Protein 5DNL (pdb70)

Nearest PDB structures (foldseek):
  5dnl-assembly1_A  TM=1.006E+00  e=7.066E-37  Pyrococcus furiosus
  2ae8-assembly1_E  TM=8.791E-01  e=9.991E-16  Staphylococcus aureus subsp. aureus N315
  2ae8-assembly1_A  TM=8.872E-01  e=2.454E-15  Staphylococcus aureus subsp. aureus N315
  2ae8-assembly1_F  TM=8.755E-01  e=7.213E-15  Staphylococcus aureus subsp. aureus N315
  1rhy-assembly1_A  TM=8.518E-01  e=1.394E-14  Cryptococcus neoformans

Organism: Pyrococcus furiosus (strain ATCC 43587 / DSM 3638 / JCM 8422 / Vc1) (NCBI:txid186497)

Solvent-accessible surface area: 22046 Å² total; per-residue (Å²): 66,152,45,75,15,167,38,3,38,0,44,0,63,27,51,123,178,49,92,26,111,0,106,10,147,42,0,15,78,0,0,73,8,0,8,148,53,4,57,78,70,7,84,0,29,5,85,64,78,111,78,71,44,0,2,18,8,0,0,22,0,0,0,57,6,3,48,128,75,25,41,153,77,15,42,3,17,4,53,11,85,27,81,29,121,64,1,58,0,1,0,0,0,0,0,2,53,34,10,29,8,51,16,74,25,109,42,148,72,93,62,168,23,16,41,51,62,14,0,84,37,0,0,33,0,0,0,37,8,0,96,0,0,0,2,1,40,28,80,54,20,76,38,1,48,42,0,2,17,0,0,0,37,0,0,0,42,0,0,99,62,0,13,135,129,18,173,73,61,22,8,23,22,24,71,57,70,159,43,75,16,163,27,4,37,0,36,1,45,29,54,96,176,46,119,24,109,0,105,10,146,41,0,15,75,0,1,70,8,0,7,146,54,7,43,97,80,5,65,0,43,5,84,61,48,13,51,4,12,0,2,16,8,0,0,21,0,0,0,59,5,8,42,122,85,22,41,159,80,16,42,19,103,3,93,8,100,16,78,31,122,64,1,58,0,48,0,35,2,21,0,2,59,76,8,67,7,63,17,74,25,108,42,148,72,93,62,166,15,16,27,37,0,5,0,36,8,0,0,35,0,0,0,26,8,0,96,0,28,0,70,1,102,28,84,53,20,79,38,0,49,43,0,2,18,0,0,0,35,0,0,0,69,0,0,98,65,0,20,123,139,18,171,158,65,36,22,131,23,31,63,43,65,151,64,86,56,218,76,4,41,0,36,0,50,32,59,104,173,50,95,26,115,0,105,8,103,27,0,15,17,0,0,52,0,0,7,42,4,5,47,89,70,6,64,0,26,6,85,64,78,111,77,70,43,0,2,41,10,0,0,26,0,0,0,58,3,5,47,124,77,25,39,156,76,15,43,20,104,4,92,7,23,0,0,10,5,22,0,0,0,47,0,37,2,20,0,1,54,132,65,94,7,62,16,72,25,112,43,146,9,72,13,119,20,16,41,51,62,14,0,86,39,0,0,69,1,0,0,119,7,0,98,0,27,0,70,1,101,28,38,18,22,67,5,0,3,4,0,2,11,0,0,0,8,0,0,0,51,0,0,78,71,0,15,126,137,20,171,159,60,36,24,156,117,53,92,55

CATH classification: 3.30.230.40 (+1 more: 3.30.230.40)

Foldseek 3Di:
DWDDDPFKTKDKAKQDAEAAEAVQVLVSLLVVLLCVLLPIHMYMYMDGDDLLCSLLQLLQNVLLNLQVVFDPAWQQWFWDWFFDPFWTKIKIKGLPLAQEEDEDDDAAADDPSFDPSSLRSSNSSNSNNNSIYMYIHIPGDHHRSRHSSRRSNGNSNRVSRGRHHDPARPDPVRHD/DWDDDPFKTKDKAKQDAEAAEAVQVLVSLLVVLLCVLLPIHMHMYMDGDDLLCSLLQLLLNVLLNLLVLFPPAWQQWFWDWFFDPFWTKIKIKGLPLAQEEDEADDAAADDPSQDPSSLRSSNSSNSVNNSIYMYIHIPGDHHRSRHSSRRSNGNSNRSSRGRHHDPARPDPVRHD/DWDDDPFKTKDKAKQDAEAAEAPQVLVSLLVVLLCVLLPIHMYMYMDGDDLLCSLLQCLLNVLLNLQVPFDPAWQQWFWDWFFDVFWTKIKIKGLPLAQEEDEADDAAADDPSFDPSSLRSSNSSNSNNNSIYMYIHIPGDHHRSRHSSRRSNGNSNRSSRGRHHDPARPDPVRHD

Secondary structure (DSSP, 8-state):
-EEE-SSEEEEEEET----EE-S-HHHHHHHHHHHHHHT--EEEEEEESSHHHHHHHHHHHHHHHHHHH--SSB--EEEEEEEETTEEEEEEEE--SS-EEEEE---SB--TT--HHHHHHHHHHHHHHHT-EEEEEEEE--BHHHHHHHHHHHHHHHHHHHTSB-SS---TTS--/-EEE-SSEEEEEEET----EE-S-HHHHHHHHHHHHHHT--EEEEEEESSHHHHHHHHHHHHHHHHHHH--SSB--EEEEEEEETTEEEEEEEE--SS-EEEEE---SB--TT--HHHHHHHHHHHHHHHT-EEEEEEEE--BHHHHHHHHHHHHHHHHHHHTSB-SS-S-TTS--/-EEE-SSEEEEEEET----EE-S-HHHHHHHHHHHHHHT--EEEEEEESSHHHHHHHHHHHHHHHHHHH--SSB--EEEEEEEETTEEEEEEEE--S--EEEEE---SB--TT--HHHHHHHHHHHHHHHT-EEEEEEEE--BHHHHHHHHHHHHHHHHHHHTSB-SS-S-TTS--

Radius of gyration: 24.31 Å; Cα contacts (8 Å, |Δi|>4): 1432; chains: 3; bounding box: 54×67×63 Å

B-factor: mean 19.82, std 15.81, range [2.0, 200.0]

Sequence (528 aa):
MRRTTKETDIIVEIGKKGEIKTNDLILDHMLTAFAFYLGKDMRITATYDLRHHLWEDIGITLGEALRENLPEKFTRFGNAIMMPMDDALVLVSVDISNRPYANVDVNIKDAEEGFAVSLLKEFVWGLARGLRATIHIIKQLSGENAHHIVEAAFKGLGMMALRVATKESERVESTKGVLMRRTTKETDIIVEIGKKGEIKTNDLILDHMLTAFAFYLGKDMRITATYDLRHHLWEDIGITLGEALRENLPEKFTRFGNAIMPMDDALVLVSVDISNRPYANVDVNIKDAEEGFAVSSLLKEFVWGLARGLRATIHIKQLSSGENAHHIVEAAFKGLGMMALRVATKESERVESTKGVLMRRTTKETDIIVEIGKKGEIKTNDLILDHMLTAFAFYLGKDMRITATYDLRHHLWEDIGITLGEALRENLPEKFTRFGNAIMPMDDALVLVSSVDISNRPYANVDVNIKDAEEGFAVSLLKEFVWGLARGLRATIHIKQLSSGENAHHIVEAAFKGLGMALRVATKESERVESTKGVL

InterPro domains:
  IPR000807 Imidazoleglycerol-phosphate dehydratase [MF_00076] (2-176)
  IPR000807 Imidazoleglycerol-phosphate dehydratase [PF00475] (26-159)
  IPR000807 Imidazoleglycerol-phosphate dehydratase [PTHR23133] (2-176)
  IPR020565 Imidazoleglycerol-phosphate dehydratase, conserved site [PS00955] (141-153)
  IPR020568 Ribosomal protein uS5 domain 2-type superfamily [SSF54211] (2-73)
  IPR020568 Ribosomal protein uS5 domain 2-type superfamily [SSF54211] (75-163)
  IPR038494 Imidazole glycerol phosphate dehydratase domain superfamily [G3DSA:3.30.230.40] (1-75)
  IPR038494 Imidazole glycerol phosphate dehydratase domain superfamily [G3DSA:3.30.230.40] (76-176)

Structure (mmCIF, N/CA/C/O backbone):
data_5DNL
#
_entry.id   5DNL
#
_cell.length_a   141.270
_cell.length_b   141.270
_cell.length_c   137.410
_cell.angle_alpha   90.00
_cell.angle_beta   90.00
_cell.angle_gamma   90.00
#
_symmetry.space_group_name_H-M   'I 4 2 2'
#
loop_
_entity.id
_entity.type
_entity.pdbx_description
1 polymer 'Imidazoleglycerol-phosphate dehydratase'
2 non-polymer 'MANGANESE (II) ION'
3 non-polymer '[(2S)-2-hydroxy-3-(1H-1,2,4-triazol-1-yl)propyl]phosphonic acid'
4 water water
#
loop_
_atom_site.group_PDB
_atom_site.id
_atom_site.type_symbol
_atom_site.label_atom_id
_atom_site.label_alt_id
_atom_site.label_comp_id
_atom_site.label_asym_id
_atom_site.label_entity_id
_atom_site.label_seq_id
_atom_site.pdbx_PDB_ins_code
_atom_site.Cartn_x
_atom_site.Cartn_y
_atom_site.Cartn_z
_atom_site.occupancy
_atom_site.B_iso_or_equiv
_atom_site.auth_seq_id
_atom_site.auth_comp_id
_atom_site.auth_asym_id
_atom_site.auth_atom_id
_atom_site.pdbx_PDB_model_num
ATOM 1 N N . MET A 1 1 ? -27.117 16.470 18.430 1.00 30.22 1 MET A N 1
ATOM 2 C CA . MET A 1 1 ? -26.306 17.414 19.248 1.00 25.91 1 MET A CA 1
ATOM 3 C C . MET A 1 1 ? -24.845 17.272 18.833 1.00 22.92 1 MET A C 1
ATOM 4 O O . MET A 1 1 ? -24.303 16.168 18.869 1.00 25.18 1 MET A O 1
ATOM 9 N N . ARG A 1 2 ? -24.224 18.375 18.428 1.00 20.73 2 ARG A N 1
ATOM 10 C CA . ARG A 1 2 ? -22.812 18.376 18.052 1.00 23.55 2 ARG A CA 1
ATOM 11 C C . ARG A 1 2 ? -22.058 19.334 18.949 1.00 26.01 2 ARG A C 1
ATOM 12 O O . ARG A 1 2 ? -22.556 20.409 19.302 1.00 26.38 2 ARG A O 1
ATOM 20 N N . ARG A 1 3 ? -20.852 18.922 19.328 1.00 18.25 3 ARG A N 1
ATOM 21 C CA . ARG A 1 3 ? -19.968 19.757 20.118 1.00 18.96 3 ARG A CA 1
ATOM 22 C C . ARG A 1 3 ? -18.583 19.629 19.536 1.00 16.87 3 ARG A C 1
ATOM 23 O O . ARG A 1 3 ? -18.068 18.514 19.415 1.00 17.38 3 ARG A O 1
ATOM 31 N N . THR A 1 4 ? -17.984 20.760 19.168 1.00 17.06 4 THR A N 1
ATOM 32 C CA . THR A 1 4 ? -16.702 20.762 18.494 1.00 18.40 4 THR A CA 1
ATOM 33 C C . THR A 1 4 ? -15.737 21.710 19.184 1.00 16.84 4 THR A C 1
ATOM 34 O O . THR A 1 4 ? -16.065 22.867 19.437 1.00 19.69 4 THR A O 1
ATOM 38 N N . THR A 1 5 ? -14.558 21.200 19.516 1.00 15.77 5 THR A N 1
ATOM 39 C CA . THR A 1 5 ? -13.459 22.021 20.005 1.00 17.90 5 THR A CA 1
ATOM 40 C C . THR A 1 5 ? -12.240 21.709 19.169 1.00 15.99 5 THR A C 1
ATOM 41 O O . THR A 1 5 ? -12.289 20.868 18.261 1.00 18.74 5 THR A O 1
ATOM 45 N N . LYS A 1 6 ? -11.117 22.339 19.494 1.00 16.91 6 LYS A N 1
ATOM 46 C CA . LYS A 1 6 ? -9.857 21.966 18.864 1.00 15.90 6 LYS A CA 1
ATOM 47 C C . LYS A 1 6 ? -9.353 20.573 19.269 1.00 16.40 6 LYS A C 1
ATOM 48 O O . LYS A 1 6 ? -8.446 20.054 18.622 1.00 19.02 6 LYS A O 1
ATOM 54 N N . GLU A 1 7 ? -9.918 19.983 20.331 1.00 15.69 7 GLU A N 1
ATOM 55 C CA . GLU A 1 7 ? -9.533 18.651 20.819 1.00 17.96 7 GLU A CA 1
ATOM 56 C C . GLU A 1 7 ? -10.411 17.520 20.300 1.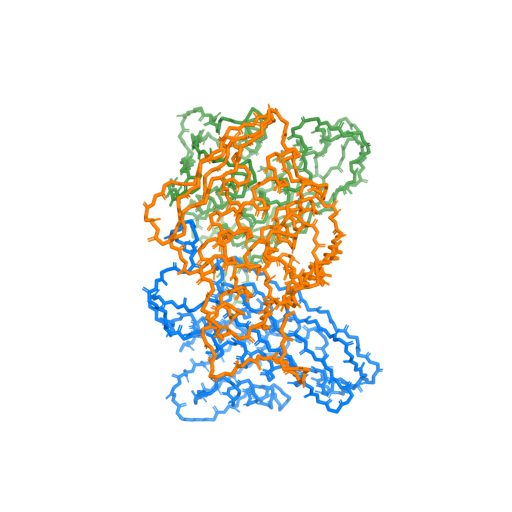00 15.71 7 GLU A C 1
ATOM 57 O O . GLU A 1 7 ? -9.914 16.430 20.000 1.00 17.04 7 GLU A O 1
ATOM 63 N N . THR A 1 8 ? -11.715 17.758 20.251 1.00 14.84 8 THR A N 1
ATOM 64 C CA . THR A 1 8 ? -12.699 16.711 19.932 1.00 14.10 8 THR A CA 1
ATOM 65 C C . THR A 1 8 ? -13.827 17.240 19.045 1.00 15.84 8 THR A C 1
ATOM 66 O O . THR A 1 8 ? -14.116 18.434 19.050 1.00 17.09 8 THR A O 1
ATOM 70 N N . ASP A 1 9 ? -14.468 16.320 18.321 1.00 17.18 9 ASP A N 1
ATOM 71 C CA . ASP A 1 9 ? -15.632 16.651 17.494 1.00 17.24 9 ASP A CA 1
ATOM 72 C C . ASP A 1 9 ? -16.581 15.491 17.688 1.00 16.74 9 ASP A C 1
ATOM 73 O O . ASP A 1 9 ? -16.245 14.361 17.341 1.00 17.31 9 ASP A O 1
ATOM 78 N N . ILE A 1 10 ? -17.709 15.763 18.334 1.00 16.32 10 ILE A N 1
ATOM 79 C CA . ILE A 1 10 ? -18.624 14.724 18.758 1.00 16.48 10 ILE A CA 1
ATOM 80 C C . ILE A 1 10 ? -20.038 15.018 18.280 1.00 17.02 10 ILE A C 1
ATOM 81 O O . ILE A 1 10 ? -20.520 16.144 18.411 1.00 17.58 10 ILE A O 1
ATOM 86 N N . ILE A 1 11 ? -20.693 13.980 17.754 1.00 17.35 11 ILE A N 1
ATOM 87 C CA . ILE A 1 11 ? -22.108 14.035 17.420 1.00 20.52 11 ILE A CA 1
ATOM 88 C C . ILE A 1 11 ? -22.836 12.959 18.213 1.00 17.82 11 ILE A C 1
ATOM 89 O O . ILE A 1 11 ? -22.436 11.791 18.185 1.00 19.03 11 ILE A O 1
ATOM 94 N N . VAL A 1 12 ? -23.880 13.356 18.932 1.00 18.43 12 VAL A N 1
ATOM 95 C CA . VAL A 1 12 ? -24.784 12.426 19.606 1.00 17.58 12 VAL A CA 1
ATOM 96 C C . VAL A 1 12 ? -26.205 12.727 19.155 1.00 20.72 12 VAL A C 1
ATOM 97 O O . VAL A 1 12 ? -26.711 13.822 19.407 1.00 23.12 12 VAL A O 1
ATOM 101 N N . GLU A 1 13 ? -26.840 11.739 18.518 1.00 20.72 13 GLU A N 1
ATOM 102 C CA . GLU A 1 13 ? -28.227 11.866 18.024 1.00 20.72 13 GLU A CA 1
ATOM 103 C C . GLU A 1 13 ? -29.096 10.783 18.640 1.00 23.93 13 GLU A C 1
ATOM 104 O O . GLU A 1 13 ? -28.976 9.620 18.282 1.00 27.48 13 GLU A O 1
ATOM 110 N N . ILE A 1 14 ? -29.939 11.171 19.592 1.00 19.83 14 ILE A N 1
ATOM 111 C CA . ILE A 1 14 ? -30.809 10.230 20.286 1.00 22.98 14 ILE A CA 1
ATOM 112 C C . ILE A 1 14 ? -32.054 9.963 19.438 1.00 25.48 14 ILE A C 1
ATOM 113 O O . ILE A 1 14 ? -32.623 10.878 18.848 1.00 29.71 14 ILE A O 1
ATOM 118 N N . GLY A 1 15 ? -32.465 8.701 19.401 1.00 30.49 15 GLY A N 1
ATOM 119 C CA . GLY A 1 15 ? -33.643 8.279 18.642 1.00 38.41 15 GLY A CA 1
ATOM 120 C C . GLY A 1 15 ? -33.386 7.916 17.190 1.00 39.83 15 GLY A C 1
ATOM 121 O O . GLY A 1 15 ? -34.314 7.520 16.492 1.00 49.99 15 GLY A O 1
ATOM 122 N N . LYS A 1 16 ? -32.143 8.048 16.729 1.00 30.93 16 LYS A N 1
ATOM 123 C CA . LYS A 1 16 ? -31.757 7.661 15.380 1.00 42.85 16 LYS A CA 1
ATOM 124 C C . LYS A 1 16 ? -31.014 6.342 15.453 1.00 33.86 16 LYS A C 1
ATOM 125 O O . LYS A 1 16 ? -30.094 6.167 16.255 1.00 30.61 16 LYS A O 1
ATOM 131 N N . LYS A 1 17 ? -31.442 5.389 14.635 1.00 32.93 17 LYS A N 1
ATOM 132 C CA . LYS A 1 17 ? -30.730 4.135 14.495 1.00 35.60 17 LYS A CA 1
ATOM 133 C C . LYS A 1 17 ? -29.427 4.464 13.804 1.00 42.39 17 LYS A C 1
ATOM 134 O O . LYS A 1 17 ? -29.390 5.247 12.855 1.00 38.17 17 LYS A O 1
ATOM 140 N N . GLY A 1 18 ? -28.344 3.914 14.322 1.00 41.41 18 GLY A N 1
ATOM 141 C CA . GLY A 1 18 ? -27.037 4.244 13.805 1.00 37.61 18 GLY A CA 1
ATOM 142 C C . GLY A 1 18 ? -25.961 3.584 14.617 1.00 35.97 18 GLY A C 1
ATOM 143 O O . GLY A 1 18 ? -26.242 2.834 15.552 1.00 35.19 18 GLY A O 1
ATOM 144 N N . GLU A 1 19 ? -24.729 3.856 14.225 1.00 29.43 19 GLU A N 1
ATOM 145 C CA . GLU A 1 19 ? -23.568 3.252 14.851 1.00 35.00 19 GLU A CA 1
ATOM 146 C C . GLU A 1 19 ? -23.130 4.078 16.066 1.00 20.64 19 GLU A C 1
ATOM 147 O O . GLU A 1 19 ? -23.389 5.275 16.151 1.00 22.92 19 GLU A O 1
ATOM 153 N N . ILE A 1 20 ? -22.467 3.399 16.991 1.00 23.59 20 ILE A N 1
ATOM 154 C CA . ILE A 1 20 ? -21.692 4.051 18.047 1.00 19.72 20 ILE A CA 1
ATOM 155 C C . ILE A 1 20 ? -20.235 3.764 17.728 1.00 20.63 20 ILE A C 1
ATOM 156 O O . ILE A 1 20 ? -19.759 2.647 17.925 1.00 20.64 20 ILE A O 1
ATOM 161 N N . LYS A 1 21 ? -19.534 4.788 17.239 1.00 16.83 21 LYS A N 1
ATOM 162 C CA . LYS A 1 21 ? -18.163 4.668 16.778 1.00 18.01 21 LYS A CA 1
ATOM 163 C C . LYS A 1 21 ? -17.367 5.871 17.210 1.00 20.28 21 LYS A C 1
ATOM 164 O O . LYS A 1 21 ? -17.386 6.914 16.570 1.00 19.97 21 LYS A O 1
ATOM 170 N N . THR A 1 22 ? -16.664 5.727 18.328 1.00 17.37 22 THR A N 1
ATOM 171 C CA . THR A 1 22 ? -15.865 6.811 18.887 1.00 18.84 22 THR A CA 1
ATOM 172 C C . THR A 1 22 ? -14.381 6.688 18.626 1.00 20.41 22 THR A C 1
ATOM 173 O O . THR A 1 22 ? -13.618 7.568 19.036 1.00 23.32 22 THR A O 1
ATOM 177 N N . ASN A 1 23 ? -13.963 5.611 17.975 1.00 18.39 23 ASN A N 1
ATOM 178 C CA . ASN A 1 23 ? -12.542 5.247 17.832 1.00 20.67 23 ASN A CA 1
ATOM 179 C C . ASN A 1 23 ? -11.867 4.844 19.153 1.00 22.76 23 ASN A C 1
ATOM 180 O O . ASN A 1 23 ? -10.653 4.881 19.269 1.00 23.00 23 ASN A O 1
ATOM 185 N N . ASP A 1 24 ? -12.677 4.423 20.133 1.00 17.45 24 ASP A N 1
ATOM 186 C CA . ASP A 1 24 ? -12.190 3.834 21.376 1.00 17.22 24 ASP A CA 1
ATOM 187 C C . ASP A 1 24 ? -13.119 2.629 21.612 1.00 15.45 24 ASP A C 1
ATOM 188 O O . ASP A 1 24 ? -14.310 2.822 21.886 1.00 14.20 24 ASP A O 1
ATOM 193 N N . LEU A 1 25 ? -12.598 1.405 21.477 1.00 15.05 25 LEU A N 1
ATOM 194 C CA . LEU A 1 25 ? -13.460 0.230 21.536 1.00 15.58 25 LEU A CA 1
ATOM 195 C C . LEU A 1 25 ? -14.068 0.001 22.916 1.00 14.34 25 LEU A C 1
ATOM 196 O O . LEU A 1 25 ? -15.169 -0.552 23.026 1.00 15.78 25 LEU A O 1
ATOM 201 N N . ILE A 1 26 ? -13.367 0.441 23.960 1.00 13.50 26 ILE A N 1
ATOM 202 C CA . ILE A 1 26 ? -13.909 0.336 25.311 1.00 13.91 26 ILE A CA 1
ATOM 203 C C . ILE A 1 26 ? -15.115 1.263 25.464 1.00 12.02 26 ILE A C 1
ATOM 204 O O . ILE A 1 26 ? -16.175 0.849 25.967 1.00 12.91 26 ILE A O 1
ATOM 209 N N . LEU A 1 27 ? -14.956 2.523 25.072 1.00 12.58 27 LEU A N 1
ATOM 210 C CA . LEU A 1 27 ? -16.053 3.469 25.174 1.00 12.08 27 LEU A CA 1
ATOM 211 C C . LEU A 1 27 ? -17.215 3.066 24.289 1.00 13.72 27 LEU A C 1
ATOM 212 O O . LEU A 1 27 ? -18.373 3.229 24.674 1.00 13.19 27 LEU A O 1
ATOM 217 N N . ASP A 1 28 ? -16.914 2.542 23.100 1.00 13.54 28 ASP A N 1
ATOM 218 C CA . ASP A 1 28 ? -18.002 2.072 22.223 1.00 13.44 28 ASP A CA 1
ATOM 219 C C . ASP A 1 28 ? -18.850 1.022 22.934 1.00 13.98 28 ASP A C 1
ATOM 220 O O . ASP A 1 28 ? -20.071 1.078 22.862 1.00 14.53 28 ASP A O 1
ATOM 225 N N . HIS A 1 29 ? -18.199 0.096 23.626 1.00 12.52 29 HIS A N 1
ATOM 226 C CA . HIS A 1 29 ? -18.887 -0.957 24.387 1.00 12.76 29 HIS A CA 1
ATOM 227 C C . HIS A 1 29 ? -19.695 -0.352 25.538 1.00 12.89 29 HIS A C 1
ATOM 228 O O . HIS A 1 29 ? -20.839 -0.702 25.738 1.00 12.86 29 HIS A O 1
ATOM 235 N N . MET A 1 30 ? -19.096 0.567 26.286 1.00 11.83 30 MET A N 1
ATOM 236 C CA . MET A 1 30 ? -19.780 1.189 27.414 1.00 15.08 30 MET A CA 1
ATOM 237 C C . MET A 1 30 ? -20.997 1.987 26.962 1.00 12.75 30 MET A C 1
ATOM 238 O O . MET A 1 30 ? -22.037 1.928 27.602 1.00 13.10 30 MET A O 1
ATOM 243 N N . LEU A 1 31 ? -20.856 2.721 25.860 1.00 11.47 31 LEU A N 1
ATOM 244 C CA . LEU A 1 31 ? -21.975 3.499 25.326 1.00 12.44 31 LEU A CA 1
ATOM 245 C C . LEU A 1 31 ? -23.051 2.610 24.737 1.00 13.70 31 LEU A C 1
ATOM 246 O O . LEU A 1 31 ? -24.228 2.953 24.804 1.00 13.20 31 LEU A O 1
ATOM 251 N N . THR A 1 32 ? -22.658 1.490 24.147 1.00 11.90 32 THR A N 1
ATOM 252 C CA . THR A 1 32 ? -23.635 0.504 23.660 1.00 13.08 32 THR A CA 1
ATOM 253 C C . THR A 1 32 ? -24.472 -0.011 24.823 1.00 13.07 32 THR A C 1
ATOM 254 O O . THR A 1 32 ? -25.704 -0.070 24.744 1.00 14.25 32 THR A O 1
ATOM 258 N N . ALA A 1 33 ? -23.814 -0.310 25.945 1.00 13.16 33 ALA A N 1
ATOM 259 C CA . ALA A 1 33 ? -24.515 -0.710 27.170 1.00 14.51 33 ALA A CA 1
ATOM 260 C C . ALA A 1 33 ? -25.439 0.411 27.647 1.00 13.68 33 ALA A C 1
ATOM 261 O O . ALA A 1 33 ? -26.609 0.194 27.906 1.00 14.58 33 ALA A O 1
ATOM 263 N N . PHE A 1 34 ? -24.914 1.627 27.739 1.00 12.60 34 PHE A N 1
ATOM 264 C CA . PHE A 1 34 ? -25.700 2.748 28.197 1.00 12.93 34 PHE A CA 1
ATOM 265 C C . PHE A 1 34 ? -26.983 2.898 27.361 1.00 13.33 34 PHE A C 1
ATOM 266 O O . PHE A 1 34 ? -28.078 2.999 27.907 1.00 14.65 34 PHE A O 1
ATOM 274 N N . ALA A 1 35 ? -26.841 2.904 26.041 1.00 14.34 35 ALA A N 1
ATOM 275 C CA . ALA A 1 35 ? -28.002 3.129 25.174 1.00 14.91 35 ALA A CA 1
ATOM 276 C C . ALA A 1 35 ? -28.998 1.987 25.280 1.00 13.81 35 ALA 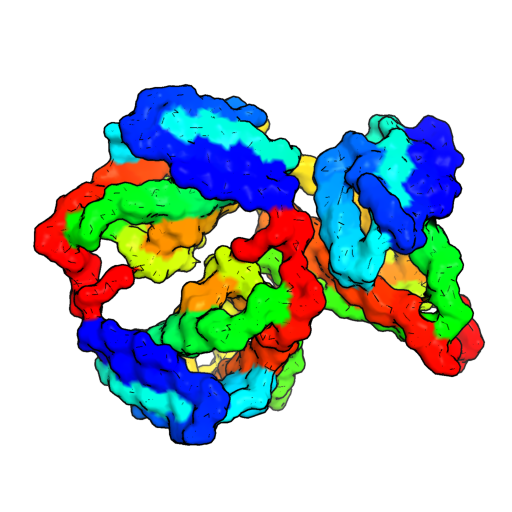A C 1
ATOM 277 O O . ALA A 1 35 ? -30.202 2.220 25.274 1.00 14.34 35 ALA A O 1
ATOM 279 N N . PHE A 1 36 ? -28.488 0.756 25.385 1.00 13.18 36 PHE A N 1
ATOM 280 C CA . PHE A 1 36 ? -29.363 -0.425 25.452 1.00 13.41 36 PHE A CA 1
ATOM 281 C C . PHE A 1 36 ? -30.251 -0.367 26.698 1.00 14.65 36 PHE A C 1
ATOM 282 O O . PHE A 1 36 ? -31.457 -0.600 26.635 1.00 15.13 36 PHE A O 1
ATOM 290 N N . TYR A 1 37 ? -29.653 -0.041 27.848 1.00 13.24 37 TYR A N 1
ATOM 291 C CA . TYR A 1 37 ? -30.383 0.012 29.086 1.00 12.97 37 TYR A CA 1
ATOM 292 C C . TYR A 1 37 ? -31.225 1.288 29.250 1.00 14.54 37 TYR A C 1
ATOM 293 O O . TYR A 1 37 ? -32.240 1.267 29.961 1.00 16.39 37 TYR A O 1
ATOM 302 N N . LEU A 1 38 ? -30.839 2.371 28.580 1.00 12.33 38 LEU A N 1
ATOM 303 C CA . LEU A 1 38 ? -31.708 3.566 28.448 1.00 13.17 38 LEU A CA 1
ATOM 304 C C . LEU A 1 38 ? -32.989 3.242 27.661 1.00 15.39 38 LEU A C 1
ATOM 305 O O . LEU A 1 38 ? -34.057 3.806 27.927 1.00 16.96 38 LEU A O 1
ATOM 310 N N . GLY A 1 39 ? -32.849 2.345 26.698 1.00 17.32 39 GLY A N 1
ATOM 311 C CA . GLY A 1 39 ? -33.974 1.926 25.866 1.00 18.04 39 GLY A CA 1
ATOM 312 C C . GLY A 1 39 ? -34.175 2.802 24.655 1.00 25.04 39 GLY A C 1
ATOM 313 O O . GLY A 1 39 ? -35.293 2.910 24.161 1.00 23.21 39 GLY A O 1
ATOM 314 N N . LYS A 1 40 ? -33.105 3.418 24.169 1.00 21.10 40 LYS A N 1
ATOM 315 C CA . LYS A 1 40 ? -33.172 4.319 23.026 1.00 21.78 40 LYS A CA 1
ATOM 316 C C . LYS A 1 40 ? -32.067 4.007 22.042 1.00 22.46 40 LYS A C 1
ATOM 317 O O . LYS A 1 40 ? -30.950 3.672 22.429 1.00 24.95 40 LYS A O 1
ATOM 323 N N . ASP A 1 41 ? -32.404 4.081 20.754 1.00 24.02 41 ASP A N 1
ATOM 324 C CA . ASP A 1 41 ? -31.422 4.069 19.691 1.00 22.73 41 ASP A CA 1
ATOM 325 C C . ASP A 1 41 ? -30.661 5.382 19.747 1.00 20.89 41 ASP A C 1
ATOM 326 O O . ASP A 1 41 ? -31.236 6.435 20.059 1.00 25.33 41 ASP A O 1
ATOM 331 N N . MET A 1 42 ? -29.369 5.327 19.459 1.00 26.64 42 MET A N 1
ATOM 332 C CA . MET A 1 42 ? -28.628 6.553 19.220 1.00 24.81 42 MET A CA 1
ATOM 333 C C . MET A 1 42 ? -27.460 6.352 18.269 1.00 23.44 42 MET A C 1
ATOM 334 O O . MET A 1 42 ? -26.914 5.257 18.131 1.00 28.44 42 MET A O 1
ATOM 339 N N . ARG A 1 43 ? -27.111 7.444 17.599 1.00 20.90 43 ARG A N 1
ATOM 340 C CA . ARG A 1 43 ? -25.977 7.487 16.715 1.00 21.70 43 ARG A CA 1
ATOM 341 C C . ARG A 1 43 ? -24.944 8.355 17.396 1.00 20.59 43 ARG A C 1
ATOM 342 O O . ARG A 1 43 ? -25.252 9.454 17.795 1.00 21.31 43 ARG A O 1
ATOM 350 N N . ILE A 1 44 ? -23.733 7.832 17.553 1.00 19.06 44 ILE A N 1
ATOM 351 C CA . ILE A 1 44 ? -22.649 8.577 18.179 1.00 20.91 44 ILE A CA 1
ATOM 352 C C . ILE A 1 44 ? -21.412 8.411 17.320 1.00 19.17 44 ILE A C 1
ATOM 353 O O . ILE A 1 44 ? -21.010 7.294 17.011 1.00 21.05 44 ILE A O 1
ATOM 358 N N . THR A 1 45 ? -20.808 9.531 16.934 1.00 17.61 45 THR A N 1
ATOM 359 C CA . THR A 1 45 ? -19.550 9.526 16.205 1.00 18.72 45 THR A CA 1
ATOM 360 C C . THR A 1 45 ? -18.617 10.530 16.870 1.00 18.97 45 THR A C 1
ATOM 361 O O . THR A 1 45 ? -19.072 11.560 17.355 1.00 20.01 45 THR A O 1
ATOM 365 N N . ALA A 1 46 ? -17.332 10.218 16.909 1.00 18.16 46 ALA A N 1
ATOM 366 C CA . ALA A 1 46 ? -16.350 11.125 17.481 1.00 18.00 46 ALA A CA 1
ATOM 367 C C . ALA A 1 46 ? -14.993 11.031 16.815 1.00 19.79 46 ALA A C 1
ATOM 368 O O . ALA A 1 46 ? -14.578 9.962 16.360 1.00 22.19 46 ALA A O 1
ATOM 370 N N . THR A 1 47 ? -14.291 12.159 16.816 1.00 17.38 47 THR A N 1
ATOM 371 C CA . THR A 1 47 ? -12.859 12.190 16.642 1.00 19.03 47 THR A CA 1
ATOM 372 C C . THR A 1 47 ? -12.276 12.876 17.875 1.00 17.34 47 THR A C 1
ATOM 373 O O . THR A 1 47 ? -12.933 13.710 18.502 1.00 18.63 47 THR A O 1
ATOM 377 N N . TYR A 1 48 ? -11.048 12.514 18.214 1.00 17.24 48 TYR A N 1
ATOM 378 C CA . TYR A 1 48 ? -10.422 13.021 19.419 1.00 15.50 48 TYR A CA 1
ATOM 379 C C . TYR A 1 48 ? -8.908 12.940 19.334 1.00 18.83 48 TYR A C 1
ATOM 380 O O . TYR A 1 48 ? -8.356 12.158 18.557 1.00 18.06 48 TYR A O 1
ATOM 389 N N . ASP A 1 49 ? -8.253 13.691 20.218 1.00 16.84 49 ASP A N 1
ATOM 390 C CA . ASP A 1 49 ? -6.801 13.645 20.357 1.00 15.94 49 ASP A CA 1
ATOM 391 C C . ASP A 1 49 ? -6.383 12.693 21.478 1.00 17.60 49 ASP A C 1
ATOM 392 O O . ASP A 1 49 ? -5.630 11.754 21.253 1.00 18.98 49 ASP A O 1
ATOM 397 N N . LEU A 1 50 ? -6.895 12.921 22.679 1.00 15.39 50 LEU A N 1
ATOM 398 C CA . LEU A 1 50 ? -6.576 12.135 23.856 1.00 15.47 50 LEU A CA 1
ATOM 399 C C . LEU A 1 50 ? -7.854 11.507 24.423 1.00 11.72 50 LEU A C 1
ATOM 400 O O . LEU A 1 50 ? -8.906 12.137 24.430 1.00 13.14 50 LEU A O 1
ATOM 405 N N . ARG A 1 51 ? -7.731 10.295 24.949 1.00 13.71 51 ARG A N 1
ATOM 406 C CA . ARG A 1 51 ? -8.891 9.554 25.434 1.00 11.62 51 ARG A CA 1
ATOM 407 C C . ARG A 1 51 ? -9.645 10.315 26.538 1.00 10.67 51 ARG A C 1
ATOM 408 O O . ARG A 1 51 ? -10.859 10.265 26.592 1.00 12.98 51 ARG A O 1
ATOM 416 N N . HIS A 1 52 ? -8.941 11.001 27.449 1.00 11.90 52 HIS A N 1
ATOM 417 C CA . HIS A 1 52 ? -9.636 11.770 28.491 1.00 12.25 52 HIS A CA 1
ATOM 418 C C . HIS A 1 52 ? -10.568 12.793 27.860 1.00 11.79 52 HIS A C 1
ATOM 419 O O . HIS A 1 52 ? -11.713 12.931 28.282 1.00 11.79 52 HIS A O 1
ATOM 426 N N . HIS A 1 53 ? -10.058 13.527 26.874 1.00 11.20 53 HIS A N 1
ATOM 427 C CA . HIS A 1 53 ? -10.891 14.528 26.208 1.00 11.66 53 HIS A CA 1
ATOM 428 C C . HIS A 1 53 ? -12.119 13.859 25.563 1.00 12.43 53 HIS A C 1
ATOM 429 O O . HIS A 1 53 ? -13.216 14.392 25.612 1.00 12.69 53 HIS A O 1
ATOM 436 N N . LEU A 1 54 ? -11.930 12.692 24.959 1.00 11.31 54 LEU A N 1
ATOM 437 C CA . LEU A 1 54 ? -13.044 11.939 24.400 1.00 10.68 54 LEU A CA 1
ATOM 438 C C . LEU A 1 54 ? -14.088 11.559 25.429 1.00 11.65 54 LEU A C 1
ATOM 439 O O . LEU A 1 54 ? -15.271 11.807 25.259 1.00 12.87 54 LEU A O 1
ATOM 444 N N . TRP A 1 55 ? -13.656 10.924 26.517 1.00 11.61 55 TRP A N 1
ATOM 445 C CA . TRP A 1 55 ? -14.616 10.449 27.528 1.00 11.85 55 TRP A CA 1
ATOM 446 C C . TRP A 1 55 ? -15.411 11.598 28.159 1.00 11.13 55 TRP A C 1
ATOM 447 O O . TRP A 1 55 ? -16.626 11.518 28.341 1.00 12.63 55 TRP A O 1
ATOM 458 N N . GLU A 1 56 ? -14.703 12.656 28.534 1.00 10.67 56 GLU A N 1
ATOM 459 C CA . GLU A 1 56 ? -15.340 13.824 29.131 1.00 12.85 56 GLU A CA 1
ATOM 460 C C . GLU A 1 56 ? -16.285 14.475 28.121 1.00 11.37 56 GLU A C 1
ATOM 461 O O . GLU A 1 56 ? -17.423 14.795 28.469 1.00 13.68 56 GLU A O 1
ATOM 467 N N . ASP A 1 57 ? -15.816 14.692 26.887 1.00 12.28 57 ASP A N 1
ATOM 468 C CA . ASP A 1 57 ? -16.618 15.437 25.927 1.00 13.22 57 ASP A CA 1
ATOM 469 C C . ASP A 1 57 ? -17.821 14.637 25.407 1.00 12.95 57 ASP A C 1
ATOM 470 O O . ASP A 1 57 ? -18.870 15.208 25.124 1.00 13.10 57 ASP A O 1
ATOM 475 N N . ILE A 1 58 ? -17.672 13.319 25.344 1.00 11.70 58 ILE A N 1
ATOM 476 C CA . ILE A 1 58 ? -18.805 12.414 25.128 1.00 12.51 58 ILE A CA 1
ATOM 477 C C . ILE A 1 58 ? -19.820 12.585 26.240 1.00 14.51 58 ILE A C 1
ATOM 478 O O . ILE A 1 58 ? -21.034 12.700 25.997 1.00 13.62 58 ILE A O 1
ATOM 483 N N . GLY A 1 59 ? -19.355 12.605 27.487 1.00 12.41 59 GLY A N 1
ATOM 484 C CA . GLY A 1 59 ? -20.271 12.807 28.586 1.00 12.11 59 GLY A CA 1
ATOM 485 C C . GLY A 1 59 ? -21.020 14.128 28.462 1.00 12.46 59 GLY A C 1
ATOM 486 O O . GLY A 1 59 ? -22.233 14.169 28.624 1.00 12.41 59 GLY A O 1
ATOM 487 N N . ILE A 1 60 ? -20.286 15.205 28.183 1.00 11.95 60 ILE A N 1
ATOM 488 C CA . ILE A 1 60 ? -20.910 16.523 28.030 1.00 11.10 60 ILE A CA 1
ATOM 489 C C . ILE A 1 60 ? -21.945 16.502 26.912 1.00 13.77 60 ILE A C 1
ATOM 490 O O . ILE A 1 60 ? -23.064 16.980 27.120 1.00 13.85 60 ILE A O 1
ATOM 495 N N . THR A 1 61 ? -21.553 15.987 25.752 1.00 13.32 61 THR A N 1
ATOM 496 C CA . THR A 1 61 ? -22.421 16.061 24.567 1.00 13.16 61 THR A CA 1
ATOM 497 C C . THR A 1 61 ? -23.643 15.151 24.747 1.00 16.32 61 THR A C 1
ATOM 498 O O . THR A 1 61 ? -24.766 15.542 24.422 1.00 14.95 61 THR A O 1
ATOM 502 N N . LEU A 1 62 ? -23.439 13.956 25.288 1.00 12.94 62 LEU A N 1
ATOM 503 C CA . LEU A 1 62 ? -24.540 13.055 25.621 1.00 12.26 62 LEU A CA 1
ATOM 504 C C . LEU A 1 62 ? -25.484 13.718 26.629 1.00 13.63 62 LEU A C 1
ATOM 505 O O . LEU A 1 62 ? -26.706 13.650 26.502 1.00 14.33 62 LEU A O 1
ATOM 510 N N . GLY A 1 63 ? -24.929 14.351 27.664 1.00 12.67 63 GLY A N 1
ATOM 511 C CA . GLY A 1 63 ? -25.756 15.071 28.620 1.00 13.14 63 GLY A CA 1
ATOM 512 C C . GLY A 1 63 ? -26.598 16.169 27.992 1.00 12.44 63 GLY A C 1
ATOM 513 O O . GLY A 1 63 ? -27.774 16.314 28.313 1.00 13.36 63 GLY A O 1
ATOM 514 N N . GLU A 1 64 ? -25.968 16.957 27.142 1.00 13.44 64 GLU A N 1
ATOM 515 C CA . GLU A 1 64 ? -26.671 18.033 26.440 1.00 13.42 64 GLU A CA 1
ATOM 516 C C . GLU A 1 64 ? -27.763 17.452 25.556 1.00 16.02 64 GLU A C 1
ATOM 517 O O . GLU A 1 64 ? -28.868 18.004 25.487 1.00 15.28 64 GLU A O 1
ATOM 523 N N . ALA A 1 65 ? -27.475 16.323 24.920 1.00 14.23 65 ALA A N 1
ATOM 524 C CA . ALA A 1 65 ? -28.459 15.659 24.039 1.00 13.74 65 ALA A CA 1
ATOM 525 C C . ALA A 1 65 ? -29.629 15.151 24.848 1.00 15.59 65 ALA A C 1
ATOM 526 O O . ALA A 1 65 ? -30.798 15.328 24.460 1.00 17.23 65 ALA A O 1
ATOM 528 N N . LEU A 1 66 ? -29.357 14.545 26.003 1.00 14.06 66 LEU A N 1
ATOM 529 C CA . LEU A 1 66 ? -30.430 14.097 26.877 1.00 14.45 66 LEU A CA 1
ATOM 530 C C . LEU A 1 66 ? -31.269 15.267 27.387 1.00 15.85 66 LEU A C 1
ATOM 531 O O . LEU A 1 66 ? -32.478 15.161 27.473 1.00 15.93 66 LEU A O 1
ATOM 536 N N . ARG A 1 67 ? -30.619 16.361 27.740 1.00 14.49 67 ARG A N 1
ATOM 537 C CA . ARG A 1 67 ? -31.308 17.544 28.220 1.00 13.23 67 ARG A CA 1
ATOM 538 C C . ARG A 1 67 ? -32.240 18.119 27.136 1.00 15.21 67 ARG A C 1
ATOM 539 O O . ARG A 1 67 ? -33.401 18.404 27.424 1.00 16.94 67 ARG A O 1
ATOM 547 N N . GLU A 1 68 ? -31.732 18.226 25.914 1.00 15.88 68 GLU A N 1
ATOM 548 C CA . GLU A 1 68 ? -32.538 18.706 24.781 1.00 16.84 68 GLU A CA 1
ATOM 549 C C . GLU A 1 68 ? -33.754 17.816 24.554 1.00 19.18 68 GLU A C 1
ATOM 550 O O . GLU A 1 68 ? -34.813 18.338 24.223 1.00 21.07 68 GLU A O 1
ATOM 556 N N . ASN A 1 69 ? -33.617 16.512 24.776 1.00 17.32 69 ASN A N 1
ATOM 557 C CA . ASN A 1 69 ? -34.676 15.529 24.533 1.00 17.96 69 ASN A CA 1
ATOM 558 C C . ASN A 1 69 ? -35.722 15.454 25.661 1.00 20.51 69 ASN A C 1
ATOM 559 O O . ASN A 1 69 ? -36.754 14.796 25.481 1.00 22.65 69 ASN A O 1
ATOM 564 N N . LEU A 1 70 ? -35.485 16.100 26.815 1.00 17.29 70 LEU A N 1
ATOM 565 C CA . LEU A 1 70 ? -36.369 15.934 27.951 1.00 17.35 70 LEU A CA 1
ATOM 566 C C . LEU A 1 70 ? -37.720 16.551 27.631 1.00 18.35 70 LEU A C 1
ATOM 567 O O . LEU A 1 70 ? -37.757 17.624 27.039 1.00 20.14 70 LEU A O 1
ATOM 572 N N . PRO A 1 71 ? -38.799 15.896 28.068 1.00 20.74 71 PRO A N 1
ATOM 573 C CA . PRO A 1 71 ? -40.071 16.623 28.048 1.00 24.95 71 PRO A CA 1
ATOM 574 C C . PRO A 1 71 ? -40.085 17.802 29.021 1.00 27.94 71 PRO A C 1
ATOM 575 O O . PRO A 1 71 ? -39.223 17.919 29.889 1.00 23.81 71 PRO A O 1
ATOM 579 N N . GLU A 1 72 ? -41.068 18.678 28.882 1.00 22.46 72 GLU A N 1
ATOM 580 C CA . GLU A 1 72 ? -41.179 19.843 29.744 1.00 24.61 72 GLU A CA 1
ATOM 581 C C . GLU A 1 72 ? -41.249 19.426 31.209 1.00 20.49 72 GLU A C 1
ATOM 582 O O . GLU A 1 72 ? -40.562 19.993 32.051 1.00 28.98 72 GLU A O 1
ATOM 588 N N . LYS A 1 73 ? -42.079 18.438 31.486 1.00 20.94 73 LYS A N 1
ATOM 589 C CA . LYS A 1 73 ? -42.251 17.892 32.826 1.00 19.79 73 LYS A CA 1
ATOM 590 C C . LYS A 1 73 ? -41.717 16.476 32.786 1.00 19.50 73 LYS A C 1
ATOM 591 O O . LYS A 1 73 ? -42.209 15.637 32.027 1.00 18.10 73 LYS A O 1
ATOM 597 N N . PHE A 1 74 ? -40.731 16.187 33.639 1.00 17.00 74 PHE A N 1
ATOM 598 C CA . PHE A 1 74 ? -40.056 14.891 33.623 1.00 15.67 74 PHE A CA 1
ATOM 599 C C . PHE A 1 74 ? -39.938 14.342 35.040 1.00 14.00 74 PHE A C 1
ATOM 600 O O . PHE A 1 74 ? -39.995 15.097 36.017 1.00 15.51 74 PHE A O 1
ATOM 608 N N . THR A 1 75 ? -39.759 13.022 35.118 1.00 15.34 75 THR A N 1
ATOM 609 C CA . THR A 1 75 ? -39.824 12.254 36.358 1.00 13.57 75 THR A CA 1
ATOM 610 C C . THR A 1 75 ? -38.687 12.644 37.335 1.00 12.89 75 THR A C 1
ATOM 611 O O . THR A 1 75 ? -38.879 12.574 38.552 1.00 13.86 75 THR A O 1
ATOM 615 N N . ARG A 1 76 ? -37.547 13.068 36.787 1.00 12.51 76 ARG A N 1
ATOM 616 C CA . ARG A 1 76 ? -36.418 13.720 37.513 1.00 11.88 76 ARG A CA 1
ATOM 617 C C . ARG A 1 76 ? -35.495 12.705 38.214 1.00 12.63 76 ARG A C 1
ATOM 618 O O . ARG A 1 76 ? -34.279 12.802 38.090 1.00 12.89 76 ARG A O 1
ATOM 626 N N . PHE A 1 77 ? -36.083 11.791 38.968 1.00 13.74 77 PHE A N 1
ATOM 627 C CA . PHE A 1 77 ? -35.351 10.803 39.743 1.00 11.65 77 PHE A CA 1
ATOM 628 C C . PHE A 1 77 ? -35.344 9.441 39.083 1.00 13.81 77 PHE A C 1
ATOM 629 O O . PHE A 1 77 ? -36.378 8.992 38.583 1.00 14.73 77 PHE A O 1
ATOM 637 N N . GLY A 1 78 ? -34.209 8.753 39.114 1.00 11.44 78 GLY A N 1
ATOM 638 C CA . GLY A 1 78 ? -34.122 7.384 38.706 1.00 11.57 78 GLY A CA 1
ATOM 639 C C . GLY A 1 78 ? -32.931 6.707 39.344 1.00 11.88 78 GLY A C 1
ATOM 640 O O . GLY A 1 78 ? -31.888 7.329 39.519 1.00 13.68 78 GLY A O 1
ATOM 641 N N . ASN A 1 79 ? -33.119 5.451 39.738 1.00 12.58 79 ASN A N 1
ATOM 642 C CA . ASN A 1 79 ? -32.064 4.634 40.335 1.00 13.23 79 ASN A CA 1
ATOM 643 C C . ASN A 1 79 ? -31.921 3.313 39.625 1.00 12.39 79 ASN A C 1
ATOM 644 O O . ASN A 1 79 ? -32.862 2.833 38.985 1.00 14.58 79 ASN A O 1
ATOM 649 N N . ALA A 1 80 ? -30.758 2.690 39.784 1.00 12.16 80 ALA A N 1
ATOM 650 C CA . ALA A 1 80 ? -30.551 1.324 39.330 1.00 12.41 80 ALA A CA 1
ATOM 651 C C . ALA A 1 80 ? -29.546 0.658 40.249 1.00 14.00 80 ALA A C 1
ATOM 652 O O . ALA A 1 80 ? -28.620 1.307 40.718 1.00 14.76 80 ALA A O 1
ATOM 654 N N . ILE A 1 81 ? -29.728 -0.618 40.528 1.00 12.32 81 ILE A N 1
ATOM 655 C CA . ILE A 1 81 ? -28.698 -1.427 41.174 1.00 12.97 81 ILE A CA 1
ATOM 656 C C . ILE A 1 81 ? -28.394 -2.507 40.162 1.00 12.81 81 ILE A C 1
ATOM 657 O O . ILE A 1 81 ? -29.289 -3.287 39.824 1.00 14.41 81 ILE A O 1
ATOM 662 N N . MET A 1 82 ? -27.160 -2.532 39.674 1.00 12.63 82 MET A N 1
ATOM 663 C CA A MET A 1 82 ? -26.776 -3.418 38.587 0.50 14.53 82 MET A CA 1
ATOM 664 C CA B MET A 1 82 ? -26.793 -3.436 38.594 0.50 11.84 82 MET A CA 1
ATOM 665 C C . MET A 1 82 ? -25.690 -4.389 39.019 1.00 12.57 82 MET A C 1
ATOM 666 O O . MET A 1 82 ? -24.603 -3.940 39.388 1.00 11.84 82 MET A O 1
ATOM 675 N N . PRO A 1 83 ? -25.977 -5.700 38.973 1.00 12.59 83 PRO A N 1
ATOM 676 C CA . PRO A 1 83 ? -24.964 -6.716 39.146 1.00 12.87 83 PRO A CA 1
ATOM 677 C C . PRO A 1 83 ? -24.250 -7.003 37.841 1.00 16.40 83 PRO A C 1
ATOM 678 O O . PRO A 1 83 ? -24.839 -6.868 36.759 1.00 16.14 83 PRO A O 1
ATOM 682 N N . MET A 1 84 ? -22.978 -7.362 37.938 1.00 11.52 84 MET A N 1
ATOM 683 C CA . MET A 1 84 ? -22.292 -8.052 36.860 1.00 11.88 84 MET A CA 1
ATOM 684 C C . MET A 1 84 ? -21.282 -8.981 37.496 1.00 11.74 84 MET A C 1
ATOM 685 O O . MET A 1 84 ? -20.191 -8.538 37.916 1.00 12.18 84 MET A O 1
ATOM 690 N N . ASP A 1 85 ? -21.620 -10.269 37.552 1.00 11.91 85 ASP A N 1
ATOM 691 C CA . ASP A 1 85 ? -20.835 -11.265 38.267 1.00 11.90 85 ASP A CA 1
ATOM 692 C C . ASP A 1 85 ? -20.491 -10.722 39.678 1.00 11.49 85 ASP A C 1
ATOM 693 O O . ASP A 1 85 ? -21.409 -10.390 40.425 1.00 12.37 85 ASP A O 1
ATOM 698 N N . ASP A 1 86 ? -19.196 -10.595 40.002 1.00 12.34 86 ASP A N 1
ATOM 699 C CA . ASP A 1 86 ? -18.773 -10.057 41.300 1.00 10.51 86 ASP A CA 1
ATOM 700 C C . ASP A 1 86 ? -19.214 -8.636 41.580 1.00 11.66 86 ASP A C 1
ATOM 701 O O . ASP A 1 86 ? -19.345 -8.273 42.748 1.00 13.35 86 ASP A O 1
ATOM 706 N N . ALA A 1 87 ? -19.417 -7.818 40.553 1.00 11.40 87 ALA A N 1
ATOM 707 C CA . ALA A 1 87 ? -19.732 -6.393 40.722 1.00 12.05 87 ALA A CA 1
ATOM 708 C C . ALA A 1 87 ? -21.184 -6.187 41.118 1.00 12.31 87 ALA A C 1
ATOM 709 O O . ALA A 1 87 ? -22.082 -6.904 40.642 1.00 12.36 87 ALA A O 1
ATOM 711 N N . LEU A 1 88 ? -21.414 -5.193 41.967 1.00 10.63 88 LEU A N 1
ATOM 712 C CA . LEU A 1 88 ? -22.768 -4.755 42.305 1.00 10.07 88 LEU A CA 1
ATOM 713 C C . LEU A 1 88 ? -22.701 -3.255 42.486 1.00 13.25 88 LEU A C 1
ATOM 714 O O . LEU A 1 88 ? -21.992 -2.794 43.377 1.00 12.57 88 LEU A O 1
ATOM 719 N N . VAL A 1 89 ? -23.355 -2.492 41.622 1.00 10.07 89 VAL A N 1
ATOM 720 C CA . VAL A 1 89 ? -23.147 -1.051 41.564 1.00 11.20 89 VAL A CA 1
ATOM 721 C C . VAL A 1 89 ? -24.490 -0.338 41.638 1.00 13.69 89 VAL A C 1
ATOM 722 O O . VAL A 1 89 ? -25.395 -0.639 40.863 1.00 13.70 89 VAL A O 1
ATOM 726 N N . LEU A 1 90 ? -24.584 0.600 42.576 1.00 10.35 90 LEU A N 1
ATOM 727 C CA . LEU A 1 90 ? -25.744 1.470 42.704 1.00 11.00 90 LEU A CA 1
ATOM 728 C C . LEU A 1 90 ? -25.509 2.754 41.904 1.00 12.05 90 LEU A C 1
ATOM 729 O O . LEU A 1 90 ? -24.444 3.382 42.012 1.00 11.61 90 LEU A O 1
ATOM 734 N N . VAL A 1 91 ? -26.489 3.121 41.071 1.00 12.25 91 VAL A N 1
ATOM 735 C CA . VAL A 1 91 ? -26.461 4.350 40.304 1.00 11.41 91 VAL A CA 1
ATOM 736 C C . VAL A 1 91 ? -27.711 5.128 40.664 1.00 11.39 91 VAL A C 1
ATOM 737 O O . VAL A 1 91 ? -28.824 4.597 40.602 1.00 13.18 91 VAL A O 1
ATOM 741 N N . SER A 1 92 ? -27.528 6.375 41.085 1.00 11.28 92 SER A N 1
ATOM 742 C CA . SER A 1 92 ? -28.659 7.214 41.474 1.00 11.88 92 SER A CA 1
ATOM 743 C C . SER A 1 92 ? -28.551 8.552 40.787 1.00 14.98 92 SER A C 1
ATOM 744 O O . SER A 1 92 ? -27.497 9.212 40.869 1.00 14.09 92 SER A O 1
ATOM 747 N N . VAL A 1 93 ? -29.632 8.966 40.109 1.00 11.40 93 VAL A N 1
ATOM 748 C CA . VAL A 1 93 ? -29.655 10.187 39.319 1.00 12.33 93 VAL A CA 1
ATOM 749 C C . VAL A 1 93 ? -30.787 11.087 39.785 1.00 13.41 93 VAL A C 1
ATOM 750 O O . VAL A 1 93 ? -31.895 10.623 40.050 1.00 12.48 93 VAL A O 1
ATOM 754 N N . ASP A 1 94 ? -30.495 12.380 39.887 1.00 11.88 94 ASP A N 1
ATOM 755 C CA . ASP A 1 94 ? -31.503 13.419 40.092 1.00 11.69 94 ASP A CA 1
ATOM 756 C C . ASP A 1 94 ? -31.226 14.494 39.044 1.00 12.99 94 ASP A C 1
ATOM 757 O O . ASP A 1 94 ? -30.185 15.168 39.110 1.00 12.90 94 ASP A O 1
ATOM 762 N N . ILE A 1 95 ? -32.142 14.677 38.078 1.00 11.26 95 ILE A N 1
ATOM 763 C CA . ILE A 1 95 ? -32.013 15.716 37.072 1.00 11.95 95 ILE A CA 1
ATOM 764 C C . ILE A 1 95 ? -32.447 17.031 37.729 1.00 14.25 95 ILE A C 1
ATOM 765 O O . ILE A 1 95 ? -33.550 17.551 37.549 1.00 13.86 95 ILE A O 1
ATOM 770 N N . SER A 1 96 ? -31.521 17.538 38.538 1.00 12.32 96 SER A N 1
ATOM 771 C CA . SER A 1 96 ? -31.763 18.572 39.536 1.00 12.68 96 SER A CA 1
ATOM 772 C C . SER A 1 96 ? -31.436 19.993 39.083 1.00 13.48 96 SER A C 1
ATOM 773 O O . SER A 1 96 ? -31.749 20.936 39.803 1.00 13.81 96 SER A O 1
ATOM 776 N N . ASN A 1 97 ? -30.761 20.140 37.935 1.00 12.36 97 ASN A N 1
ATOM 777 C CA . ASN A 1 97 ? -30.134 21.385 37.540 1.00 13.00 97 ASN A CA 1
ATOM 778 C C . ASN A 1 97 ? -29.029 21.850 38.517 1.00 16.80 97 ASN A C 1
ATOM 779 O O . ASN A 1 97 ? -28.690 23.029 38.592 1.00 16.22 97 ASN A O 1
ATOM 784 N N . ARG A 1 98 ? -28.442 20.897 39.239 1.00 13.22 98 ARG A N 1
ATOM 785 C CA . ARG A 1 98 ? -27.353 21.163 40.172 1.00 12.50 98 ARG A CA 1
ATOM 786 C C . ARG A 1 98 ? -26.204 20.211 39.838 1.00 10.70 98 ARG A C 1
ATOM 787 O O . ARG A 1 98 ? -26.114 19.126 40.419 1.00 13.84 98 ARG A O 1
ATOM 795 N N . PRO A 1 99 ? -25.338 20.562 38.869 1.00 12.29 99 PRO A N 1
ATOM 796 C CA . PRO A 1 99 ? -24.317 19.579 38.470 1.00 10.80 99 PRO A CA 1
ATOM 797 C C . PRO A 1 99 ? -23.464 19.088 39.637 1.00 12.03 99 PRO A C 1
ATOM 798 O O . PRO A 1 99 ? -22.939 19.892 40.422 1.00 12.40 99 PRO A O 1
ATOM 802 N N . TYR A 1 100 ? -23.360 17.769 39.731 1.00 12.27 100 TYR A N 1
ATOM 803 C CA . TYR A 1 100 ? -22.602 17.105 40.786 1.00 12.45 100 TYR A CA 1
ATOM 804 C C . TYR A 1 100 ? -22.398 15.654 40.394 1.00 11.79 100 TYR A C 1
ATOM 805 O O . TYR A 1 100 ? -23.341 15.012 39.952 1.00 11.76 100 TYR A O 1
ATOM 814 N N . ALA A 1 101 ? -21.207 15.126 40.651 1.00 10.83 101 ALA A N 1
ATOM 815 C CA . ALA A 1 101 ? -20.951 13.703 40.496 1.00 11.89 101 ALA A CA 1
ATOM 816 C C . ALA A 1 101 ? -20.154 13.227 41.689 1.00 14.50 101 ALA A C 1
ATOM 817 O O . ALA A 1 101 ? -19.260 13.918 42.168 1.00 15.15 101 ALA A O 1
ATOM 819 N N . ASN A 1 102 ? -20.468 12.015 42.135 1.00 12.47 102 ASN A N 1
ATOM 820 C CA . ASN A 1 102 ? -19.660 11.307 43.137 1.00 12.45 102 ASN A CA 1
ATOM 821 C C . ASN A 1 102 ? -19.561 9.880 42.637 1.00 13.34 102 ASN A C 1
ATOM 822 O O . ASN A 1 102 ? -20.562 9.156 42.637 1.00 13.13 102 ASN A O 1
ATOM 827 N N . VAL A 1 103 ? -18.361 9.489 42.227 1.00 13.16 103 VAL A N 1
ATOM 828 C CA . VAL A 1 103 ? -18.071 8.145 41.739 1.00 13.67 103 VAL A CA 1
ATOM 829 C C . VAL A 1 103 ? -17.153 7.477 42.741 1.00 13.13 103 VAL A C 1
ATOM 830 O O . VAL A 1 103 ? -16.021 7.922 42.933 1.00 16.55 103 VAL A O 1
ATOM 834 N N . ASP A 1 104 ? -17.660 6.439 43.399 1.00 12.48 104 ASP A N 1
ATOM 835 C CA . ASP A 1 104 ? -16.968 5.720 44.462 1.00 14.11 104 ASP A CA 1
ATOM 836 C C . ASP A 1 104 ? -16.908 4.248 44.049 1.00 13.82 104 ASP A C 1
ATOM 837 O O . ASP A 1 104 ? -17.859 3.481 44.294 1.00 15.24 104 ASP A O 1
ATOM 842 N N . VAL A 1 105 ? -15.793 3.885 43.425 1.00 14.32 105 VAL A N 1
ATOM 843 C CA . VAL A 1 105 ? -15.505 2.512 43.026 1.00 15.36 105 VAL A CA 1
ATOM 844 C C . VAL A 1 105 ? -14.195 2.048 43.640 1.00 16.38 105 VAL A C 1
ATOM 845 O O . VAL A 1 105 ? -13.393 2.863 44.148 1.00 16.91 105 VAL A O 1
ATOM 849 N N . ASN A 1 106 ? -13.990 0.740 43.600 1.00 15.00 106 ASN A N 1
ATOM 850 C CA . ASN A 1 106 ? -12.824 0.111 44.214 1.00 16.02 106 ASN A CA 1
ATOM 851 C C . ASN A 1 106 ? -12.448 -1.073 43.353 1.00 14.74 106 ASN A C 1
ATOM 852 O O . ASN A 1 106 ? -12.970 -2.179 43.519 1.00 16.64 106 ASN A O 1
ATOM 857 N N . ILE A 1 107 ? -11.605 -0.797 42.370 1.00 16.07 107 ILE A N 1
ATOM 858 C CA . ILE A 1 107 ? -11.180 -1.809 41.420 1.00 14.60 107 ILE A CA 1
ATOM 859 C C . ILE A 1 107 ? -9.977 -2.551 41.969 1.00 17.09 107 ILE A C 1
ATOM 860 O O . ILE A 1 107 ? -8.927 -1.931 42.204 1.00 19.95 107 ILE A O 1
ATOM 865 N N . LYS A 1 108 ? -10.123 -3.854 42.175 1.00 14.68 108 LYS A N 1
ATOM 866 C CA . LYS A 1 108 ? -9.040 -4.711 42.679 1.00 15.66 108 LYS A CA 1
ATOM 867 C C . LYS A 1 108 ? -8.265 -5.303 41.511 1.00 18.10 108 LYS A C 1
ATOM 868 O O . LYS A 1 108 ? -7.055 -5.299 41.524 1.00 18.02 108 LYS A O 1
ATOM 874 N N . ASP A 1 109 ? -8.974 -5.832 40.517 1.00 15.92 109 ASP A N 1
ATOM 875 C CA . ASP A 1 109 ? -8.342 -6.456 39.355 1.00 14.70 109 ASP A CA 1
ATOM 876 C C . ASP A 1 109 ? -8.485 -5.515 38.150 1.00 14.47 109 ASP A C 1
ATOM 877 O O . ASP A 1 109 ? -9.544 -5.433 37.501 1.00 13.80 109 ASP A O 1
ATOM 882 N N . ALA A 1 110 ? -7.432 -4.759 37.879 1.00 13.52 110 ALA A N 1
ATOM 883 C CA . ALA A 1 110 ? -7.449 -3.764 36.824 1.00 13.69 110 ALA A CA 1
ATOM 884 C C . ALA A 1 110 ? -7.494 -4.416 35.453 1.00 13.31 110 ALA A C 1
ATOM 885 O O . ALA A 1 110 ? -7.086 -5.571 35.276 1.00 15.57 110 ALA A O 1
ATOM 887 N N . GLU A 1 111 ? -7.955 -3.656 34.472 1.00 12.10 111 GLU A N 1
ATOM 888 C CA . GLU A 1 111 ? -8.008 -4.132 33.100 1.00 11.98 111 GLU A CA 1
ATOM 889 C C . GLU A 1 111 ? -7.634 -3.001 32.152 1.00 12.02 111 GLU A C 1
ATOM 890 O O . GLU A 1 111 ? -8.158 -1.881 32.279 1.00 13.88 111 GLU A O 1
ATOM 896 N N . GLU A 1 112 ? -6.788 -3.308 31.171 1.00 13.48 112 GLU A N 1
ATOM 897 C CA . GLU A 1 112 ? -6.346 -2.315 30.186 1.00 16.12 112 GLU A CA 1
ATOM 898 C C . GLU A 1 112 ? -7.542 -1.676 29.472 1.00 16.54 112 GLU A C 1
ATOM 899 O O . GLU A 1 112 ? -8.448 -2.379 29.028 1.00 16.71 112 GLU A O 1
ATOM 905 N N . GLY A 1 113 ? -7.544 -0.351 29.382 1.00 15.78 113 GLY A N 1
ATOM 906 C CA . GLY A 1 113 ? -8.621 0.378 28.731 1.00 16.70 113 GLY A CA 1
ATOM 907 C C . GLY A 1 113 ? -9.668 0.907 29.687 1.00 17.07 113 GLY A C 1
ATOM 908 O O . GLY A 1 113 ? -10.448 1.790 29.312 1.00 15.50 113 GLY A O 1
ATOM 909 N N . PHE A 1 114 ? -9.710 0.348 30.908 1.00 13.33 114 PHE A N 1
ATOM 910 C CA . PHE A 1 114 ? -10.666 0.728 31.930 1.00 12.80 114 PHE A CA 1
ATOM 911 C C . PHE A 1 114 ? -9.886 1.502 32.975 1.00 15.87 114 PHE A C 1
ATOM 912 O O . PHE A 1 114 ? -8.897 1.020 33.525 1.00 17.45 114 PHE A O 1
ATOM 920 N N . ALA A 1 115 ? -10.298 2.727 33.199 1.00 14.26 115 ALA A N 1
ATOM 921 C CA . ALA A 1 115 ? -9.634 3.577 34.169 1.00 12.73 115 ALA A CA 1
ATOM 922 C C . ALA A 1 115 ? -10.636 4.406 34.927 1.00 15.11 115 ALA A C 1
ATOM 923 O O . ALA A 1 115 ? -11.583 4.957 34.337 1.00 15.14 115 ALA A O 1
ATOM 925 N N . VAL A 1 116 ? -10.414 4.539 36.228 1.00 13.47 116 VAL A N 1
ATOM 926 C CA . VAL A 1 116 ? -11.260 5.373 37.064 1.00 13.17 116 VAL A CA 1
ATOM 927 C C . VAL A 1 116 ? -11.236 6.820 36.554 1.00 13.21 116 VAL A C 1
ATOM 928 O O . VAL A 1 116 ? -12.290 7.492 36.553 1.00 13.68 116 VAL A O 1
ATOM 932 N N . SER A 1 117 ? -10.075 7.328 36.145 1.00 13.03 117 SER A N 1
ATOM 933 C CA . SER A 1 117 ? -9.985 8.692 35.573 1.00 14.12 117 SER A CA 1
ATOM 934 C C . SER A 1 117 ? -11.016 8.911 34.475 1.00 13.19 117 SER A C 1
ATOM 935 O O . SER A 1 117 ? -11.748 9.900 34.469 1.00 14.35 117 SER A O 1
ATOM 938 N N . LEU A 1 118 ? -11.088 7.967 33.556 1.00 12.08 118 LEU A N 1
ATOM 939 C CA . LEU A 1 118 ? -11.956 8.102 32.389 1.00 11.93 118 LEU A CA 1
ATOM 940 C C . LEU A 1 118 ? -13.420 7.945 32.781 1.00 12.95 118 LEU A C 1
ATOM 941 O O . LEU A 1 118 ? -14.280 8.707 32.304 1.00 13.19 118 LEU A O 1
ATOM 946 N N . LEU A 1 119 ? -13.718 6.994 33.665 1.00 12.15 119 LEU A N 1
ATOM 947 C CA . LEU A 1 119 ? -15.087 6.854 34.173 1.00 12.04 119 LEU A CA 1
ATOM 948 C C . LEU A 1 119 ? -15.564 8.121 34.839 1.00 10.98 119 LEU A C 1
ATOM 949 O O . LEU A 1 119 ? -16.643 8.642 34.537 1.00 11.40 119 LEU A O 1
ATOM 954 N N . LYS A 1 120 ? -14.737 8.642 35.742 1.00 10.89 120 LYS A N 1
ATOM 955 C CA . LYS A 1 120 ? -15.101 9.853 36.491 1.00 11.16 120 LYS A CA 1
ATOM 956 C C . LYS A 1 120 ? -15.301 11.040 35.557 1.00 11.26 120 LYS A C 1
ATOM 957 O O . LYS A 1 120 ? -16.226 11.840 35.753 1.00 13.11 120 LYS A O 1
ATOM 963 N N . GLU A 1 121 ? -14.446 11.173 34.547 1.00 11.36 121 GLU A N 1
ATOM 964 C CA . GLU A 1 121 ? -14.564 12.320 33.647 1.00 11.49 121 GLU A CA 1
ATOM 965 C C . GLU A 1 121 ? -15.786 12.209 32.729 1.00 12.29 121 GLU A C 1
ATOM 966 O O . GLU A 1 121 ? -16.453 13.221 32.448 1.00 13.02 121 GLU A O 1
ATOM 972 N N . PHE A 1 122 ? -16.122 11.002 32.301 1.00 12.26 122 PHE A N 1
ATOM 973 C CA . PHE A 1 122 ? -17.378 10.817 31.578 1.00 11.52 122 PHE A CA 1
ATOM 974 C C . PHE A 1 122 ? -18.579 11.220 32.454 1.00 12.64 122 PHE A C 1
ATOM 975 O O . PHE A 1 122 ? -19.483 11.941 32.005 1.00 12.11 122 PHE A O 1
ATOM 983 N N . VAL A 1 123 ? -18.605 10.748 33.700 1.00 11.49 123 VAL A N 1
ATOM 984 C CA . VAL A 1 123 ? -19.735 10.994 34.600 1.00 12.24 123 VAL A CA 1
ATOM 985 C C . VAL A 1 123 ? -19.852 12.474 34.946 1.00 10.68 123 VAL A C 1
ATOM 986 O O . VAL A 1 123 ? -20.962 13.043 34.938 1.00 11.41 123 VAL A O 1
ATOM 990 N N . TRP A 1 124 ? -18.728 13.130 35.254 1.00 11.28 124 TRP A N 1
ATOM 991 C CA . TRP A 1 124 ? -18.753 14.569 35.461 1.00 11.93 124 TRP A CA 1
ATOM 992 C C . TRP A 1 124 ? -19.203 15.327 34.227 1.00 11.21 124 TRP A C 1
ATOM 993 O O . TRP A 1 124 ? -19.945 16.305 34.343 1.00 12.75 124 TRP A O 1
ATOM 1004 N N . GLY A 1 125 ? -18.765 14.877 33.055 1.00 11.26 125 GLY A N 1
ATOM 1005 C CA . GLY A 1 125 ? -19.186 15.500 31.801 1.00 12.29 125 GLY A CA 1
ATOM 1006 C C . GLY A 1 125 ? -20.697 15.379 31.633 1.00 11.15 125 GLY A C 1
ATOM 1007 O O . GLY A 1 125 ? -21.387 16.370 31.314 1.00 12.44 125 GLY A O 1
ATOM 1008 N N . LEU A 1 126 ? -21.205 14.171 31.862 1.00 11.62 126 LEU A N 1
ATOM 1009 C CA . LEU A 1 126 ? -22.629 13.915 31.798 1.00 11.04 126 LEU A CA 1
ATOM 1010 C C . LEU A 1 126 ? -23.416 14.754 32.807 1.00 12.78 126 LEU A C 1
ATOM 1011 O O . LEU A 1 126 ? -24.448 15.362 32.477 1.00 13.33 126 LEU A O 1
ATOM 1016 N N . ALA A 1 127 ? -22.921 14.836 34.038 1.00 11.97 127 ALA A N 1
ATOM 1017 C CA . ALA A 1 127 ? -23.577 15.643 35.049 1.00 11.66 127 ALA A CA 1
ATOM 1018 C C . ALA A 1 127 ? -23.642 17.108 34.650 1.00 11.38 127 ALA A C 1
ATOM 1019 O O . ALA A 1 127 ? -24.665 17.781 34.897 1.00 13.13 127 ALA A O 1
ATOM 1021 N N . ARG A 1 128 ? -22.550 17.617 34.085 1.00 11.34 128 ARG A N 1
ATOM 1022 C CA . ARG A 1 128 ? -22.499 19.008 33.640 1.00 11.55 128 ARG A CA 1
ATOM 1023 C C . ARG A 1 128 ? -23.330 19.293 32.388 1.00 13.35 128 ARG A C 1
ATOM 1024 O O . ARG A 1 128 ? -23.958 20.350 32.309 1.00 14.77 128 ARG A O 1
ATOM 1032 N N . GLY A 1 129 ? -23.365 18.353 31.447 1.00 11.99 129 GLY A N 1
ATOM 1033 C CA . GLY A 1 129 ? -24.137 18.559 30.193 1.00 12.61 129 GLY A CA 1
ATOM 1034 C C . GLY A 1 129 ? -25.626 18.422 30.395 1.00 15.37 129 GLY A C 1
ATOM 1035 O O . GLY A 1 129 ? -26.413 19.217 29.849 1.00 14.91 129 GLY A O 1
ATOM 1036 N N . LEU A 1 130 ? -26.026 17.425 31.174 1.00 13.26 130 LEU A N 1
ATOM 1037 C CA . LEU A 1 130 ? -27.439 17.214 31.524 1.00 12.70 130 LEU A CA 1
ATOM 1038 C C . LEU A 1 130 ? -27.920 18.190 32.588 1.00 13.88 130 LEU A C 1
ATOM 1039 O O . LEU A 1 130 ? -29.107 18.562 32.592 1.00 15.49 130 LEU A O 1
ATOM 1044 N N . ARG A 1 131 ? -26.990 18.620 33.451 1.00 12.05 131 ARG A N 1
ATOM 1045 C CA . ARG A 1 131 ? -27.233 19.454 34.645 1.00 13.00 131 ARG A CA 1
ATOM 1046 C C . ARG A 1 131 ? -27.999 18.630 35.673 1.00 12.76 131 ARG A C 1
ATOM 1047 O O . ARG A 1 131 ? -29.211 18.791 35.888 1.00 12.68 131 ARG A O 1
ATOM 1055 N N . ALA A 1 132 ? -27.254 17.699 36.275 1.00 11.46 132 ALA A N 1
ATOM 1056 C CA . ALA A 1 132 ? -27.812 16.653 37.104 1.00 11.88 132 ALA A CA 1
ATOM 1057 C C . ALA A 1 132 ? -26.845 16.262 38.214 1.00 11.19 132 ALA A C 1
ATOM 1058 O O . ALA A 1 132 ? -25.631 16.487 38.102 1.00 12.83 132 ALA A O 1
ATOM 1060 N N . THR A 1 133 ? -27.440 15.654 39.237 1.00 11.96 133 THR A N 1
ATOM 1061 C CA . THR A 1 133 ? -26.741 15.002 40.341 1.00 12.70 133 THR A CA 1
ATOM 1062 C C . THR A 1 133 ? -26.602 13.526 39.995 1.00 10.89 133 THR A C 1
ATOM 1063 O O . THR A 1 133 ? -27.603 12.861 39.772 1.00 11.67 133 THR A O 1
ATOM 1067 N N . ILE A 1 134 ? -25.385 12.983 40.030 1.00 11.87 134 ILE A N 1
ATOM 1068 C CA . ILE A 1 134 ? -25.143 11.565 39.710 1.00 10.25 134 ILE A CA 1
ATOM 1069 C C . ILE A 1 134 ? -24.238 10.922 40.748 1.00 12.96 134 ILE A C 1
ATOM 1070 O O . ILE A 1 134 ? -23.118 11.391 40.957 1.00 12.51 134 ILE A O 1
ATOM 1075 N N . HIS A 1 135 ? -24.735 9.854 41.380 1.00 10.68 135 HIS A N 1
ATOM 1076 C CA . HIS A 1 135 ? -23.958 9.029 42.283 1.00 10.77 135 HIS A CA 1
ATOM 1077 C C . HIS A 1 135 ? -23.723 7.673 41.636 1.00 11.23 135 HIS A C 1
ATOM 1078 O O . HIS A 1 135 ? -24.671 7.034 41.155 1.00 12.54 135 HIS A O 1
ATOM 1085 N N . ILE A 1 136 ? -22.474 7.216 41.681 1.00 11.66 136 ILE A N 1
ATOM 1086 C CA A ILE A 1 136 ? -22.084 5.850 41.299 0.50 11.00 136 ILE A CA 1
ATOM 1087 C CA B ILE A 1 136 ? -22.148 5.845 41.340 0.50 12.65 136 ILE A CA 1
ATOM 1088 C C . ILE A 1 136 ? -21.443 5.280 42.561 1.00 12.15 136 ILE A C 1
ATOM 1089 O O . ILE A 1 136 ? -20.397 5.779 42.970 1.00 13.14 136 ILE A O 1
ATOM 1098 N N . LYS A 1 137 ? -22.063 4.272 43.171 1.00 10.84 137 LYS A N 1
ATOM 1099 C CA . LYS A 1 137 ? -21.580 3.721 44.437 1.00 11.11 137 LYS A CA 1
ATOM 1100 C C . LYS A 1 137 ? -21.438 2.230 44.297 1.00 11.74 137 LYS A C 1
ATOM 1101 O O . LYS A 1 137 ? -22.428 1.490 44.241 1.00 12.18 137 LYS A O 1
ATOM 1107 N N . GLN A 1 138 ? -20.195 1.783 44.241 1.00 12.35 138 GLN A N 1
ATOM 1108 C CA . GLN A 1 138 ? -19.926 0.361 44.243 1.00 11.08 138 GLN A CA 1
ATOM 1109 C C . GLN A 1 138 ? -20.298 -0.253 45.592 1.00 13.56 138 GLN A C 1
ATOM 1110 O O . GLN A 1 138 ? -19.831 0.211 46.638 1.00 16.69 138 GLN A O 1
ATOM 1116 N N . LEU A 1 139 ? -21.144 -1.286 45.581 1.00 11.39 139 LEU A N 1
ATOM 1117 C CA . LEU A 1 139 ? -21.509 -2.036 46.780 1.00 13.05 139 LEU A CA 1
ATOM 1118 C C . LEU A 1 139 ? -20.675 -3.294 46.972 1.00 13.78 139 LEU A C 1
ATOM 1119 O O . LEU A 1 139 ? -20.405 -3.679 48.107 1.00 16.02 139 LEU A O 1
ATOM 1124 N N . SER A 1 140 ? -20.289 -3.939 45.866 1.00 12.43 140 SER A N 1
ATOM 1125 C CA . SER A 1 140 ? -19.422 -5.110 45.861 1.00 10.87 140 SER A CA 1
ATOM 1126 C C . SER A 1 140 ? -18.662 -5.122 44.548 1.00 12.46 140 SER A C 1
ATOM 1127 O O . SER A 1 140 ? -19.096 -4.518 43.569 1.00 12.79 140 SER A O 1
ATOM 1130 N N . GLY A 1 141 ? -17.542 -5.831 44.531 1.00 15.54 141 GLY A N 1
ATOM 1131 C CA . GLY A 1 141 ? -16.881 -6.157 43.283 1.00 15.76 141 GLY A CA 1
ATOM 1132 C C . GLY A 1 141 ? -15.388 -6.010 43.322 1.00 13.06 141 GLY A C 1
ATOM 1133 O O . GLY A 1 141 ? -14.829 -5.336 44.180 1.00 14.28 141 GLY A O 1
ATOM 1134 N N . GLU A 1 142 ? -14.763 -6.646 42.337 1.00 12.41 142 GLU A N 1
ATOM 1135 C CA . GLU A 1 142 ? -13.309 -6.608 42.149 1.00 14.36 142 GLU A CA 1
ATOM 1136 C C . GLU A 1 142 ? -12.874 -6.313 40.715 1.00 13.00 142 GLU A C 1
ATOM 1137 O O . GLU A 1 142 ? -11.876 -5.639 40.506 1.00 13.70 142 GLU A O 1
ATOM 1143 N N . ASN A 1 143 ? -13.591 -6.842 39.724 1.00 12.34 143 ASN A N 1
ATOM 1144 C CA . ASN A 1 143 ? -13.159 -6.778 38.336 1.00 11.99 143 ASN A CA 1
ATOM 1145 C C . ASN A 1 143 ? -13.466 -5.432 37.667 1.00 12.38 143 ASN A C 1
ATOM 1146 O O . ASN A 1 143 ? -14.605 -4.966 37.678 1.00 12.14 143 ASN A O 1
ATOM 1151 N N . ALA A 1 144 ? -12.462 -4.797 37.078 1.00 11.92 144 ALA A N 1
ATOM 1152 C CA . ALA A 1 144 ? -12.639 -3.449 36.508 1.00 13.72 144 ALA A CA 1
ATOM 1153 C C . ALA A 1 144 ? -13.750 -3.381 35.461 1.00 12.61 144 ALA A C 1
ATOM 1154 O O . ALA A 1 144 ? -14.551 -2.474 35.473 1.00 12.79 144 ALA A O 1
ATOM 1156 N N . HIS A 1 145 ? -13.755 -4.329 34.541 1.00 11.27 145 HIS A N 1
ATOM 1157 C CA . HIS A 1 145 ? -14.719 -4.329 33.433 1.00 11.09 145 HIS A CA 1
ATOM 1158 C C . HIS A 1 145 ? -16.114 -4.527 34.000 1.00 11.78 145 HIS A C 1
ATOM 1159 O O . HIS A 1 145 ? -17.058 -3.828 33.598 1.00 11.48 145 HIS A O 1
ATOM 1166 N N . HIS A 1 146 ? -16.269 -5.462 34.936 1.00 10.78 146 HIS A N 1
ATOM 1167 C CA . HIS A 1 146 ? -17.588 -5.732 35.515 1.00 10.65 146 HIS A CA 1
ATOM 1168 C C . HIS A 1 146 ? -18.114 -4.497 36.269 1.00 12.57 146 HIS A C 1
ATOM 1169 O O . HIS A 1 146 ? -19.286 -4.142 36.152 1.00 11.96 146 HIS A O 1
ATOM 1176 N N . ILE A 1 147 ? -17.233 -3.832 37.010 1.00 10.63 147 ILE A N 1
ATOM 1177 C CA . ILE A 1 147 ? -17.605 -2.635 37.774 1.00 10.93 147 ILE A CA 1
ATOM 1178 C C . ILE A 1 147 ? -18.007 -1.498 36.840 1.00 11.52 147 ILE A C 1
ATOM 1179 O O . ILE A 1 147 ? -19.069 -0.882 37.014 1.00 11.68 147 ILE A O 1
ATOM 1184 N N . VAL A 1 148 ? -17.159 -1.204 35.862 1.00 11.49 148 VAL A N 1
ATOM 1185 C CA . VAL A 1 148 ? -17.394 -0.057 34.977 1.00 10.70 148 VAL A CA 1
ATOM 1186 C C . VAL A 1 148 ? -18.615 -0.339 34.080 1.00 11.41 148 VAL A C 1
ATOM 1187 O O . VAL A 1 148 ? -19.484 0.530 33.908 1.00 11.66 148 VAL A O 1
ATOM 1191 N N . GLU A 1 149 ? -18.704 -1.542 33.511 1.00 10.51 149 GLU A N 1
ATOM 1192 C CA . GLU A 1 149 ? -19.869 -1.840 32.671 1.00 11.73 149 GLU A CA 1
ATOM 1193 C C . GLU A 1 149 ? -21.158 -1.826 33.498 1.00 12.56 149 GLU A C 1
ATOM 1194 O O . GLU A 1 149 ? -22.173 -1.340 33.015 1.00 12.97 149 GLU A O 1
ATOM 1200 N N . ALA A 1 150 ? -21.148 -2.355 34.723 1.00 11.07 150 ALA A N 1
ATOM 1201 C CA . ALA A 1 150 ? -22.330 -2.251 35.573 1.00 12.20 150 ALA A CA 1
ATOM 1202 C C . ALA A 1 150 ? -22.737 -0.789 35.803 1.00 11.64 150 ALA A C 1
ATOM 1203 O O . ALA A 1 150 ? -23.916 -0.459 35.797 1.00 12.04 150 ALA A O 1
ATOM 1205 N N . ALA A 1 151 ? -21.757 0.094 35.989 1.00 11.76 151 ALA A N 1
ATOM 1206 C CA . ALA A 1 151 ? -22.048 1.521 36.114 1.00 10.61 151 ALA A CA 1
ATOM 1207 C C . ALA A 1 151 ? -22.728 2.094 34.873 1.00 11.75 151 ALA A C 1
ATOM 1208 O O . ALA A 1 151 ? -23.685 2.845 34.993 1.00 13.05 151 ALA A O 1
ATOM 1210 N N . PHE A 1 152 ? -22.237 1.748 33.687 1.00 11.04 152 PHE A N 1
ATOM 1211 C CA . PHE A 1 152 ? -22.859 2.230 32.442 1.00 10.45 152 PHE A CA 1
ATOM 1212 C C . PHE A 1 152 ? -24.263 1.645 32.228 1.00 11.52 152 PHE A C 1
ATOM 1213 O O . PHE A 1 152 ? -25.189 2.382 31.832 1.00 13.09 152 PHE A O 1
ATOM 1221 N N . LYS A 1 153 ? -24.438 0.357 32.504 1.00 11.01 153 LYS A N 1
ATOM 1222 C CA . LYS A 1 153 ? -25.785 -0.246 32.435 1.00 11.30 153 LYS A CA 1
ATOM 1223 C C . LYS A 1 153 ? -26.721 0.479 33.400 1.00 12.99 153 LYS A C 1
ATOM 1224 O O . LYS A 1 153 ? -27.874 0.795 33.071 1.00 12.08 153 LYS A O 1
ATOM 1230 N N . GLY A 1 154 ? -26.217 0.738 34.606 1.00 11.85 154 GLY A N 1
ATOM 1231 C CA . GLY A 1 154 ? -26.969 1.419 35.621 1.00 12.04 154 GLY A CA 1
ATOM 1232 C C . GLY A 1 154 ? -27.350 2.835 35.278 1.00 11.71 154 GLY A C 1
ATOM 1233 O O . GLY A 1 154 ? -28.455 3.261 35.581 1.00 12.36 154 GLY A O 1
ATOM 1234 N N . LEU A 1 155 ? -26.417 3.587 34.709 1.00 12.13 155 LEU A N 1
ATOM 1235 C CA . LEU A 1 155 ? -26.744 4.922 34.201 1.00 11.66 155 LEU A CA 1
ATOM 1236 C C . LEU A 1 155 ? -27.871 4.862 33.181 1.00 13.07 155 LEU A C 1
ATOM 1237 O O . LEU A 1 155 ? -28.782 5.689 33.220 1.00 13.33 155 LEU A O 1
ATOM 1242 N N . GLY A 1 156 ? -27.803 3.895 32.271 1.00 12.24 156 GLY A N 1
ATOM 1243 C CA . GLY A 1 156 ? -28.866 3.751 31.274 1.00 14.11 156 GLY A CA 1
ATOM 1244 C C . GLY A 1 156 ? -30.200 3.468 31.927 1.00 13.65 156 GLY A C 1
ATOM 1245 O O . GLY A 1 156 ? -31.191 4.167 31.636 1.00 13.55 156 GLY A O 1
ATOM 1246 N N . MET A 1 157 ? -30.236 2.496 32.835 1.00 13.41 157 MET A N 1
ATOM 1247 C CA A MET A 1 157 ? -31.480 2.142 33.532 0.50 13.88 157 MET A CA 1
ATOM 1248 C CA B MET A 1 157 ? -31.476 2.134 33.537 0.50 13.92 157 MET A CA 1
ATOM 1249 C C . MET A 1 157 ? -32.022 3.302 34.361 1.00 14.55 157 MET A C 1
ATOM 1250 O O . MET A 1 157 ? -33.205 3.548 34.372 1.00 15.63 157 MET A O 1
ATOM 1259 N N . ALA A 1 158 ? -31.149 4.000 35.073 1.00 12.41 158 ALA A N 1
ATOM 1260 C CA . ALA A 1 158 ? -31.579 5.094 35.934 1.00 12.45 158 ALA A CA 1
ATOM 1261 C C . ALA A 1 158 ? -32.146 6.242 35.135 1.00 13.49 158 ALA A C 1
ATOM 1262 O O . ALA A 1 158 ? -33.190 6.816 35.498 1.00 13.80 158 ALA A O 1
ATOM 1264 N N . LEU A 1 159 ? -31.479 6.572 34.037 1.00 12.98 159 LEU A N 1
ATOM 1265 C CA . LEU A 1 159 ? -31.933 7.653 33.173 1.00 11.93 159 LEU A CA 1
ATOM 1266 C C . LEU A 1 159 ? -33.178 7.256 32.381 1.00 16.32 159 LEU A C 1
ATOM 1267 O O . LEU A 1 159 ? -33.995 8.120 32.078 1.00 15.57 159 LEU A O 1
ATOM 1272 N N . ARG A 1 160 ? -33.363 5.968 32.104 1.00 13.74 160 ARG A N 1
ATOM 1273 C CA . ARG A 1 160 ? -34.640 5.527 31.497 1.00 13.74 160 ARG A CA 1
ATOM 1274 C C . ARG A 1 160 ? -35.807 6.010 32.365 1.00 17.02 160 ARG A C 1
ATOM 1275 O O . ARG A 1 160 ? -36.817 6.510 31.850 1.00 18.42 160 ARG A O 1
ATOM 1283 N N . VAL A 1 161 ? -35.676 5.878 33.675 1.00 12.34 161 VAL A N 1
ATOM 1284 C CA . VAL A 1 161 ? -36.723 6.262 34.623 1.00 13.72 161 VAL A CA 1
ATOM 1285 C C . VAL A 1 161 ? -36.802 7.788 34.746 1.00 15.98 161 VAL A C 1
ATOM 1286 O O . VAL A 1 161 ? -37.883 8.391 34.696 1.00 16.67 161 VAL A O 1
ATOM 1290 N N . ALA A 1 162 ? -35.658 8.430 34.932 1.00 12.38 162 ALA A N 1
ATOM 1291 C CA . ALA A 1 162 ? -35.608 9.863 35.228 1.00 12.99 162 ALA A CA 1
ATOM 1292 C C . ALA A 1 162 ? -36.048 10.771 34.085 1.00 13.13 162 ALA A C 1
ATOM 1293 O O . ALA A 1 162 ? -36.502 11.897 34.345 1.00 14.41 162 ALA A O 1
ATOM 1295 N N . THR A 1 163 ? -35.904 10.307 32.836 1.00 14.27 163 THR A N 1
ATOM 1296 C CA . THR A 1 163 ? -36.177 11.132 31.655 1.00 14.01 163 THR A CA 1
ATOM 1297 C C . THR A 1 163 ? -37.603 10.931 31.131 1.00 16.51 163 THR A C 1
ATOM 1298 O O . THR A 1 163 ? -37.977 11.565 30.150 1.00 19.88 163 THR A O 1
ATOM 1302 N N . LYS A 1 164 ? -38.383 10.075 31.774 1.00 15.98 164 LYS A N 1
ATOM 1303 C CA . LYS A 1 164 ? -39.783 9.846 31.350 1.00 15.84 164 LYS A CA 1
ATOM 1304 C C . LYS A 1 164 ? -40.632 11.057 31.660 1.00 17.34 164 LYS A C 1
ATOM 1305 O O . LYS A 1 164 ? -40.387 11.775 32.619 1.00 21.07 164 LYS A O 1
ATOM 1311 N N . GLU A 1 165 ? -41.674 11.280 30.861 1.00 18.79 165 GLU A N 1
ATOM 1312 C CA . GLU A 1 165 ? -42.586 12.386 31.107 1.00 18.52 165 GLU A CA 1
ATOM 1313 C C . GLU A 1 165 ? -43.379 12.220 32.423 1.00 19.10 165 GLU A C 1
ATOM 1314 O O . GLU A 1 165 ? -43.774 11.107 32.780 1.00 23.72 165 GLU A O 1
ATOM 1320 N N . SER A 1 166 ? -43.573 13.342 33.113 1.00 21.26 166 SER A N 1
ATOM 1321 C CA . SER A 1 166 ? -44.312 13.451 34.369 1.00 27.83 166 SER A CA 1
ATOM 1322 C C . SER A 1 166 ? -45.507 14.367 34.165 1.00 25.13 166 SER A C 1
ATOM 1323 O O . SER A 1 166 ? -45.519 15.191 33.255 1.00 25.22 166 SER A O 1
ATOM 1326 N N . GLU A 1 167 ? -46.475 14.268 35.068 1.00 23.78 167 GLU A N 1
ATOM 1327 C CA . GLU A 1 167 ? -47.603 15.203 35.079 1.00 29.58 167 GLU A CA 1
ATOM 1328 C C . GLU A 1 167 ? -47.313 16.553 35.752 1.00 33.90 167 GLU A C 1
ATOM 1329 O O . GLU A 1 167 ? -48.115 17.469 35.635 1.00 29.33 167 GLU A O 1
ATOM 1335 N N . ARG A 1 168 ? -46.174 16.707 36.440 1.00 20.81 168 ARG A N 1
ATOM 1336 C CA . ARG A 1 168 ? -45.873 17.962 37.132 1.00 23.60 168 ARG A CA 1
ATOM 1337 C C . ARG A 1 168 ? -44.388 18.293 37.070 1.00 17.66 168 ARG A C 1
ATOM 1338 O O . ARG A 1 168 ? -43.562 17.431 36.726 1.00 18.47 168 ARG A O 1
ATOM 1346 N N . VAL A 1 169 ? -44.062 19.536 37.401 1.00 19.64 169 VAL A N 1
ATOM 1347 C CA . VAL A 1 169 ? -42.685 19.938 37.691 1.00 18.73 169 VAL A CA 1
ATOM 1348 C C . VAL A 1 169 ? -42.327 19.283 39.037 1.00 18.30 169 VAL A C 1
ATOM 1349 O O . VAL A 1 169 ? -42.969 19.553 40.070 1.00 17.96 169 VAL A O 1
ATOM 1353 N N . GLU A 1 170 ? -41.321 18.410 39.029 1.00 15.79 170 GLU A N 1
ATOM 1354 C CA . GLU A 1 170 ? -41.049 17.563 40.184 1.00 14.68 170 GLU A CA 1
ATOM 1355 C C . GLU A 1 170 ? -40.117 18.253 41.187 1.00 17.12 170 GLU A C 1
ATOM 1356 O O . GLU A 1 170 ? -39.019 17.776 41.463 1.00 15.83 170 GLU A O 1
ATOM 1362 N N . SER A 1 171 ? -40.578 19.363 41.757 1.00 15.61 171 SER A N 1
ATOM 1363 C CA . SER A 1 171 ? -39.863 20.067 42.813 1.00 12.18 171 SER A CA 1
ATOM 1364 C C . SER A 1 171 ? -40.825 20.850 43.657 1.00 15.12 171 SER A C 1
ATOM 1365 O O . SER A 1 171 ? -41.655 21.575 43.117 1.00 16.77 171 SER A O 1
ATOM 1368 N N . THR A 1 172 ? -40.659 20.782 44.969 1.00 13.34 172 THR A N 1
ATOM 1369 C CA . THR A 1 172 ? -41.462 21.580 45.882 1.00 14.57 172 THR A CA 1
ATOM 1370 C C . THR A 1 172 ? -41.198 23.068 45.739 1.00 15.90 172 THR A C 1
ATOM 1371 O O . THR A 1 172 ? -42.045 23.868 46.157 1.00 16.89 172 THR A O 1
ATOM 1375 N N . LYS A 1 173 ? -40.027 23.460 45.221 1.00 14.42 173 LYS A N 1
ATOM 1376 C CA . LYS A 1 173 ? -39.745 24.885 45.068 1.00 14.82 173 LYS A CA 1
ATOM 1377 C C . LYS A 1 173 ? -40.373 25.474 43.799 1.00 18.30 173 LYS A C 1
ATOM 1378 O O . LYS A 1 173 ? -40.292 26.684 43.577 1.00 17.80 173 LYS A O 1
ATOM 1384 N N . GLY A 1 174 ? -40.983 24.621 42.974 1.00 16.80 174 GLY A N 1
ATOM 1385 C CA . GLY A 1 174 ? -41.768 25.074 41.828 1.00 16.99 174 GLY A CA 1
ATOM 1386 C C . GLY A 1 174 ? -40.991 25.220 40.537 1.00 20.21 174 GLY A C 1
ATOM 1387 O O . GLY A 1 174 ? -41.598 25.459 39.500 1.00 25.11 174 GLY A O 1
ATOM 1388 N N . VAL A 1 175 ? -39.664 25.088 40.581 1.00 19.36 175 VAL A N 1
ATOM 1389 C CA . VAL A 1 175 ? -38.817 25.184 39.392 1.00 20.80 175 VAL A CA 1
ATOM 1390 C C . VAL A 1 175 ? -37.605 24.292 39.567 1.00 23.67 175 VAL A C 1
ATOM 1391 O O . VAL A 1 175 ? -37.241 23.946 40.699 1.00 21.21 175 VAL A O 1
ATOM 1395 N N . LEU A 1 176 ? -36.997 23.925 38.447 1.00 22.98 176 LEU A N 1
ATOM 1396 C CA . LEU A 1 176 ? -35.703 23.247 38.469 1.00 30.34 176 LEU A CA 1
ATOM 1397 C C . LEU A 1 176 ? -34.634 24.180 37.869 1.00 42.11 176 LEU A C 1
ATOM 1398 O O . LEU A 1 176 ? -33.674 24.642 38.529 1.00 31.04 176 LEU A O 1
ATOM 1404 N N . MET B 1 1 ? -30.340 40.969 38.138 1.00 33.15 1 MET C N 1
ATOM 1405 C CA . MET B 1 1 ? -30.611 39.495 38.050 1.00 24.12 1 MET C CA 1
ATOM 1406 C C . MET B 1 1 ? -31.600 39.233 39.189 1.00 29.46 1 MET C C 1
ATOM 1407 O O . MET B 1 1 ? -31.289 39.503 40.350 1.00 22.70 1 MET C O 1
ATOM 1412 N N . ARG B 1 2 ? -32.811 38.792 38.858 1.00 22.82 2 ARG C N 1
ATOM 1413 C CA . ARG B 1 2 ? -33.767 38.319 39.859 1.00 21.13 2 ARG C CA 1
ATOM 1414 C C . ARG B 1 2 ? -33.984 36.831 39.658 1.00 23.76 2 ARG C C 1
ATOM 1415 O O . ARG B 1 2 ? -34.168 36.368 38.518 1.00 22.98 2 ARG C O 1
ATOM 1423 N N . ARG B 1 3 ? -33.964 36.092 40.769 1.00 17.21 3 ARG C N 1
ATOM 1424 C CA . ARG B 1 3 ? -34.245 34.661 40.773 1.00 15.51 3 ARG C CA 1
ATOM 1425 C C . ARG B 1 3 ? -35.267 34.387 41.863 1.00 14.31 3 ARG C C 1
ATOM 1426 O O . ARG B 1 3 ? -35.047 34.716 43.043 1.00 15.17 3 ARG C O 1
ATOM 1434 N N . THR B 1 4 ? -36.389 33.785 41.480 1.00 15.75 4 THR C N 1
ATOM 1435 C CA . THR B 1 4 ? -37.493 33.571 42.381 1.00 16.12 4 THR C CA 1
ATOM 1436 C C . THR B 1 4 ? -37.941 32.122 42.336 1.00 17.05 4 THR C C 1
ATOM 1437 O O . THR B 1 4 ? -38.189 31.571 41.260 1.00 17.44 4 THR C O 1
ATOM 1441 N N . THR B 1 5 ? -38.024 31.517 43.512 1.00 15.31 5 THR C N 1
ATOM 1442 C CA . THR B 1 5 ? -38.641 30.204 43.707 1.00 14.21 5 THR C CA 1
ATOM 1443 C C . THR B 1 5 ? -39.697 30.313 44.789 1.00 13.35 5 THR C C 1
ATOM 1444 O O . THR B 1 5 ? -39.927 31.397 45.355 1.00 16.82 5 THR C O 1
ATOM 1448 N N . LYS B 1 6 ? -40.338 29.190 45.134 1.00 14.67 6 LYS C N 1
ATOM 1449 C CA . LYS B 1 6 ? -41.213 29.164 46.287 1.00 15.95 6 LYS C CA 1
ATOM 1450 C C . LYS B 1 6 ? -40.474 29.320 47.615 1.00 15.55 6 LYS C C 1
ATOM 1451 O O . LYS B 1 6 ? -41.118 29.582 48.638 1.00 18.62 6 LYS C O 1
ATOM 1457 N N . GLU B 1 7 ? -39.146 29.149 47.609 1.00 14.01 7 GLU C N 1
ATOM 1458 C CA . GLU B 1 7 ? -38.332 29.272 48.826 1.00 14.99 7 GLU C CA 1
ATOM 1459 C C . GLU B 1 7 ? -37.709 30.635 49.021 1.00 13.19 7 GLU C C 1
ATOM 1460 O O . GLU B 1 7 ? -37.636 31.105 50.149 1.00 16.16 7 GLU C O 1
ATOM 1466 N N . THR B 1 8 ? -37.211 31.230 47.937 1.00 14.45 8 THR C N 1
ATOM 1467 C CA . THR B 1 8 ? -36.443 32.462 48.014 1.00 14.28 8 THR C CA 1
ATOM 1468 C C . THR B 1 8 ? -36.773 33.401 46.868 1.00 12.84 8 THR C C 1
ATOM 1469 O O . THR B 1 8 ? -37.232 32.981 45.800 1.00 15.72 8 THR C O 1
ATOM 1473 N N . ASP B 1 9 ? -36.526 34.688 47.104 1.00 15.10 9 ASP C N 1
ATOM 1474 C CA . ASP B 1 9 ? -36.675 35.705 46.071 1.00 16.05 9 ASP C CA 1
ATOM 1475 C C . ASP B 1 9 ? -35.471 36.611 46.227 1.00 14.27 9 ASP C C 1
ATOM 1476 O O . ASP B 1 9 ? -35.321 37.259 47.242 1.00 15.16 9 ASP C O 1
ATOM 1481 N N . ILE B 1 10 ? -34.603 36.592 45.231 1.00 15.72 10 ILE C N 1
ATOM 1482 C CA . ILE B 1 10 ? -33.321 37.239 45.299 1.00 14.23 10 ILE C CA 1
ATOM 1483 C C . ILE B 1 10 ? -33.088 38.192 44.156 1.00 16.93 10 ILE C C 1
ATOM 1484 O O . ILE B 1 10 ? -33.306 37.827 43.007 1.00 16.70 10 ILE C O 1
ATOM 1489 N N . ILE B 1 11 ? -32.591 39.386 44.485 1.00 16.16 11 ILE C N 1
ATOM 1490 C CA . ILE B 1 11 ? -32.125 40.353 43.490 1.00 15.47 11 ILE C CA 1
ATOM 1491 C C . ILE B 1 11 ? -30.642 40.601 43.722 1.00 15.73 11 ILE C C 1
ATOM 1492 O O . ILE B 1 11 ? -30.240 40.909 44.846 1.00 15.66 11 ILE C O 1
ATOM 1497 N N . VAL B 1 12 ? -29.844 40.441 42.676 1.00 16.11 12 VAL C N 1
ATOM 1498 C CA . VAL B 1 12 ? -28.444 40.862 42.667 1.00 15.26 12 VAL C CA 1
ATOM 1499 C C . VAL B 1 12 ? -28.231 41.746 41.469 1.00 17.59 12 VAL C C 1
ATOM 1500 O O . VAL B 1 12 ? -28.378 41.294 40.326 1.00 18.19 12 VAL C O 1
ATOM 1504 N N . GLU B 1 13 ? -27.853 42.996 41.719 1.00 18.09 13 GLU C N 1
ATOM 1505 C CA . GLU B 1 13 ? -27.629 43.984 40.660 1.00 17.33 13 GLU C CA 1
ATOM 1506 C C . GLU B 1 13 ? -26.216 44.536 40.792 1.00 17.90 13 GLU C C 1
ATOM 1507 O O . GLU B 1 13 ? -25.962 45.388 41.653 1.00 21.66 13 GLU C O 1
ATOM 1513 N N . ILE B 1 14 ? -25.306 44.032 39.957 1.00 17.18 14 ILE C N 1
ATOM 1514 C CA . ILE B 1 14 ? -23.896 44.420 40.013 1.00 17.08 14 ILE C CA 1
ATOM 1515 C C . ILE B 1 14 ? -23.709 45.751 39.287 1.00 24.52 14 ILE C C 1
ATOM 1516 O O . ILE B 1 14 ? -24.261 45.960 38.205 1.00 27.42 14 ILE C O 1
ATOM 1521 N N . GLY B 1 15 ? -22.904 46.626 39.883 1.00 22.38 15 GLY C N 1
ATOM 1522 C CA . GLY B 1 15 ? -22.623 47.945 39.312 1.00 24.97 15 GLY C CA 1
ATOM 1523 C C . GLY B 1 15 ? -23.583 49.045 39.732 1.00 30.70 15 GLY C C 1
ATOM 1524 O O . GLY B 1 15 ? -23.462 50.176 39.278 1.00 36.59 15 GLY C O 1
ATOM 1525 N N . LYS B 1 16 ? -24.526 48.713 40.604 1.00 23.79 16 LYS C N 1
ATOM 1526 C CA . LYS B 1 16 ? -25.554 49.618 41.072 1.00 27.49 16 LYS C CA 1
ATOM 1527 C C . LYS B 1 16 ? -25.266 49.968 42.513 1.00 28.23 16 LYS C C 1
ATOM 1528 O O . LYS B 1 16 ? -25.035 49.090 43.336 1.00 25.08 16 LYS C O 1
ATOM 1534 N N . LYS B 1 17 ? -25.285 51.257 42.821 1.00 22.42 17 LYS C N 1
ATOM 1535 C CA . LYS B 1 17 ? -25.185 51.708 44.194 1.00 22.35 17 LYS C CA 1
ATOM 1536 C C . LYS B 1 17 ? -26.436 51.289 44.943 1.00 25.63 17 LYS C C 1
ATOM 1537 O O . LYS B 1 17 ? -27.569 51.487 44.485 1.00 27.81 17 LYS C O 1
ATOM 1543 N N . GLY B 1 18 ? -26.245 50.656 46.089 1.00 22.08 18 GLY C N 1
ATOM 1544 C CA . GLY B 1 18 ? -27.388 50.190 46.849 1.00 27.67 18 GLY C CA 1
ATOM 1545 C C . GLY B 1 18 ? -26.925 49.434 48.059 1.00 26.71 18 GLY C C 1
ATOM 1546 O O . GLY B 1 18 ? -25.734 49.302 48.287 1.00 26.29 18 GLY C O 1
ATOM 1547 N N . GLU B 1 19 ? -27.886 48.998 48.850 1.00 25.44 19 GLU C N 1
ATOM 1548 C CA . GLU B 1 19 ? -27.591 48.262 50.061 1.00 22.20 19 GLU C CA 1
ATOM 1549 C C . GLU B 1 19 ? -27.595 46.766 49.763 1.00 18.13 19 GLU C C 1
ATOM 1550 O O . GLU B 1 19 ? -28.099 46.292 48.739 1.00 19.37 19 GLU C O 1
ATOM 155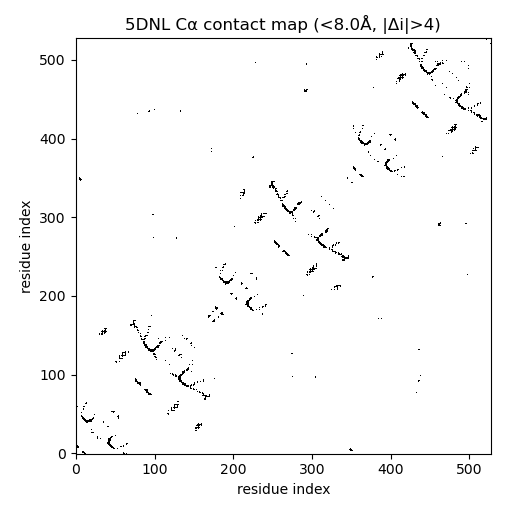6 N N . ILE B 1 20 ? -26.972 46.042 50.688 1.00 18.17 20 ILE C N 1
ATOM 1557 C CA . ILE B 1 20 ? -26.955 44.592 50.708 1.00 15.38 20 ILE C CA 1
ATOM 1558 C C . ILE B 1 20 ? -27.770 44.203 51.930 1.00 14.40 20 ILE C C 1
ATOM 155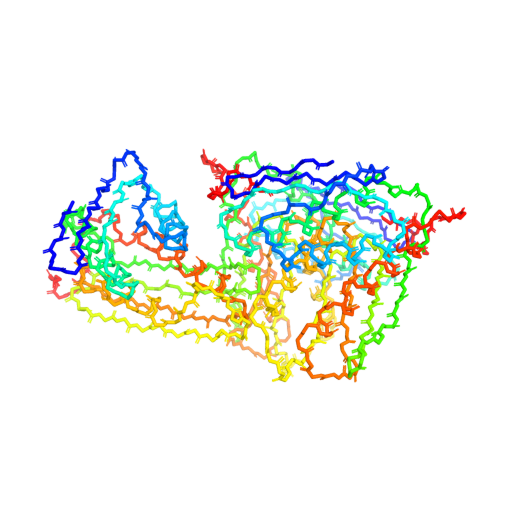9 O O . ILE B 1 20 ? -27.329 44.378 53.077 1.00 16.61 20 ILE C O 1
ATOM 1564 N N . LYS B 1 21 ? -28.990 43.726 51.684 1.00 14.12 21 LYS C N 1
ATOM 1565 C CA . LYS B 1 21 ? -29.964 43.434 52.723 1.00 14.62 21 LYS C CA 1
ATOM 1566 C C . LYS B 1 21 ? -30.679 42.119 52.457 1.00 17.85 21 LYS C C 1
ATOM 1567 O O . LYS B 1 21 ? -31.687 42.058 51.751 1.00 16.72 21 LYS C O 1
ATOM 1573 N N . THR B 1 22 ? -30.129 41.041 53.003 1.00 15.49 22 THR C N 1
ATOM 1574 C CA . THR B 1 22 ? -30.664 39.697 52.796 1.00 14.19 22 THR C CA 1
ATOM 1575 C C . THR B 1 22 ? -31.528 39.176 53.918 1.00 18.28 22 THR C C 1
ATOM 1576 O O . THR B 1 22 ? -32.015 38.046 53.816 1.00 19.34 22 THR C O 1
ATOM 1580 N N . ASN B 1 23 ? -31.663 39.942 55.003 1.00 15.54 23 ASN C N 1
ATOM 1581 C CA . ASN B 1 23 ? -32.312 39.485 56.250 1.00 19.48 23 ASN C CA 1
ATOM 1582 C C . ASN B 1 23 ? -31.503 38.417 57.000 1.00 18.99 23 ASN C C 1
ATOM 1583 O O . ASN B 1 23 ? -32.045 37.662 57.812 1.00 20.97 23 ASN C O 1
ATOM 1588 N N . ASP B 1 24 ? -30.192 38.407 56.740 1.00 14.53 24 ASP C N 1
ATOM 1589 C CA . ASP B 1 24 ? -29.228 37.562 57.456 1.00 13.72 24 ASP C CA 1
ATOM 1590 C C . ASP B 1 24 ? -27.989 38.454 57.642 1.00 13.18 24 ASP C C 1
ATOM 1591 O O . ASP B 1 24 ? -27.293 38.763 56.676 1.00 13.95 24 ASP C O 1
ATOM 1596 N N . LEU B 1 25 ? -27.741 38.917 58.861 1.00 13.12 25 LEU C N 1
ATOM 1597 C CA . LEU B 1 25 ? -26.666 39.894 59.090 1.00 14.01 25 LEU C CA 1
ATOM 1598 C C . LEU B 1 25 ? -25.270 39.324 58.823 1.00 12.20 25 LEU C C 1
ATOM 1599 O O . LEU B 1 25 ? -24.368 40.058 58.445 1.00 14.36 25 LEU C O 1
ATOM 1604 N N . ILE B 1 26 ? -25.104 38.021 58.999 1.00 13.05 26 ILE C N 1
ATOM 1605 C CA . ILE B 1 26 ? -23.824 37.385 58.707 1.00 11.78 26 ILE C CA 1
ATOM 1606 C C . ILE B 1 26 ? -23.588 37.421 57.203 1.00 12.13 26 ILE C C 1
ATOM 1607 O O . ILE B 1 26 ? -22.517 37.844 56.747 1.00 11.93 26 ILE C O 1
ATOM 1612 N N . LEU B 1 27 ? -24.571 36.959 56.427 1.00 12.13 27 LEU C N 1
ATOM 1613 C CA . LEU B 1 27 ? -24.445 36.992 54.978 1.00 11.19 27 LEU C CA 1
ATOM 1614 C C . LEU B 1 27 ? -24.305 38.411 54.442 1.00 10.89 27 LEU C C 1
ATOM 1615 O O . LEU B 1 27 ? -23.504 38.640 53.529 1.00 12.40 27 LEU C O 1
ATOM 1620 N N . ASP B 1 28 ? -25.041 39.372 55.011 1.00 12.95 28 ASP C N 1
ATOM 1621 C CA . ASP B 1 28 ? -24.871 40.763 54.575 1.00 13.62 28 ASP C CA 1
ATOM 1622 C C . ASP B 1 28 ? -23.415 41.211 54.714 1.00 11.99 28 ASP C C 1
ATOM 1623 O O . ASP B 1 28 ? -22.861 41.859 53.830 1.00 14.25 28 ASP C O 1
ATOM 1628 N N . HIS B 1 29 ? -22.782 40.834 55.818 1.00 11.60 29 HIS C N 1
ATOM 1629 C CA . HIS B 1 29 ? -21.381 41.197 56.064 1.00 11.96 29 HIS C CA 1
ATOM 1630 C C . HIS B 1 29 ? -20.451 40.480 55.091 1.00 11.64 29 HIS C C 1
ATOM 1631 O O . HIS B 1 29 ? -19.548 41.085 54.516 1.00 11.54 29 HIS C O 1
ATOM 1638 N N . MET B 1 30 ? -20.688 39.189 54.876 1.00 11.08 30 MET C N 1
ATOM 1639 C CA . MET B 1 30 ? -19.887 38.431 53.934 1.00 11.49 30 MET C CA 1
ATOM 1640 C C . MET B 1 30 ? -19.976 38.955 52.501 1.00 11.95 30 MET C C 1
ATOM 1641 O O . MET B 1 30 ? -18.972 39.075 51.806 1.00 11.58 30 MET C O 1
ATOM 1646 N N . LEU B 1 31 ? -21.193 39.293 52.080 1.00 10.51 31 LEU C N 1
ATOM 1647 C CA . LEU B 1 31 ? -21.396 39.856 50.751 1.00 12.64 31 LEU C CA 1
ATOM 1648 C C . LEU B 1 31 ? -20.836 41.265 50.613 1.00 10.89 31 LEU C C 1
ATOM 1649 O O . LEU B 1 31 ? -20.364 41.623 49.541 1.00 12.56 31 LEU C O 1
ATOM 1654 N N . THR B 1 32 ? -20.878 42.046 51.678 1.00 11.19 32 THR C N 1
ATOM 1655 C CA . THR B 1 32 ? -20.236 43.366 51.692 1.00 12.19 32 THR C CA 1
ATOM 1656 C C . THR B 1 32 ? -18.735 43.202 51.469 1.00 12.54 32 THR C C 1
ATOM 1657 O O . THR B 1 32 ? -18.126 43.908 50.657 1.00 13.37 32 THR C O 1
ATOM 1661 N N . ALA B 1 33 ? -18.137 42.236 52.156 1.00 12.00 33 ALA C N 1
ATOM 1662 C CA . ALA B 1 33 ? -16.738 41.914 51.932 1.00 12.38 33 ALA C CA 1
ATOM 1663 C C . ALA B 1 33 ? -16.494 41.486 50.488 1.00 12.81 33 ALA C C 1
ATOM 1664 O O . ALA B 1 33 ? -15.597 42.005 49.827 1.00 14.06 33 ALA C O 1
ATOM 1666 N N . PHE B 1 34 ? -17.286 40.542 49.988 1.00 11.99 34 PHE C N 1
ATOM 1667 C CA . PHE B 1 34 ? -17.126 40.069 48.630 1.00 12.88 34 PHE C CA 1
ATOM 1668 C C . PHE B 1 34 ? -17.133 41.241 47.616 1.00 13.13 34 PHE C C 1
ATOM 1669 O O . PHE B 1 34 ? -16.236 41.372 46.798 1.00 12.54 34 PHE C O 1
ATOM 1677 N N . ALA B 1 35 ? -18.149 42.085 47.711 1.00 12.47 35 ALA C N 1
ATOM 1678 C CA . ALA B 1 35 ? -18.318 43.191 46.766 1.00 13.61 35 ALA C CA 1
ATOM 1679 C C . ALA B 1 35 ? -17.174 44.203 46.865 1.00 12.83 35 ALA C C 1
ATOM 1680 O O . ALA B 1 35 ? -16.664 44.677 45.853 1.00 14.11 35 ALA C O 1
ATOM 1682 N N . PHE B 1 36 ? -16.730 44.497 48.085 1.00 11.67 36 PHE C N 1
ATOM 1683 C CA . PHE B 1 36 ? -15.650 45.454 48.296 1.00 12.81 36 PHE C CA 1
ATOM 1684 C C . PHE B 1 36 ? -14.347 44.982 47.636 1.00 12.73 36 PHE C C 1
ATOM 1685 O O . PHE B 1 36 ? -13.631 45.748 46.981 1.00 14.04 36 PHE C O 1
ATOM 1693 N N . TYR B 1 37 ? -14.024 43.701 47.817 1.00 12.50 37 TYR C N 1
ATOM 1694 C CA . TYR B 1 37 ? -12.790 43.166 47.264 1.00 13.20 37 TYR C CA 1
ATOM 1695 C C . TYR B 1 37 ? -12.904 42.845 45.770 1.00 13.01 37 TYR C C 1
ATOM 1696 O O . TYR B 1 37 ? -11.894 42.856 45.067 1.00 14.83 37 TYR C O 1
ATOM 1705 N N . LEU B 1 38 ? -14.119 42.574 45.281 1.00 12.03 38 LEU C N 1
ATOM 1706 C CA . LEU B 1 38 ? -14.389 42.517 43.836 1.00 12.60 38 LEU C CA 1
ATOM 1707 C C . LEU B 1 38 ? -14.148 43.893 43.209 1.00 13.85 38 LEU C C 1
ATOM 1708 O O . LEU B 1 38 ? -13.705 43.960 42.072 1.00 15.33 38 LEU C O 1
ATOM 1713 N N . GLY B 1 39 ? -14.440 44.945 43.963 1.00 14.59 39 GLY C N 1
ATOM 1714 C CA . GLY B 1 39 ? -14.282 46.321 43.498 1.00 15.82 39 GLY C CA 1
ATOM 1715 C C . GLY B 1 39 ? -15.508 46.841 42.771 1.00 18.20 39 GLY C C 1
ATOM 1716 O O . GLY B 1 39 ? -15.373 47.744 41.932 1.00 20.25 39 GLY C O 1
ATOM 1717 N N . LYS B 1 40 ? -16.682 46.309 43.086 1.00 17.40 40 LYS C N 1
ATOM 1718 C CA . LYS B 1 40 ? -17.941 46.744 42.457 1.00 17.45 40 LYS C CA 1
ATOM 1719 C C . LYS B 1 40 ? -18.976 47.106 43.499 1.00 19.48 40 LYS C C 1
ATOM 1720 O O . LYS B 1 40 ? -19.111 46.432 44.522 1.00 19.47 40 LYS C O 1
ATOM 1726 N N . ASP B 1 41 ? -19.764 48.150 43.220 1.00 19.40 41 ASP C N 1
ATOM 1727 C CA . ASP B 1 41 ? -20.982 48.376 43.966 1.00 19.55 41 ASP C CA 1
ATOM 1728 C C . ASP B 1 41 ? -21.950 47.284 43.542 1.00 14.52 41 ASP C C 1
ATOM 1729 O O . ASP B 1 41 ? -21.927 46.824 42.393 1.00 19.51 41 ASP C O 1
ATOM 1734 N N . MET B 1 42 ? -22.786 46.882 44.480 1.00 18.49 42 MET C N 1
ATOM 1735 C CA . MET B 1 42 ? -23.941 46.087 44.119 1.00 21.66 42 MET C CA 1
ATOM 1736 C C . MET B 1 42 ? -25.101 46.277 45.070 1.00 21.15 42 MET C C 1
ATOM 1737 O O . MET B 1 42 ? -24.952 46.678 46.221 1.00 24.44 42 MET C O 1
ATOM 1742 N N . ARG B 1 43 ? -26.288 46.050 44.519 1.00 15.97 43 ARG C N 1
ATOM 1743 C CA . ARG B 1 43 ? -27.506 46.042 45.269 1.00 16.15 43 ARG C CA 1
ATOM 1744 C C . ARG B 1 43 ? -27.942 44.589 45.377 1.00 16.59 43 ARG C C 1
ATOM 1745 O O . ARG B 1 43 ? -28.024 43.882 44.368 1.00 18.27 43 ARG C O 1
ATOM 1753 N N . ILE B 1 44 ? -28.168 44.140 46.605 1.00 15.00 44 ILE C N 1
ATOM 1754 C CA . ILE B 1 44 ? -28.649 42.778 46.845 1.00 15.88 44 ILE C CA 1
ATOM 1755 C C . ILE B 1 44 ? -29.793 42.833 47.835 1.00 17.37 44 ILE C C 1
ATOM 1756 O O . ILE B 1 44 ? -29.669 43.443 48.896 1.00 17.74 44 ILE C O 1
ATOM 1761 N N . THR B 1 45 ? -30.930 42.222 47.492 1.00 14.13 45 THR C N 1
ATOM 1762 C CA . THR B 1 45 ? -32.040 42.101 48.414 1.00 14.44 45 THR C CA 1
ATOM 1763 C C . THR B 1 45 ? -32.532 40.663 48.358 1.00 14.56 45 THR C C 1
ATOM 1764 O O . THR B 1 45 ? -32.441 40.024 47.308 1.00 18.67 45 THR C O 1
ATOM 1768 N N . ALA B 1 46 ? -33.033 40.162 49.473 1.00 16.23 46 ALA C N 1
ATOM 1769 C CA . ALA B 1 46 ? -33.566 38.815 49.493 1.00 15.72 46 ALA C CA 1
ATOM 1770 C C . ALA B 1 46 ? -34.643 38.618 50.517 1.00 17.76 46 ALA C C 1
ATOM 1771 O O . ALA B 1 46 ? -34.633 39.264 51.550 1.00 18.76 46 ALA C O 1
ATOM 1773 N N . THR B 1 47 ? -35.578 37.720 50.201 1.00 15.80 47 THR C N 1
ATOM 1774 C CA . THR B 1 47 ? -36.434 37.090 51.175 1.00 16.98 47 THR C CA 1
ATOM 1775 C C . THR B 1 47 ? -36.190 35.584 51.074 1.00 14.85 47 THR C C 1
ATOM 1776 O O . THR B 1 47 ? -35.827 35.073 50.002 1.00 15.53 47 THR C O 1
ATOM 1780 N N . TYR B 1 48 ? -36.394 34.900 52.190 1.00 14.71 48 TYR C N 1
ATOM 1781 C CA . TYR B 1 48 ? -36.104 33.479 52.257 1.00 14.57 48 TYR C CA 1
ATOM 1782 C C . TYR B 1 48 ? -36.855 32.806 53.392 1.00 14.42 48 TYR C C 1
ATOM 1783 O O . TYR B 1 48 ? -37.307 33.455 54.346 1.00 16.35 48 TYR C O 1
ATOM 1792 N N . ASP B 1 49 ? -36.976 31.481 53.288 1.00 14.19 49 ASP C N 1
ATOM 1793 C CA . ASP B 1 49 ? -37.542 30.653 54.349 1.00 13.94 49 ASP C CA 1
ATOM 1794 C C . ASP B 1 49 ? -36.489 30.159 55.334 1.00 17.43 49 ASP C C 1
ATOM 1795 O O . ASP B 1 49 ? -36.558 30.432 56.533 1.00 18.70 49 ASP C O 1
ATOM 1800 N N . LEU B 1 50 ? -35.494 29.476 54.793 1.00 12.89 50 LEU C N 1
ATOM 1801 C CA . LEU B 1 50 ? -34.424 28.836 55.538 1.00 12.34 50 LEU C CA 1
ATOM 1802 C C . LEU B 1 50 ? -33.078 29.378 55.079 1.00 10.62 50 LEU C C 1
ATOM 1803 O O . LEU B 1 50 ? -32.873 29.634 53.894 1.00 11.82 50 LEU C O 1
ATOM 1808 N N . ARG B 1 51 ? -32.159 29.552 56.017 1.00 12.14 51 ARG C N 1
ATOM 1809 C CA . ARG B 1 51 ? -30.851 30.157 55.721 1.00 10.97 51 ARG C CA 1
ATOM 1810 C C . ARG B 1 51 ? -30.077 29.390 54.646 1.00 12.15 51 ARG C C 1
ATOM 1811 O O . ARG B 1 51 ? -29.409 29.995 53.829 1.00 12.57 51 ARG C O 1
ATOM 1819 N N . HIS B 1 52 ? -30.147 28.057 54.642 1.00 12.09 52 HIS C N 1
ATOM 1820 C CA . HIS B 1 52 ? -29.451 27.308 53.596 1.00 11.74 52 HIS C CA 1
ATOM 1821 C C . HIS B 1 52 ? -29.938 27.710 52.204 1.00 10.71 52 HIS C C 1
ATOM 1822 O O . HIS B 1 52 ? -29.139 27.923 51.288 1.00 11.16 52 HIS C O 1
ATOM 1829 N N . HIS B 1 53 ? -31.259 27.804 52.053 1.00 11.07 53 HIS C N 1
ATOM 1830 C CA . HIS B 1 53 ? -31.810 28.191 50.776 1.00 12.88 53 HIS C CA 1
ATOM 1831 C C . HIS B 1 53 ? -31.314 29.577 50.386 1.00 11.72 53 HIS C C 1
ATOM 1832 O O . HIS B 1 53 ? -30.998 29.823 49.234 1.00 12.11 53 HIS C O 1
ATOM 1839 N N . LEU B 1 54 ? -31.238 30.477 51.353 1.00 11.22 54 LEU C N 1
ATOM 1840 C CA . LEU B 1 54 ? -30.706 31.809 51.119 1.00 9.81 54 LEU C CA 1
ATOM 1841 C C . LEU B 1 54 ? -29.270 31.795 50.635 1.00 11.46 54 LEU C C 1
ATOM 1842 O O . LEU B 1 54 ? -28.920 32.402 49.625 1.00 11.63 54 LEU C O 1
ATOM 1847 N N . TRP B 1 55 ? -28.401 31.126 51.380 1.00 11.28 55 TRP C N 1
ATOM 1848 C CA . TRP B 1 55 ? -26.981 31.143 51.036 1.00 12.07 55 TRP C CA 1
ATOM 1849 C C . TRP B 1 55 ? -26.702 30.517 49.668 1.00 11.79 55 TRP C C 1
ATOM 1850 O O . TRP B 1 55 ? -25.926 31.053 48.876 1.00 11.38 55 TRP C O 1
ATOM 1861 N N . GLU B 1 56 ? -27.327 29.370 49.405 1.00 11.36 56 GLU C N 1
ATOM 1862 C CA . GLU B 1 56 ? -27.209 28.702 48.111 1.00 10.96 56 GLU C CA 1
ATOM 1863 C C . GLU B 1 56 ? -27.758 29.563 46.991 1.00 11.84 56 GLU C C 1
ATOM 1864 O O . GLU B 1 56 ? -27.106 29.732 45.965 1.00 12.41 56 GLU C O 1
ATOM 1870 N N . ASP B 1 57 ? -28.964 30.080 47.177 1.00 12.74 57 ASP C N 1
ATOM 1871 C CA . ASP B 1 57 ? -29.603 30.816 46.100 1.00 11.67 57 ASP C CA 1
ATOM 1872 C C . ASP B 1 57 ? -28.950 32.174 45.831 1.00 12.42 57 ASP C C 1
ATOM 1873 O O . ASP B 1 57 ? -28.930 32.631 44.670 1.00 13.51 57 ASP C O 1
ATOM 1878 N N . ILE B 1 58 ? -28.427 32.813 46.877 1.00 11.41 58 ILE C N 1
ATOM 1879 C CA . ILE B 1 58 ? -27.569 33.986 46.688 1.00 11.43 58 ILE C CA 1
ATOM 1880 C C . ILE B 1 58 ? -26.351 33.614 45.851 1.00 13.08 58 ILE C C 1
ATOM 1881 O O . ILE B 1 58 ? -25.951 34.345 44.937 1.00 12.45 58 ILE C O 1
ATOM 1886 N N . GLY B 1 59 ? -25.720 32.486 46.168 1.00 11.64 59 GLY C N 1
ATOM 1887 C CA . GLY B 1 59 ? -24.606 32.022 45.363 1.00 12.97 59 GLY C CA 1
ATOM 1888 C C . GLY B 1 59 ? -24.957 31.849 43.906 1.00 10.28 59 GLY C C 1
ATOM 1889 O O . GLY B 1 59 ? -24.250 32.344 43.035 1.00 11.38 59 GLY C O 1
ATOM 1890 N N . ILE B 1 60 ? -26.052 31.144 43.657 1.00 11.29 60 ILE C N 1
ATOM 1891 C CA . ILE B 1 60 ? -26.512 30.914 42.284 1.00 10.89 60 ILE C CA 1
ATOM 1892 C C . ILE B 1 60 ? -26.757 32.245 41.575 1.00 12.49 60 ILE C C 1
ATOM 1893 O O . ILE B 1 60 ? -26.262 32.456 40.463 1.00 12.07 60 ILE C O 1
ATOM 1898 N N . THR B 1 61 ? -27.519 33.112 42.223 1.00 11.74 61 THR C N 1
ATOM 1899 C CA . THR B 1 61 ? -27.927 34.386 41.582 1.00 11.74 61 THR C CA 1
ATOM 1900 C C . THR B 1 61 ? -26.733 35.283 41.350 1.00 12.58 61 THR C C 1
ATOM 1901 O O . THR B 1 61 ? -26.593 35.897 40.277 1.00 12.37 61 THR C O 1
ATOM 1905 N N . LEU B 1 62 ? -25.858 35.391 42.350 1.00 12.43 62 LEU C N 1
ATOM 1906 C CA . LEU B 1 62 ? -24.619 36.150 42.188 1.00 10.54 62 LEU C CA 1
ATOM 1907 C C . LEU B 1 62 ? -23.761 35.594 41.060 1.00 12.26 62 LEU C C 1
ATOM 1908 O O . LEU B 1 62 ? -23.214 36.346 40.269 1.00 12.97 62 LEU C O 1
ATOM 1913 N N . GLY B 1 63 ? -23.620 34.261 40.978 1.00 11.47 63 GLY C N 1
ATOM 1914 C CA . GLY B 1 63 ? -22.886 33.639 39.894 1.00 11.69 63 GLY C CA 1
ATOM 1915 C C . GLY B 1 63 ? -23.457 33.963 38.522 1.00 12.59 63 GLY C C 1
ATOM 1916 O O . GLY B 1 63 ? -22.714 34.273 37.602 1.00 12.44 63 GLY C O 1
ATOM 1917 N N . GLU B 1 64 ? -24.771 33.838 38.398 1.00 12.49 64 GLU C N 1
ATOM 1918 C CA . GLU B 1 64 ? -25.433 34.170 37.126 1.00 13.14 64 GLU C CA 1
ATOM 1919 C C . GLU B 1 64 ? -25.238 35.644 36.816 1.00 12.95 64 GLU C C 1
ATOM 1920 O O . GLU B 1 64 ? -25.035 35.984 35.656 1.00 13.76 64 GLU C O 1
ATOM 1926 N N . ALA B 1 65 ? -25.259 36.508 37.826 1.00 13.98 65 ALA C N 1
ATOM 1927 C CA . ALA B 1 65 ? -25.068 37.954 37.619 1.00 12.92 65 ALA C CA 1
ATOM 1928 C C . ALA B 1 65 ? -23.660 38.240 37.128 1.00 12.76 65 ALA C C 1
ATOM 1929 O O . ALA B 1 65 ? -23.438 39.060 36.215 1.00 16.39 65 ALA C O 1
ATOM 1931 N N . LEU B 1 66 ? -22.675 37.589 37.729 1.00 11.95 66 LEU C N 1
ATOM 1932 C CA . LEU B 1 66 ? -21.297 37.726 37.288 1.00 12.91 66 LEU C CA 1
ATOM 1933 C C . LEU B 1 66 ? -21.108 37.218 35.864 1.00 14.42 66 LEU C C 1
ATOM 1934 O O . LEU B 1 66 ? -20.390 37.829 35.085 1.00 15.45 66 LEU C O 1
ATOM 1939 N N . ARG B 1 67 ? -21.740 36.094 35.543 1.00 12.44 67 ARG C N 1
ATOM 1940 C CA . ARG B 1 67 ? -21.665 35.530 34.198 1.00 12.82 67 ARG C CA 1
ATOM 1941 C C . ARG B 1 67 ? -22.255 36.499 33.164 1.00 15.20 67 ARG C C 1
ATOM 1942 O O . ARG B 1 67 ? -21.646 36.715 32.122 1.00 18.72 67 ARG C O 1
ATOM 1950 N N . GLU B 1 68 ? -23.398 37.096 33.480 1.00 16.07 68 GLU C N 1
ATOM 1951 C CA . GLU B 1 68 ? -24.048 38.068 32.579 1.00 18.13 68 GLU C CA 1
ATOM 1952 C C . GLU B 1 68 ? -23.133 39.247 32.295 1.00 21.19 68 GLU C C 1
ATOM 1953 O O . GLU B 1 68 ? -23.078 39.720 31.150 1.00 23.25 68 GLU C O 1
ATOM 1959 N N . ASN B 1 69 ? -22.395 39.690 33.310 1.00 18.28 69 ASN C N 1
ATOM 1960 C CA . ASN B 1 69 ? -21.509 40.856 33.188 1.00 18.62 69 ASN C CA 1
ATOM 1961 C C . ASN B 1 69 ? -20.145 40.564 32.565 1.00 18.89 69 ASN C C 1
ATOM 1962 O O . ASN B 1 69 ? -19.385 41.500 32.293 1.00 21.67 69 ASN C O 1
ATOM 1967 N N . LEU B 1 70 ? -19.814 39.290 32.365 1.00 16.35 70 LEU C N 1
ATOM 1968 C CA . LEU B 1 70 ? -18.487 38.922 31.883 1.00 15.85 70 LEU C CA 1
ATOM 1969 C C . LEU B 1 70 ? -18.296 39.444 30.492 1.00 18.36 70 LEU C C 1
ATOM 1970 O O . LEU B 1 70 ? -19.159 39.187 29.648 1.00 19.93 70 LEU C O 1
ATOM 1975 N N . PRO B 1 71 ? -17.141 40.077 30.219 1.00 15.41 71 PRO C N 1
ATOM 1976 C CA . PRO B 1 71 ? -16.861 40.413 28.820 1.00 19.33 71 PRO C CA 1
ATOM 1977 C C . PRO B 1 71 ? -16.797 39.186 27.934 1.00 18.04 71 PRO C C 1
ATOM 1978 O O . PRO B 1 71 ? -16.576 38.069 28.420 1.00 18.60 71 PRO C O 1
ATOM 1982 N N . GLU B 1 72 ? -16.941 39.372 26.624 1.00 18.68 72 GLU C N 1
ATOM 1983 C CA . GLU B 1 72 ? -16.870 38.250 25.704 1.00 18.15 72 GLU C CA 1
ATOM 1984 C C . GLU B 1 72 ? -15.558 37.453 25.840 1.00 17.37 72 GLU C C 1
ATOM 1985 O O . GLU B 1 72 ? -15.572 36.226 25.869 1.00 21.22 72 GLU C O 1
ATOM 1991 N N . LYS B 1 73 ? -14.448 38.171 25.948 1.00 16.87 73 LYS C N 1
ATOM 1992 C CA . LYS B 1 73 ? -13.136 37.571 26.183 1.00 17.70 73 LYS C CA 1
ATOM 1993 C C . LYS B 1 73 ? -12.705 38.029 27.566 1.00 15.42 73 LYS C C 1
ATOM 1994 O O . LYS B 1 73 ? -12.607 39.211 27.837 1.00 15.55 73 LYS C O 1
ATOM 2000 N N . PHE B 1 74 ? -12.481 37.064 28.465 1.00 14.77 74 PHE C N 1
ATOM 2001 C CA . PHE B 1 74 ? -12.203 37.349 29.861 1.00 13.79 74 PHE C CA 1
ATOM 2002 C C . PHE B 1 74 ? -10.963 36.584 30.335 1.00 13.79 74 PHE C C 1
ATOM 2003 O O . PHE B 1 74 ? -10.590 35.559 29.764 1.00 14.32 74 PHE C O 1
ATOM 2011 N N . THR B 1 75 ? -10.355 37.102 31.401 1.00 14.07 75 THR C N 1
ATOM 2012 C CA . THR B 1 75 ? -9.077 36.617 31.928 1.00 12.84 75 THR C CA 1
ATOM 2013 C C . THR B 1 75 ? -9.147 35.189 32.438 1.00 13.22 75 THR C C 1
ATOM 2014 O O . THR B 1 75 ? -8.144 34.469 32.374 1.00 14.00 75 THR C O 1
ATOM 2018 N N . ARG B 1 76 ? -10.314 34.789 32.942 1.00 12.02 76 ARG C N 1
ATOM 2019 C CA . ARG B 1 76 ? -10.650 33.380 33.285 1.00 12.18 76 ARG C CA 1
ATOM 2020 C C . ARG B 1 76 ? -10.115 32.906 34.650 1.00 10.64 76 ARG C C 1
ATOM 2021 O O . ARG B 1 76 ? -10.874 32.352 35.445 1.00 11.48 76 ARG C O 1
ATOM 2029 N N . PHE B 1 77 ? -8.836 33.159 34.896 1.00 11.68 77 PHE C N 1
ATOM 2030 C CA . PHE B 1 77 ? -8.159 32.703 36.100 1.00 12.53 77 PHE C CA 1
ATOM 2031 C C . PHE B 1 77 ? -7.964 33.847 37.070 1.00 14.16 77 PHE C C 1
ATOM 2032 O O . PHE B 1 77 ? -7.566 34.953 36.674 1.00 13.03 77 PHE C O 1
ATOM 2040 N N . GLY B 1 78 ? -8.175 33.587 38.357 1.00 11.47 78 GLY C N 1
ATOM 2041 C CA . GLY B 1 78 ? -7.829 34.548 39.376 1.00 12.43 78 GLY C CA 1
ATOM 2042 C C . GLY B 1 78 ? -7.617 33.833 40.697 1.00 13.88 78 GLY C C 1
ATOM 2043 O O . GLY B 1 78 ? -8.326 32.862 41.001 1.00 13.80 78 GLY C O 1
ATOM 2044 N N . ASN B 1 79 ? -6.615 34.282 41.447 1.00 12.35 79 ASN C N 1
ATOM 2045 C CA . ASN B 1 79 ? -6.319 33.755 42.780 1.00 11.50 79 ASN C CA 1
ATOM 2046 C C . ASN B 1 79 ? -6.212 34.847 43.802 1.00 13.80 79 ASN C C 1
ATOM 2047 O O . ASN B 1 79 ? -5.951 36.006 43.467 1.00 15.12 79 ASN C O 1
ATOM 2052 N N . ALA B 1 80 ? -6.375 34.462 45.063 1.00 11.64 80 ALA C N 1
ATOM 2053 C CA . ALA B 1 80 ? -6.104 35.343 46.188 1.00 11.70 80 ALA C CA 1
ATOM 2054 C C . ALA B 1 80 ? -5.629 34.531 47.361 1.00 12.65 80 ALA C C 1
ATOM 2055 O O . ALA B 1 80 ? -6.107 33.427 47.580 1.00 14.01 80 ALA C O 1
ATOM 2057 N N . ILE B 1 81 ? -4.704 35.086 48.132 1.00 12.22 81 ILE C N 1
ATOM 2058 C CA . ILE B 1 81 ? -4.373 34.554 49.441 1.00 12.60 81 ILE C CA 1
ATOM 2059 C C . ILE B 1 81 ? -4.696 35.676 50.433 1.00 11.96 81 ILE C C 1
ATOM 2060 O O . ILE B 1 81 ? -4.137 36.759 50.352 1.00 14.02 81 ILE C O 1
ATOM 2065 N N . MET B 1 82 ? -5.632 35.402 51.330 1.00 11.99 82 MET C N 1
ATOM 2066 C CA . MET B 1 82 ? -6.139 36.389 52.235 1.00 12.96 82 MET C CA 1
ATOM 2067 C C . MET B 1 82 ? -5.904 36.026 53.686 1.00 11.00 82 MET C C 1
ATOM 2068 O O . MET B 1 82 ? -6.432 35.004 54.153 1.00 11.88 82 MET C O 1
ATOM 2073 N N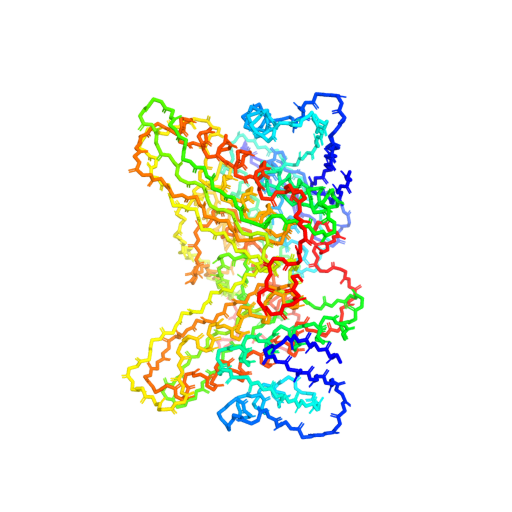 . PRO B 1 83 ? -5.139 36.879 54.409 1.00 11.47 83 PRO C N 1
ATOM 2074 C CA . PRO B 1 83 ? -5.015 36.740 55.850 1.00 12.28 83 PRO C CA 1
ATOM 2075 C C . PRO B 1 83 ? -6.148 37.452 56.561 1.00 13.68 83 PRO C C 1
ATOM 2076 O O . PRO B 1 83 ? -6.691 38.435 56.042 1.00 15.09 83 PRO C O 1
ATOM 2080 N N . MET B 1 84 ? -6.527 36.948 57.722 1.00 10.94 84 MET C N 1
ATOM 2081 C CA . MET B 1 84 ? -7.307 37.726 58.692 1.00 12.53 84 MET C CA 1
ATOM 2082 C C . MET B 1 84 ? -6.905 37.230 60.061 1.00 11.76 84 MET C C 1
ATOM 2083 O O . MET B 1 84 ? -7.371 36.182 60.503 1.00 11.83 84 MET C O 1
ATOM 2088 N N . ASP B 1 85 ? -6.055 38.006 60.720 1.00 12.07 85 ASP C N 1
ATOM 2089 C CA . ASP B 1 85 ? -5.442 37.608 61.982 1.00 12.41 85 ASP C CA 1
ATOM 2090 C C . ASP B 1 85 ? -4.893 36.169 61.824 1.00 10.54 85 ASP C C 1
ATOM 2091 O O . ASP B 1 85 ? -4.078 35.939 60.938 1.00 12.48 85 ASP C O 1
ATOM 2096 N N . ASP B 1 86 ? -5.361 35.231 62.659 1.00 11.57 86 ASP C N 1
ATOM 2097 C CA . ASP B 1 86 ? -4.937 33.827 62.583 1.00 11.02 86 ASP C CA 1
ATOM 2098 C C . ASP B 1 86 ? -5.208 33.145 61.256 1.00 11.13 86 ASP C C 1
ATOM 2099 O O . ASP B 1 86 ? -4.503 32.197 60.891 1.00 12.65 86 ASP C O 1
ATOM 2104 N N . ALA B 1 87 ? -6.256 33.571 60.542 1.00 11.54 87 ALA C N 1
ATOM 2105 C CA . ALA B 1 87 ? -6.652 32.887 59.318 1.00 11.90 87 ALA C CA 1
ATOM 2106 C C . ALA B 1 87 ? -5.762 33.227 58.139 1.00 13.41 87 ALA C C 1
ATOM 2107 O O . ALA B 1 87 ? -5.301 34.368 57.995 1.00 12.08 87 ALA C O 1
ATOM 2109 N N . LEU B 1 88 ? -5.543 32.229 57.292 1.00 10.49 88 LEU C N 1
ATOM 2110 C CA . LEU B 1 88 ? -4.864 32.443 56.017 1.00 11.12 88 LEU C CA 1
ATOM 2111 C C . LEU B 1 88 ? -5.518 31.514 55.026 1.00 12.84 88 LEU C C 1
ATOM 2112 O O . LEU B 1 88 ? -5.473 30.290 55.199 1.00 13.13 88 LEU C O 1
ATOM 2117 N N . VAL B 1 89 ? -6.179 32.085 54.018 1.00 11.70 89 VAL C N 1
ATOM 2118 C CA . VAL B 1 89 ? -7.028 31.308 53.123 1.00 10.84 89 VAL C CA 1
ATOM 2119 C C . VAL B 1 89 ? -6.664 31.551 51.668 1.00 11.93 89 VAL C C 1
ATOM 2120 O O . VAL B 1 89 ? -6.592 32.691 51.219 1.00 13.32 89 VAL C O 1
ATOM 2124 N N . LEU B 1 90 ? -6.438 30.466 50.946 1.00 11.09 90 LEU C N 1
ATOM 2125 C CA . LEU B 1 90 ? -6.196 30.517 49.518 1.00 12.06 90 LEU C CA 1
ATOM 2126 C C . LEU B 1 90 ? -7.529 30.323 48.791 1.00 10.74 90 LEU C C 1
ATOM 2127 O O . LEU B 1 90 ? -8.274 29.383 49.072 1.00 11.69 90 LEU C O 1
ATOM 2132 N N . VAL B 1 91 ? -7.792 31.201 47.827 1.00 10.93 91 VAL C N 1
ATOM 2133 C CA . VAL B 1 91 ? -8.955 31.094 46.945 1.00 12.39 91 VAL C CA 1
ATOM 2134 C C . VAL B 1 91 ? -8.477 31.083 45.501 1.00 12.77 91 VAL C C 1
ATOM 2135 O O . VAL B 1 91 ? -7.709 31.958 45.089 1.00 13.46 91 VAL C O 1
ATOM 2139 N N . SER B 1 92 ? -8.890 30.074 44.741 1.00 10.66 92 SER C N 1
ATOM 2140 C CA . SER B 1 92 ? -8.494 29.940 43.351 1.00 12.01 92 SER C CA 1
ATOM 2141 C C . SER B 1 92 ? -9.708 29.713 42.492 1.00 13.52 92 SER C C 1
ATOM 2142 O O . SER B 1 92 ? -10.495 28.806 42.769 1.00 14.44 92 SER C O 1
ATOM 2145 N N . VAL B 1 93 ? -9.847 30.522 41.445 1.00 11.81 93 VAL C N 1
ATOM 2146 C CA . VAL B 1 93 ? -10.999 30.462 40.561 1.00 12.90 93 VAL C CA 1
ATOM 2147 C C . VAL B 1 93 ? -10.548 30.252 39.117 1.00 12.47 93 VAL C C 1
ATOM 2148 O O . VAL B 1 93 ? -9.574 30.854 38.649 1.00 12.84 93 VAL C O 1
ATOM 2152 N N . ASP B 1 94 ? -11.285 29.403 38.415 1.00 10.82 94 ASP C N 1
ATOM 2153 C CA . ASP B 1 94 ? -11.156 29.235 36.973 1.00 11.89 94 ASP C CA 1
ATOM 2154 C C . ASP B 1 94 ? -12.560 29.303 36.415 1.00 11.91 94 ASP C C 1
ATOM 2155 O O . ASP B 1 94 ? -13.354 28.389 36.650 1.00 11.99 94 ASP C O 1
ATOM 2160 N N . ILE B 1 95 ? -12.855 30.344 35.634 1.00 11.24 95 ILE C N 1
ATOM 2161 C CA . ILE B 1 95 ? -14.157 30.469 34.986 1.00 11.86 95 ILE C CA 1
ATOM 2162 C C . ILE B 1 95 ? -14.151 29.585 33.739 1.00 14.26 95 ILE C C 1
ATOM 2163 O O . ILE B 1 95 ? -13.990 30.032 32.588 1.00 13.17 95 ILE C O 1
ATOM 2168 N N . SER B 1 96 ? -14.333 28.293 34.020 1.00 12.08 96 SER C N 1
ATOM 2169 C CA . SER B 1 96 ? -14.013 27.185 33.139 1.00 12.73 96 SER C CA 1
ATOM 2170 C C . SER B 1 96 ? -15.194 26.627 32.358 1.00 12.16 96 SER C C 1
ATOM 2171 O O . SER B 1 96 ? -14.995 25.797 31.473 1.00 13.55 96 SER C O 1
ATOM 2174 N N . ASN B 1 97 ? -16.412 27.034 32.732 1.00 11.73 97 ASN C N 1
ATOM 2175 C CA . ASN B 1 97 ? -17.627 26.357 32.312 1.00 13.03 97 ASN C CA 1
ATOM 2176 C C . ASN B 1 97 ? -17.697 24.900 32.769 1.00 15.90 97 ASN C C 1
ATOM 2177 O O . ASN B 1 97 ? -18.408 24.083 32.187 1.00 16.07 97 ASN C O 1
ATOM 2182 N N . ARG B 1 98 ? -17.018 24.584 33.876 1.00 13.02 98 ARG C N 1
ATOM 2183 C CA . ARG B 1 98 ? -17.036 23.249 34.457 1.00 13.51 98 ARG C CA 1
ATOM 2184 C C . ARG B 1 98 ? -17.351 23.396 35.941 1.00 12.29 98 ARG C C 1
ATOM 2185 O O . ARG B 1 98 ? -16.432 23.428 36.784 1.00 13.78 98 ARG C O 1
ATOM 2193 N N . PRO B 1 99 ? -18.647 23.482 36.303 1.00 11.47 99 PRO C N 1
ATOM 2194 C CA . PRO B 1 99 ? -18.965 23.708 37.706 1.00 12.39 99 PRO C CA 1
ATOM 2195 C C . PRO B 1 99 ? -18.312 22.703 38.643 1.00 11.96 99 PRO C C 1
ATOM 2196 O O . PRO B 1 99 ? -18.437 21.484 38.450 1.00 12.45 99 PRO C O 1
ATOM 2200 N N . TYR B 1 100 ? -17.636 23.240 39.659 1.00 12.56 100 TYR C N 1
ATOM 2201 C CA . TYR B 1 100 ? -16.934 22.440 40.666 1.00 11.61 100 TYR C CA 1
ATOM 2202 C C . TYR B 1 100 ? -16.578 23.338 41.834 1.00 12.03 100 TYR C C 1
ATOM 2203 O O . TYR B 1 100 ? -16.088 24.436 41.622 1.00 12.35 100 TYR C O 1
ATOM 2212 N N . ALA B 1 101 ? -16.764 22.835 43.055 1.00 11.10 101 ALA C N 1
ATOM 2213 C CA . ALA B 1 101 ? -16.290 23.524 44.241 1.00 12.57 101 ALA C CA 1
ATOM 2214 C C . ALA B 1 101 ? -15.589 22.539 45.151 1.00 14.46 101 ALA C C 1
ATOM 2215 O O . ALA B 1 101 ? -16.025 21.397 45.283 1.00 14.15 101 ALA C O 1
ATOM 2217 N N . ASN B 1 102 ? -14.507 22.992 45.786 1.00 12.32 102 ASN C N 1
ATOM 2218 C CA . ASN B 1 102 ? -13.825 22.2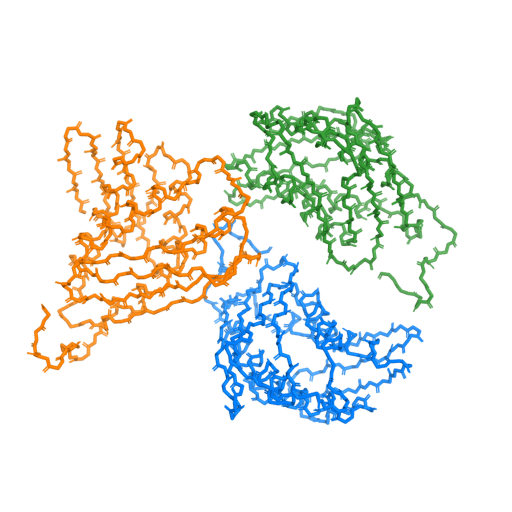18 46.822 1.00 11.90 102 ASN C CA 1
ATOM 2219 C C . ASN B 1 102 ? -13.490 23.210 47.917 1.00 12.36 102 ASN C C 1
ATOM 2220 O O . ASN B 1 102 ? -12.647 24.090 47.718 1.00 13.32 102 ASN C O 1
ATOM 2225 N N . VAL B 1 103 ? -14.182 23.078 49.041 1.00 12.10 103 VAL C N 1
ATOM 2226 C CA . VAL B 1 103 ? -14.012 23.955 50.187 1.00 13.33 103 VAL C CA 1
ATOM 2227 C C . VAL B 1 103 ? -13.414 23.143 51.320 1.00 14.44 103 VAL C C 1
ATOM 2228 O O . VAL B 1 103 ? -14.050 22.208 51.816 1.00 17.90 103 VAL C O 1
ATOM 2232 N N . ASP B 1 104 ? -12.198 23.508 51.725 1.00 13.54 104 ASP C N 1
ATOM 2233 C CA . ASP B 1 104 ? -11.424 22.742 52.729 1.00 13.99 104 ASP C CA 1
ATOM 2234 C C . ASP B 1 104 ? -11.048 23.720 53.810 1.00 13.53 104 ASP C C 1
ATOM 2235 O O . ASP B 1 104 ? -10.027 24.425 53.677 1.00 15.42 104 ASP C O 1
ATOM 2240 N N . VAL B 1 105 ? -11.877 23.784 54.856 1.00 14.82 105 VAL C N 1
ATOM 2241 C CA . VAL B 1 105 ? -11.623 24.644 56.010 1.00 15.45 105 VAL C CA 1
ATOM 2242 C C . VAL B 1 105 ? -11.575 23.779 57.270 1.00 16.33 105 VAL C C 1
ATOM 2243 O O . VAL B 1 105 ? -12.002 22.618 57.272 1.00 17.30 105 VAL C O 1
ATOM 2247 N N . ASN B 1 106 ? -11.048 24.358 58.328 1.00 14.46 106 ASN C N 1
ATOM 2248 C CA . ASN B 1 106 ? -10.868 23.652 59.598 1.00 14.50 106 ASN C CA 1
ATOM 2249 C C . ASN B 1 106 ? -11.086 24.674 60.704 1.00 14.96 106 ASN C C 1
ATOM 2250 O O . ASN B 1 106 ? -10.171 25.357 61.122 1.00 16.80 106 ASN C O 1
ATOM 2255 N N . ILE B 1 107 ? -12.336 24.783 61.130 1.00 16.23 107 ILE C N 1
ATOM 2256 C CA . ILE B 1 107 ? -12.726 25.759 62.124 1.00 14.03 107 ILE C CA 1
ATOM 2257 C C . ILE B 1 107 ? -12.555 25.136 63.499 1.00 16.92 107 ILE C C 1
ATOM 2258 O O . ILE B 1 107 ? -13.243 24.147 63.827 1.00 19.26 107 ILE C O 1
ATOM 2263 N N . LYS B 1 108 ? -11.664 25.715 64.299 1.00 15.49 108 LYS C N 1
ATOM 2264 C CA . LYS B 1 108 ? -11.450 25.260 65.693 1.00 15.17 108 LYS C CA 1
ATOM 2265 C C . LYS B 1 108 ? -12.366 25.990 66.662 1.00 18.96 108 LYS C C 1
ATOM 2266 O O . LYS B 1 108 ? -12.959 25.353 67.530 1.00 19.27 108 LYS C O 1
ATOM 2272 N N . ASP B 1 109 ? -12.465 27.311 66.532 1.00 14.09 109 ASP C N 1
ATOM 2273 C CA . ASP B 1 109 ? -13.270 28.153 67.426 1.00 14.60 109 ASP C CA 1
ATOM 2274 C C . ASP B 1 109 ? -14.525 28.589 66.657 1.00 12.98 109 ASP C C 1
ATOM 2275 O O . ASP B 1 109 ? -14.503 29.553 65.869 1.00 13.41 109 ASP C O 1
ATOM 2280 N N . ALA B 1 110 ? -15.610 27.841 66.839 1.00 13.43 110 ALA C N 1
ATOM 2281 C CA . ALA B 1 110 ? -16.863 28.108 66.159 1.00 13.11 110 ALA C CA 1
ATOM 2282 C C . ALA B 1 110 ? -17.492 29.428 66.580 1.00 12.30 110 ALA C C 1
ATOM 2283 O O . ALA B 1 110 ? -17.251 29.927 67.684 1.00 14.39 110 ALA C O 1
ATOM 2285 N N . GLU B 1 111 ? -18.355 29.962 65.714 1.00 12.41 111 GLU C N 1
ATOM 2286 C CA . GLU B 1 111 ? -19.047 31.214 66.003 1.00 12.20 111 GLU C CA 1
ATOM 2287 C C . GLU B 1 111 ? -20.461 31.136 65.472 1.00 13.94 111 GLU C C 1
ATOM 2288 O O . GLU B 1 111 ? -20.660 30.752 64.317 1.00 13.43 111 GLU C O 1
ATOM 2294 N N . GLU B 1 112 ? -21.430 31.528 66.298 1.00 14.26 112 GLU C N 1
ATOM 2295 C CA . GLU B 1 112 ? -22.850 31.521 65.901 1.00 16.02 112 GLU C CA 1
ATOM 2296 C C . GLU B 1 112 ? -23.064 32.286 64.600 1.00 14.19 112 GLU C C 1
ATOM 2297 O O . GLU B 1 112 ? -22.574 33.402 64.437 1.00 16.64 112 GLU C O 1
ATOM 2303 N N . GLY B 1 113 ? -23.783 31.662 63.675 1.00 15.10 113 GLY C N 1
ATOM 2304 C CA . GLY B 1 113 ? -24.091 32.291 62.388 1.00 14.06 113 GLY C CA 1
ATOM 2305 C C . GLY B 1 113 ? -23.148 31.891 61.275 1.00 15.01 113 GLY C C 1
ATOM 2306 O O . GLY B 1 113 ? -23.451 32.103 60.096 1.00 15.64 113 GLY C O 1
ATOM 2307 N N . PHE B 1 114 ? -21.975 31.353 61.642 1.00 12.64 114 PHE C N 1
ATOM 2308 C CA . PHE B 1 114 ? -20.966 30.910 60.713 1.00 11.94 114 PHE C CA 1
ATOM 2309 C C . PHE B 1 114 ? -21.003 29.389 60.696 1.00 14.79 114 PHE C C 1
ATOM 2310 O O . PHE B 1 114 ? -20.855 28.762 61.728 1.00 16.59 114 PHE C O 1
ATOM 2318 N N . ALA B 1 115 ? -21.259 28.808 59.535 1.00 13.52 115 ALA C N 1
ATOM 2319 C CA . ALA B 1 115 ? -21.349 27.369 59.401 1.00 13.18 115 ALA C CA 1
ATOM 2320 C C . ALA B 1 115 ? -20.716 26.937 58.107 1.00 14.85 115 ALA C C 1
ATOM 2321 O O . ALA B 1 115 ? -20.943 27.535 57.047 1.00 14.08 115 ALA C O 1
ATOM 2323 N N . VAL B 1 116 ? -19.955 25.843 58.176 1.00 13.43 116 VAL C N 1
ATOM 2324 C CA . VAL B 1 116 ? -19.382 25.228 56.981 1.00 13.06 116 VAL C CA 1
ATOM 2325 C C . VAL B 1 116 ? -20.473 24.859 55.980 1.00 12.12 116 VAL C C 1
ATOM 2326 O O . VAL B 1 116 ? -20.275 25.069 54.757 1.00 14.29 116 VAL C O 1
ATOM 2330 N N . SER B 1 117 ? -21.604 24.312 56.443 1.00 11.86 117 SER C N 1
ATOM 2331 C CA A SER B 1 117 ? -22.757 24.018 55.557 0.50 11.93 117 SER C CA 1
ATOM 2332 C CA B SER B 1 117 ? -22.698 23.993 55.537 0.50 13.12 117 SER C CA 1
ATOM 2333 C C . SER B 1 117 ? -23.082 25.199 54.668 1.00 13.18 117 SER C C 1
ATOM 2334 O O . SER B 1 117 ? -23.205 25.072 53.444 1.00 12.59 117 SER C O 1
ATOM 2339 N N . LEU B 1 118 ? -23.270 26.348 55.297 1.00 13.01 118 LEU C N 1
ATOM 2340 C CA . LEU B 1 118 ? -23.711 27.546 54.583 1.00 11.74 118 LEU C CA 1
ATOM 2341 C C . LEU B 1 118 ? -22.630 28.073 53.653 1.00 13.07 118 LEU C C 1
ATOM 2342 O O . LEU B 1 118 ? -22.918 28.432 52.495 1.00 12.52 118 LEU C O 1
ATOM 2347 N N . LEU B 1 119 ? -21.385 28.092 54.118 1.00 11.80 119 LEU C N 1
ATOM 2348 C CA . LEU B 1 119 ? -20.274 28.492 53.236 1.00 12.44 119 LEU C CA 1
ATOM 2349 C C . LEU B 1 119 ? -20.211 27.598 52.016 1.00 11.80 119 LEU C C 1
ATOM 2350 O O . LEU B 1 119 ? -20.129 28.080 50.869 1.00 11.37 119 LEU C O 1
ATOM 2355 N N . LYS B 1 120 ? -20.261 26.278 52.235 1.00 10.62 120 LYS C N 1
ATOM 2356 C CA . LYS B 1 120 ? -20.127 25.341 51.132 1.00 11.57 120 LYS C CA 1
ATOM 2357 C C . LYS B 1 120 ? -21.277 25.494 50.140 1.00 10.60 120 LYS C C 1
ATOM 2358 O O . LYS B 1 120 ? -21.063 25.427 48.926 1.00 12.42 120 LYS C O 1
ATOM 2364 N N . GLU B 1 121 ? -22.480 25.745 50.646 1.00 11.50 121 GLU C N 1
ATOM 2365 C CA . GLU B 1 121 ? -23.633 25.867 49.748 1.00 11.94 121 GLU C CA 1
ATOM 2366 C C . GLU B 1 121 ? -23.619 27.176 48.965 1.00 11.51 121 GLU C C 1
ATOM 2367 O O . GLU B 1 121 ? -23.963 27.195 47.786 1.00 12.65 121 GLU C O 1
ATOM 2373 N N . PHE B 1 122 ? -23.145 28.239 49.582 1.00 11.43 122 PHE C N 1
ATOM 2374 C CA . PHE B 1 122 ? -22.914 29.477 48.839 1.00 11.30 122 PHE C CA 1
ATOM 2375 C C . PHE B 1 122 ? -21.896 29.241 47.724 1.00 11.16 122 PHE C C 1
ATOM 2376 O O . PHE B 1 122 ? -22.094 29.656 46.582 1.00 12.20 122 PHE C O 1
ATOM 2384 N N . VAL B 1 123 ? -20.781 28.587 48.045 1.00 10.84 123 VAL C N 1
ATOM 2385 C CA . VAL B 1 123 ? -19.710 28.416 47.045 1.00 12.10 123 VAL C CA 1
ATOM 2386 C C . VAL B 1 123 ? -20.130 27.501 45.899 1.00 11.46 123 VAL C C 1
ATOM 2387 O O . VAL B 1 123 ? -19.846 27.779 44.727 1.00 12.21 123 VAL C O 1
ATOM 2391 N N . TRP B 1 124 ? -20.804 26.388 46.213 1.00 10.28 124 TRP C N 1
ATOM 2392 C CA . TRP B 1 124 ? -21.355 25.528 45.173 1.00 9.24 124 TRP C CA 1
ATOM 2393 C C . TRP B 1 124 ? -22.386 26.256 44.330 1.00 9.49 124 TRP C C 1
ATOM 2394 O O . TRP B 1 124 ? -22.415 26.058 43.111 1.00 12.23 124 TRP C O 1
ATOM 2405 N N . GLY B 1 125 ? -23.212 27.096 44.954 1.00 11.34 125 GLY C N 1
ATOM 2406 C CA . GLY B 1 125 ? -24.194 27.908 44.205 1.00 12.59 125 GLY C CA 1
ATOM 2407 C C . GLY B 1 125 ? -23.484 28.841 43.247 1.00 12.29 125 GLY C C 1
ATOM 2408 O O . GLY B 1 125 ? -23.847 28.930 42.066 1.00 12.30 125 GLY C O 1
ATOM 2409 N N . LEU B 1 126 ? -22.457 29.522 43.757 1.00 11.05 126 LEU C N 1
ATOM 2410 C CA . LEU B 1 126 ? -21.648 30.413 42.951 1.00 10.97 126 LEU C CA 1
ATOM 2411 C C . LEU B 1 126 ? -20.990 29.660 41.796 1.00 12.41 126 LEU C C 1
ATOM 2412 O O . LEU B 1 126 ? -20.998 30.122 40.643 1.00 12.19 126 LEU C O 1
ATOM 2417 N N . ALA B 1 127 ? -20.424 28.493 42.074 1.00 10.89 127 ALA C N 1
ATOM 2418 C CA . ALA B 1 127 ? -19.770 27.695 41.048 1.00 10.86 127 ALA C CA 1
ATOM 2419 C C . ALA B 1 127 ? -20.735 27.291 39.939 1.00 11.45 127 ALA C C 1
ATOM 2420 O O . ALA B 1 127 ? -20.374 27.293 38.759 1.00 12.90 127 ALA C O 1
ATOM 2422 N N . ARG B 1 128 ? -21.943 26.908 40.332 1.00 10.89 128 ARG C N 1
ATOM 2423 C CA . ARG B 1 128 ? -22.976 26.480 39.398 1.00 11.40 128 ARG C CA 1
ATOM 2424 C C . ARG B 1 128 ? -23.574 27.653 38.609 1.00 12.66 128 ARG C C 1
ATOM 2425 O O . ARG B 1 128 ? -23.830 27.502 37.422 1.00 14.73 128 ARG C O 1
ATOM 2433 N N . GLY B 1 129 ? -23.742 28.806 39.250 1.00 12.62 129 GLY C N 1
ATOM 2434 C CA . GLY B 1 129 ? -24.360 29.970 38.579 1.00 12.92 129 GLY C CA 1
ATOM 2435 C C . GLY B 1 129 ? -23.395 30.651 37.625 1.00 13.63 129 GLY C C 1
ATOM 2436 O O . GLY B 1 129 ? -23.747 31.030 36.491 1.00 14.59 129 GLY C O 1
ATOM 2437 N N . LEU B 1 130 ? -22.149 30.795 38.055 1.00 11.60 130 LEU C N 1
ATOM 2438 C CA . LEU B 1 130 ? -21.092 31.335 37.210 1.00 12.57 130 LEU C CA 1
ATOM 2439 C C . LEU B 1 130 ? -20.576 30.330 36.184 1.00 12.74 130 LEU C C 1
ATOM 2440 O O . LEU B 1 130 ? -20.128 30.726 35.107 1.00 15.19 130 LEU C O 1
ATOM 2445 N N . ARG B 1 131 ? -20.649 29.039 36.533 1.00 12.58 131 ARG C N 1
ATOM 2446 C CA . ARG B 1 131 ? -20.123 27.913 35.755 1.00 11.92 131 ARG C CA 1
ATOM 2447 C C . ARG B 1 131 ? -18.608 27.986 35.797 1.00 12.59 131 ARG C C 1
ATOM 2448 O O . ARG B 1 131 ? -17.935 28.330 34.816 1.00 12.07 131 ARG C O 1
ATOM 2456 N N . ALA B 1 132 ? -18.089 27.684 36.986 1.00 12.05 132 ALA C N 1
ATOM 2457 C CA . ALA B 1 132 ? -16.703 27.867 37.325 1.00 11.55 132 ALA C CA 1
ATOM 2458 C C . ALA B 1 132 ? -16.191 26.803 38.282 1.00 11.12 132 ALA C C 1
ATOM 2459 O O . ALA B 1 132 ? -16.972 26.116 38.938 1.00 11.48 132 ALA C O 1
ATOM 2461 N N . THR B 1 133 ? -14.875 26.692 38.300 1.00 11.23 133 THR C N 1
ATOM 2462 C CA . THR B 1 133 ? -14.109 25.866 39.237 1.00 11.68 133 THR C CA 1
ATOM 2463 C C . THR B 1 133 ? -13.660 26.775 40.370 1.00 11.82 133 THR C C 1
ATOM 2464 O O . THR B 1 133 ? -13.016 27.793 40.107 1.00 12.12 133 THR C O 1
ATOM 2468 N N . ILE B 1 134 ? -13.988 26.430 41.620 1.00 11.24 134 ILE C N 1
ATOM 2469 C CA . ILE B 1 134 ? -13.633 27.255 42.775 1.00 11.00 134 ILE C CA 1
ATOM 2470 C C . ILE B 1 134 ? -13.043 26.387 43.877 1.00 12.40 134 ILE C C 1
ATOM 2471 O O . ILE B 1 134 ? -13.693 25.448 44.365 1.00 12.27 134 ILE C O 1
ATOM 2476 N N . HIS B 1 135 ? -11.812 26.712 44.257 1.00 11.82 135 HIS C N 1
ATOM 2477 C CA . HIS B 1 135 ? -11.152 26.110 45.412 1.00 12.43 135 HIS C CA 1
ATOM 2478 C C . HIS B 1 135 ? -11.046 27.137 46.527 1.00 11.22 135 HIS C C 1
ATOM 2479 O O . HIS B 1 135 ? -10.616 28.268 46.308 1.00 12.27 135 HIS C O 1
ATOM 2486 N N . ILE B 1 136 ? -11.395 26.716 47.738 1.00 11.70 136 ILE C N 1
ATOM 2487 C CA . ILE B 1 136 ? -11.123 27.471 48.962 1.00 11.49 136 ILE C CA 1
ATOM 2488 C C . ILE B 1 136 ? -10.308 26.539 49.827 1.00 11.49 136 ILE C C 1
ATOM 2489 O O . ILE B 1 136 ? -10.795 25.477 50.196 1.00 12.60 136 ILE C O 1
ATOM 2494 N N . LYS B 1 137 ? -9.077 26.934 50.147 1.00 10.66 137 LYS C N 1
ATOM 2495 C CA . LYS B 1 137 ? -8.169 26.060 50.872 1.00 12.76 137 LYS C CA 1
ATOM 2496 C C . LYS B 1 137 ? -7.599 26.831 52.030 1.00 11.50 137 LYS C C 1
ATOM 2497 O O . LYS B 1 137 ? -6.784 27.745 51.841 1.00 12.35 137 LYS C O 1
ATOM 2503 N N . GLN B 1 138 ? -8.032 26.483 53.239 1.00 11.53 138 GLN C N 1
ATOM 2504 C CA . GLN B 1 138 ? -7.441 27.064 54.435 1.00 11.00 138 GLN C CA 1
ATOM 2505 C C . GLN B 1 138 ? -5.997 26.618 54.601 1.00 12.38 138 GLN C C 1
ATOM 2506 O O . GLN B 1 138 ? -5.714 25.433 54.600 1.00 14.92 138 GLN C O 1
ATOM 2512 N N . LEU B 1 139 ? -5.093 27.583 54.745 1.00 11.85 139 LEU C N 1
ATOM 2513 C CA . LEU B 1 139 ? -3.686 27.284 54.990 1.00 13.16 139 LEU C CA 1
ATOM 2514 C C . LEU B 1 139 ? -3.339 27.369 56.467 1.00 13.66 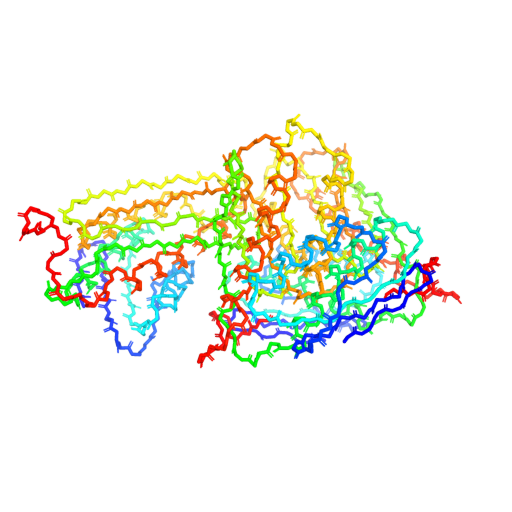139 LEU C C 1
ATOM 2515 O O . LEU B 1 139 ? -2.448 26.650 56.921 1.00 15.45 139 LEU C O 1
ATOM 2520 N N . SER B 1 140 ? -4.005 28.274 57.192 1.00 11.64 140 SER C N 1
ATOM 2521 C CA A SER B 1 140 ? -3.828 28.468 58.631 0.50 10.93 140 SER C CA 1
ATOM 2522 C CA B SER B 1 140 ? -3.832 28.435 58.630 0.50 13.26 140 SER C CA 1
ATOM 2523 C C . SER B 1 140 ? -5.109 29.014 59.204 1.00 13.91 140 SER C C 1
ATOM 2524 O O . SER B 1 140 ? -5.914 29.617 58.481 1.00 12.84 140 SER C O 1
ATOM 2529 N N . GLY B 1 141 ? -5.305 28.817 60.500 1.00 14.54 141 GLY C N 1
ATOM 2530 C CA . GLY B 1 141 ? -6.393 29.488 61.175 1.00 14.59 141 GLY C CA 1
ATOM 2531 C C . GLY B 1 141 ? -7.202 28.644 62.117 1.00 13.76 141 GLY C C 1
ATOM 2532 O O . GLY B 1 141 ? -7.195 27.415 62.053 1.00 13.40 141 GLY C O 1
ATOM 2533 N N . GLU B 1 142 ? -7.886 29.351 63.013 1.00 13.74 142 GLU C N 1
ATOM 2534 C CA . GLU B 1 142 ? -8.753 28.758 64.012 1.00 13.61 142 GLU C CA 1
ATOM 2535 C C . GLU B 1 142 ? -10.134 29.383 64.143 1.00 12.62 142 GLU C C 1
ATOM 2536 O O . GLU B 1 142 ? -11.101 28.679 64.362 1.00 13.60 142 GLU C O 1
ATOM 2542 N N . ASN B 1 143 ? -10.224 30.693 64.004 1.00 12.11 143 ASN C N 1
ATOM 2543 C CA . ASN B 1 143 ? -11.456 31.433 64.263 1.00 11.86 143 ASN C CA 1
ATOM 2544 C C . ASN B 1 143 ? -12.440 31.374 63.080 1.00 11.58 143 ASN C C 1
ATOM 2545 O O . ASN B 1 143 ? -12.091 31.706 61.949 1.00 11.36 143 ASN C O 1
ATOM 2550 N N . ALA B 1 144 ? -13.680 30.969 63.332 1.00 11.32 144 ALA C N 1
ATOM 2551 C CA . ALA B 1 144 ? -14.684 30.788 62.264 1.00 12.25 144 ALA C CA 1
ATOM 2552 C C . ALA B 1 144 ? -14.904 32.045 61.423 1.00 11.00 144 ALA C C 1
ATOM 2553 O O . ALA B 1 144 ? -14.946 31.965 60.211 1.00 11.64 144 ALA C O 1
ATOM 2555 N N . HIS B 1 145 ? -15.061 33.181 62.084 1.00 11.63 145 HIS C N 1
ATOM 2556 C CA . HIS B 1 145 ? -15.367 34.442 61.413 1.00 10.04 145 HIS C CA 1
ATOM 2557 C C . HIS B 1 145 ? -14.167 34.854 60.561 1.00 10.69 145 HIS C C 1
ATOM 2558 O O . HIS B 1 145 ? -14.301 35.248 59.394 1.00 11.78 145 HIS C O 1
ATOM 2565 N N . HIS B 1 146 ? -12.956 34.744 61.111 1.00 10.03 146 HIS C N 1
ATOM 2566 C CA . HIS B 1 146 ? -11.760 35.124 60.354 1.00 10.81 146 HIS C CA 1
ATOM 2567 C C . HIS B 1 146 ? -11.600 34.242 59.130 1.00 10.48 146 HIS C C 1
ATOM 2568 O O . HIS B 1 146 ? -11.251 34.715 58.045 1.00 11.71 146 HIS C O 1
ATOM 2575 N N . ILE B 1 147 ? -11.838 32.943 59.297 1.00 11.08 147 ILE C N 1
ATOM 2576 C CA . ILE B 1 147 ? -11.680 32.006 58.187 1.00 10.95 147 ILE C CA 1
ATOM 2577 C C . ILE B 1 147 ? -12.708 32.287 57.078 1.00 10.94 147 ILE C C 1
ATOM 2578 O O . ILE B 1 147 ? -12.359 32.396 55.899 1.00 11.45 147 ILE C O 1
ATOM 2583 N N . VAL B 1 148 ? -13.973 32.393 57.466 1.00 10.95 148 VAL C N 1
ATOM 2584 C CA . VAL B 1 148 ? -15.045 32.571 56.501 1.00 11.38 148 VAL C CA 1
ATOM 2585 C C . VAL B 1 148 ? -14.955 33.950 55.837 1.00 11.86 148 VAL C C 1
ATOM 2586 O O . VAL B 1 148 ? -15.061 34.052 54.609 1.00 11.63 148 VAL C O 1
ATOM 2590 N N . GLU B 1 149 ? -14.714 35.000 56.621 1.00 11.11 149 GLU C N 1
ATOM 2591 C CA . GLU B 1 149 ? -14.566 36.337 56.011 1.00 9.00 149 GLU C CA 1
ATOM 2592 C C . GLU B 1 149 ? -13.360 36.389 55.085 1.00 11.91 149 GLU C C 1
ATOM 2593 O O . GLU B 1 149 ? -13.425 36.987 54.001 1.00 12.20 149 GLU C O 1
ATOM 2599 N N . ALA B 1 150 ? -12.252 35.764 55.467 1.00 10.08 150 ALA C N 1
ATOM 2600 C CA . ALA B 1 150 ? -11.104 35.687 54.560 1.00 9.44 150 ALA C CA 1
ATOM 2601 C C . ALA B 1 150 ? -11.469 35.025 53.239 1.00 11.42 150 ALA C C 1
ATOM 2602 O O . ALA B 1 150 ? -11.035 35.459 52.161 1.00 12.20 150 ALA C O 1
ATOM 2604 N N . ALA B 1 151 ? -12.283 33.971 53.311 1.00 10.96 151 ALA C N 1
ATOM 2605 C CA . ALA B 1 151 ? -12.745 33.281 52.114 1.00 11.27 151 ALA C CA 1
ATOM 2606 C C . ALA B 1 151 ? -13.576 34.210 51.210 1.00 10.37 151 ALA C C 1
ATOM 2607 O O . ALA B 1 151 ? -13.386 34.228 50.007 1.00 11.40 151 ALA C O 1
ATOM 2609 N N . PHE B 1 152 ? -14.469 34.990 51.803 1.00 10.94 152 PHE C N 1
ATOM 2610 C CA . PHE B 1 152 ? -15.280 35.917 51.013 1.00 11.71 152 PHE C CA 1
ATOM 2611 C C . PHE B 1 152 ? -14.462 37.067 50.434 1.00 13.05 152 PHE C C 1
ATOM 2612 O O . PHE B 1 152 ? -14.657 37.454 49.270 1.00 12.67 152 PHE C O 1
ATOM 2620 N N . LYS B 1 153 ? -13.536 37.616 51.216 1.00 11.84 153 LYS C N 1
ATOM 2621 C CA . LYS B 1 153 ? -12.612 38.630 50.710 1.00 10.39 153 LYS C CA 1
ATOM 2622 C C . LYS B 1 153 ? -11.826 38.061 49.531 1.00 12.06 153 LYS C C 1
ATOM 2623 O O . LYS B 1 153 ? -11.615 38.707 48.487 1.00 12.80 153 LYS C O 1
ATOM 2629 N N . GLY B 1 154 ? -11.379 36.814 49.698 1.00 11.75 154 GLY C N 1
ATOM 2630 C CA . GLY B 1 154 ? -10.571 36.157 48.701 1.00 12.40 154 GLY C CA 1
ATOM 2631 C C . GLY B 1 154 ? -11.313 35.871 47.418 1.00 10.94 154 GLY C C 1
ATOM 2632 O O . GLY B 1 154 ? -10.734 36.001 46.339 1.00 12.36 154 GLY C O 1
ATOM 2633 N N . LEU B 1 155 ? -12.568 35.451 47.543 1.00 10.55 155 LEU C N 1
ATOM 2634 C CA . LEU B 1 155 ? -13.423 35.271 46.371 1.00 11.53 155 LEU C CA 1
ATOM 2635 C C . LEU B 1 155 ? -13.567 36.588 45.616 1.00 12.66 155 LEU C C 1
ATOM 2636 O O . LEU B 1 155 ? -13.459 36.601 44.384 1.00 12.36 155 LEU C O 1
ATOM 2641 N N . GLY B 1 156 ? -13.755 37.695 46.329 1.00 11.73 156 GLY C N 1
ATOM 2642 C CA . GLY B 1 156 ? -13.882 38.990 45.673 1.00 11.88 156 GLY C CA 1
ATOM 2643 C C . GLY B 1 156 ? -12.618 39.326 44.921 1.00 14.23 156 GLY C C 1
ATOM 2644 O O . GLY B 1 156 ? -12.649 39.686 43.739 1.00 14.07 156 GLY C O 1
ATOM 2645 N N . MET B 1 157 ? -11.479 39.190 45.593 1.00 12.63 157 MET C N 1
ATOM 2646 C CA A MET B 1 157 ? -10.183 39.521 44.989 0.50 14.98 157 MET C CA 1
ATOM 2647 C CA B MET B 1 157 ? -10.183 39.504 44.985 0.50 15.00 157 MET C CA 1
ATOM 2648 C C . MET B 1 157 ? -9.874 38.618 43.780 1.00 13.14 157 MET C C 1
ATOM 2649 O O . MET B 1 157 ? -9.382 39.069 42.744 1.00 14.89 157 MET C O 1
ATOM 2658 N N . ALA B 1 158 ? -10.127 37.324 43.907 1.00 11.09 158 ALA C N 1
ATOM 2659 C CA . ALA B 1 158 ? -9.856 36.397 42.834 1.00 12.68 158 ALA C CA 1
ATOM 2660 C C . ALA B 1 158 ? -10.733 36.685 41.625 1.00 12.69 158 ALA C C 1
ATOM 2661 O O . ALA B 1 158 ? -10.258 36.659 40.483 1.00 12.95 158 ALA C O 1
ATOM 2663 N N . LEU B 1 159 ? -12.009 36.963 41.881 1.00 11.94 159 LEU C N 1
ATOM 2664 C CA . LEU B 1 159 ? -12.941 37.250 40.802 1.00 12.18 159 LEU C CA 1
ATOM 2665 C C . LEU B 1 159 ? -12.671 38.611 40.188 1.00 13.60 159 LEU C C 1
ATOM 2666 O O . LEU B 1 159 ? -12.901 38.778 38.994 1.00 15.20 159 LEU C O 1
ATOM 2671 N N . ARG B 1 160 ? -12.125 39.556 40.948 1.00 12.27 160 ARG C N 1
ATOM 2672 C CA . ARG B 1 160 ? -11.668 40.818 40.344 1.00 13.40 160 ARG C CA 1
ATOM 2673 C C . ARG B 1 160 ? -10.705 40.549 39.194 1.00 16.48 160 ARG C C 1
ATOM 2674 O O . ARG B 1 160 ? -10.822 41.163 38.134 1.00 17.04 160 ARG C O 1
ATOM 2682 N N . VAL B 1 161 ? -9.782 39.616 39.379 1.00 13.85 161 VAL C N 1
ATOM 2683 C CA . VAL B 1 161 ? -8.811 39.285 38.362 1.00 14.50 161 VAL C CA 1
ATOM 2684 C C . VAL B 1 161 ? -9.461 38.491 37.230 1.00 14.66 161 VAL C C 1
ATOM 2685 O O . VAL B 1 161 ? -9.274 38.787 36.049 1.00 15.26 161 VAL C O 1
ATOM 2689 N N . ALA B 1 162 ? -10.237 37.473 37.580 1.00 12.79 162 ALA C N 1
ATOM 2690 C CA . ALA B 1 162 ? -10.725 36.519 36.597 1.00 12.75 162 ALA C CA 1
ATOM 2691 C C . ALA B 1 162 ? -11.776 37.093 35.647 1.00 12.61 162 ALA C C 1
ATOM 2692 O O . ALA B 1 162 ? -11.923 36.594 34.529 1.00 13.50 162 ALA C O 1
ATOM 2694 N N . THR B 1 163 ? -12.481 38.132 36.085 1.00 13.35 163 THR C N 1
ATOM 2695 C CA . THR B 1 163 ? -13.588 38.700 35.292 1.00 12.95 163 THR C CA 1
ATOM 2696 C C . THR B 1 163 ? -13.153 39.882 34.435 1.00 15.20 163 THR C C 1
ATOM 2697 O O . THR B 1 163 ? -13.998 40.462 33.754 1.00 17.69 163 THR C O 1
ATOM 2701 N N . LYS B 1 164 ? -11.875 40.251 34.477 1.00 15.65 164 LYS C N 1
ATOM 2702 C CA . LYS B 1 164 ? -11.368 41.336 33.621 1.00 16.97 164 LYS C CA 1
ATOM 2703 C C . LYS B 1 164 ? -11.345 40.927 32.183 1.00 17.64 164 LYS C C 1
ATOM 2704 O O . LYS B 1 164 ? -11.182 39.760 31.847 1.00 19.90 164 LYS C O 1
ATOM 2710 N N . GLU B 1 165 ? -11.510 41.911 31.300 1.00 17.89 165 GLU C N 1
ATOM 2711 C CA . GLU B 1 165 ? -11.391 41.674 29.875 1.00 18.59 165 GLU C CA 1
ATOM 2712 C C . GLU B 1 165 ? -9.990 41.179 29.458 1.00 16.74 165 GLU C C 1
ATOM 2713 O O . GLU B 1 165 ? -8.979 41.632 30.010 1.00 23.23 165 GLU C O 1
ATOM 2719 N N . SER B 1 166 ? -9.968 40.251 28.506 1.00 18.26 166 SER C N 1
ATOM 2720 C CA . SER B 1 166 ? -8.774 39.671 27.896 1.00 22.52 166 SER C CA 1
ATOM 2721 C C . SER B 1 166 ? -8.795 39.954 26.393 1.00 23.22 166 SER C C 1
ATOM 2722 O O . SER B 1 166 ? -9.863 40.174 25.819 1.00 24.21 166 SER C O 1
ATOM 2725 N N . GLU B 1 167 ? -7.627 39.856 25.749 1.00 21.21 167 GLU C N 1
ATOM 2726 C CA . GLU B 1 167 ? -7.541 39.973 24.290 1.00 25.37 167 GLU C CA 1
ATOM 2727 C C . GLU B 1 167 ? -7.905 38.697 23.523 1.00 24.23 167 GLU C C 1
ATOM 2728 O O . GLU B 1 167 ? -8.053 38.735 22.303 1.00 28.09 167 GLU C O 1
ATOM 2734 N N . ARG B 1 168 ? -8.081 37.572 24.216 1.00 17.88 168 ARG C N 1
ATOM 2735 C CA . ARG B 1 168 ? -8.320 36.312 23.544 1.00 18.35 168 ARG C CA 1
ATOM 2736 C C . ARG B 1 168 ? -9.244 35.425 24.347 1.00 15.74 168 ARG C C 1
ATOM 2737 O O . ARG B 1 168 ? -9.471 35.677 25.543 1.00 16.63 168 ARG C O 1
ATOM 2745 N N . VAL B 1 169 ? -9.783 34.416 23.677 1.00 18.22 169 VAL C N 1
ATOM 2746 C CA . VAL B 1 169 ? -10.462 33.305 24.348 1.00 17.30 169 VAL C CA 1
ATOM 2747 C C . VAL B 1 169 ? -9.382 32.513 25.099 1.00 17.93 169 VAL C C 1
ATOM 2748 O O . VAL B 1 169 ? -8.462 31.955 24.474 1.00 18.15 169 VAL C O 1
ATOM 2752 N N . GLU B 1 170 ? -9.486 32.463 26.428 1.00 16.26 170 GLU C N 1
ATOM 2753 C CA . GLU B 1 170 ? -8.412 31.918 27.271 1.00 15.29 170 GLU C CA 1
ATOM 2754 C C . GLU B 1 170 ? -8.522 30.396 27.435 1.00 16.23 170 GLU C C 1
ATOM 2755 O O . GLU B 1 170 ? -8.650 29.883 28.555 1.00 16.02 170 GLU C O 1
ATOM 2761 N N . SER B 1 171 ? -8.430 29.673 26.320 1.00 14.20 171 SER C N 1
ATOM 2762 C CA . SER B 1 171 ? -8.412 28.212 26.324 1.00 13.23 171 SER C CA 1
ATOM 2763 C C . SER B 1 171 ? -7.724 27.715 25.087 1.00 14.97 171 SER C C 1
ATOM 2764 O O . SER B 1 171 ? -8.070 28.159 23.993 1.00 17.75 171 SER C O 1
ATOM 2767 N N . THR B 1 172 ? -6.823 26.741 25.242 1.00 13.26 172 THR C N 1
ATOM 2768 C CA . THR B 1 172 ? -6.183 26.097 24.100 1.00 13.36 172 THR C CA 1
ATOM 2769 C C . THR B 1 172 ? -7.172 25.311 23.257 1.00 13.63 172 THR C C 1
ATOM 2770 O O . THR B 1 172 ? -6.871 25.021 22.092 1.00 15.89 172 THR C O 1
ATOM 2774 N N . LYS B 1 173 ? -8.333 24.939 23.800 1.00 15.00 173 LYS C N 1
ATOM 2775 C CA . LYS B 1 173 ? -9.304 24.189 23.022 1.00 15.25 173 LYS C CA 1
ATOM 2776 C C . LYS B 1 173 ? -10.172 25.091 22.172 1.00 17.92 173 LYS C C 1
ATOM 2777 O O . LYS B 1 173 ? -10.951 24.578 21.367 1.00 18.00 173 LYS C O 1
ATOM 2783 N N . GLY B 1 174 ? -10.038 26.407 22.356 1.00 18.30 174 GLY C N 1
ATOM 2784 C CA . GLY B 1 174 ? -10.717 27.398 21.505 1.00 19.21 174 GLY C CA 1
ATOM 2785 C C . GLY B 1 174 ? -12.123 27.788 21.931 1.00 21.83 174 GLY C C 1
ATOM 2786 O O . GLY B 1 174 ? -12.736 28.671 21.314 1.00 24.09 174 GLY C O 1
ATOM 2787 N N . VAL B 1 175 ? -12.627 27.165 22.995 1.00 19.02 175 VAL C N 1
ATOM 2788 C CA . VAL B 1 175 ? -14.007 27.283 23.454 1.00 19.85 175 VAL C CA 1
ATOM 2789 C C . VAL B 1 175 ? -13.981 27.271 24.980 1.00 24.27 175 VAL C C 1
ATOM 2790 O O . VAL B 1 175 ? -13.205 26.486 25.564 1.00 22.11 175 VAL C O 1
ATOM 2794 N N . LEU B 1 176 ? -14.804 28.131 25.595 1.00 21.64 176 LEU C N 1
ATOM 2795 C CA . LEU B 1 176 ? -15.060 28.153 27.047 1.00 26.02 176 LEU C CA 1
ATOM 2796 C C . LEU B 1 176 ? -16.567 28.123 27.302 1.00 103.51 176 LEU C C 1
ATOM 2797 O O . LEU B 1 176 ? -17.365 27.604 26.526 1.00 38.88 176 LEU C O 1
ATOM 2803 N N . MET C 1 1 ? -57.286 13.813 61.126 1.00 27.38 1 MET B N 1
ATOM 2804 C CA . MET C 1 1 ? -56.815 13.159 62.380 1.00 22.77 1 MET B CA 1
ATOM 2805 C C . MET C 1 1 ? -56.336 14.276 63.301 1.00 20.05 1 MET B C 1
ATOM 2806 O O . MET C 1 1 ? -55.510 15.096 62.894 1.00 22.47 1 MET B O 1
ATOM 2811 N N . ARG C 1 2 ? -56.873 14.323 64.517 1.00 21.31 2 ARG B N 1
ATOM 2812 C CA . ARG C 1 2 ? -56.435 15.301 65.503 1.00 22.85 2 ARG B CA 1
ATOM 2813 C C . ARG C 1 2 ? -55.890 14.580 66.719 1.00 23.38 2 ARG B C 1
ATOM 2814 O O . ARG C 1 2 ? -56.427 13.555 67.142 1.00 25.40 2 ARG B O 1
ATOM 2822 N N . ARG C 1 3 ? -54.795 15.104 67.269 1.00 17.50 3 ARG B N 1
ATOM 2823 C CA . ARG C 1 3 ? -54.197 14.563 68.487 1.00 16.19 3 ARG B CA 1
ATOM 2824 C C . ARG C 1 3 ? -53.827 15.729 69.379 1.00 13.95 3 ARG B C 1
ATOM 2825 O O . ARG C 1 3 ? -53.107 16.631 68.949 1.00 17.18 3 ARG B O 1
ATOM 2833 N N . THR C 1 4 ? -54.368 15.725 70.597 1.00 16.34 4 THR B N 1
ATOM 2834 C CA . THR C 1 4 ? -54.199 16.814 71.534 1.00 17.12 4 THR B CA 1
ATOM 2835 C C . THR C 1 4 ? -53.727 16.307 72.891 1.00 16.50 4 THR B C 1
ATOM 2836 O O . THR C 1 4 ? -54.311 15.393 73.490 1.00 18.56 4 THR B O 1
ATOM 2840 N N . THR C 1 5 ? -52.653 16.921 73.371 1.00 14.99 5 THR B N 1
ATOM 2841 C CA . THR C 1 5 ? -52.152 16.701 74.721 1.00 15.80 5 THR B CA 1
ATOM 2842 C C . THR C 1 5 ? -51.967 18.065 75.365 1.00 16.32 5 THR B C 1
ATOM 2843 O O . THR C 1 5 ? -52.243 19.102 74.750 1.00 17.85 5 THR B O 1
ATOM 2847 N N . LYS C 1 6 ? -51.461 18.075 76.597 1.00 15.43 6 LYS B N 1
ATOM 2848 C CA . LYS C 1 6 ? -51.077 19.336 77.220 1.00 15.36 6 LYS B CA 1
ATOM 2849 C C . LYS C 1 6 ? -49.850 19.995 76.573 1.00 14.35 6 LYS B C 1
ATOM 2850 O O . LYS C 1 6 ? -49.590 21.173 76.814 1.00 17.52 6 LYS B O 1
ATOM 2856 N N . GLU C 1 7 ? -49.101 19.249 75.759 1.00 13.93 7 GLU B N 1
ATOM 2857 C CA . GLU C 1 7 ? -47.903 19.739 75.075 1.00 14.68 7 GLU B CA 1
ATOM 2858 C C . GLU C 1 7 ? -48.135 20.231 73.648 1.00 13.94 7 GLU B C 1
ATOM 2859 O O . GLU C 1 7 ? -47.538 21.223 73.228 1.00 16.39 7 GLU B O 1
ATOM 2865 N N . THR C 1 8 ? -48.978 19.527 72.907 1.00 14.39 8 THR B N 1
ATOM 2866 C CA . THR C 1 8 ? -49.163 19.814 71.487 1.00 15.67 8 THR B CA 1
ATOM 2867 C C . THR C 1 8 ? -50.614 19.613 71.071 1.00 14.68 8 THR B C 1
ATOM 2868 O O . THR C 1 8 ? -51.364 18.870 71.707 1.00 16.41 8 THR B O 1
ATOM 2872 N N . ASP C 1 9 ? -50.980 20.258 69.973 1.00 14.95 9 ASP B N 1
ATOM 2873 C CA . ASP C 1 9 ? -52.297 20.098 69.371 1.00 16.51 9 ASP B CA 1
ATOM 2874 C C . ASP C 1 9 ? -52.063 20.070 67.882 1.00 14.75 9 ASP B C 1
ATOM 2875 O O . ASP C 1 9 ? -51.576 21.034 67.304 1.00 16.27 9 ASP B O 1
ATOM 2880 N N . ILE C 1 10 ? -52.359 18.927 67.279 1.00 15.26 10 ILE B N 1
ATOM 2881 C CA . ILE C 1 10 ? -51.984 18.665 65.892 1.00 17.14 10 ILE B CA 1
ATOM 2882 C C . ILE C 1 10 ? -53.165 18.152 65.097 1.00 17.16 10 ILE B C 1
ATOM 2883 O O . ILE C 1 10 ? -53.857 17.230 65.535 1.00 17.49 10 ILE B O 1
ATOM 2888 N N . ILE C 1 11 ? -53.336 18.717 63.903 1.00 15.89 11 ILE B N 1
ATOM 2889 C CA . ILE C 1 11 ? -54.313 18.224 62.938 1.00 18.82 11 ILE B CA 1
ATOM 2890 C C . ILE C 1 11 ? -53.568 17.845 61.665 1.00 19.08 11 ILE B C 1
ATOM 2891 O O . ILE C 1 11 ? -52.794 18.648 61.121 1.00 17.89 11 ILE B O 1
ATOM 2896 N N . VAL C 1 12 ? -53.810 16.620 61.195 1.00 17.23 12 VAL B N 1
ATOM 2897 C CA . VAL C 1 12 ? -53.318 16.154 59.903 1.00 17.17 12 VAL B CA 1
ATOM 2898 C C . VAL C 1 12 ? -54.510 15.629 59.109 1.00 16.59 12 VAL B C 1
ATOM 2899 O O . VAL C 1 12 ? -55.182 14.678 59.537 1.00 21.21 12 VAL B O 1
ATOM 2903 N N . GLU C 1 13 ? -54.754 16.249 57.959 1.00 20.00 13 GLU B N 1
ATOM 2904 C CA . GLU C 1 13 ? -55.857 15.882 57.061 1.00 21.86 13 GLU B CA 1
ATOM 2905 C C . GLU C 1 13 ? -55.294 15.558 55.687 1.00 20.61 13 GLU B C 1
ATOM 2906 O O . GLU C 1 13 ? -54.909 16.445 54.935 1.00 27.33 13 GLU B O 1
ATOM 2912 N N . ILE C 1 14 ? -55.217 14.271 55.387 1.00 21.36 14 ILE B N 1
ATOM 2913 C CA . ILE C 1 14 ? -54.705 13.811 54.102 1.00 22.38 14 ILE B CA 1
ATOM 2914 C C . ILE C 1 14 ? -55.806 13.892 53.037 1.00 29.16 14 ILE B C 1
ATOM 2915 O O . ILE C 1 14 ? -56.957 13.545 53.295 1.00 27.80 14 ILE B O 1
ATOM 2920 N N . GLY C 1 15 ? -55.429 14.357 51.852 1.00 28.01 15 GLY B N 1
ATOM 2921 C CA . GLY C 1 15 ? -56.352 14.474 50.721 1.00 30.47 15 GLY B CA 1
ATOM 2922 C C . GLY C 1 15 ? -57.043 15.821 50.632 1.00 35.78 15 GLY B C 1
ATOM 2923 O O . GLY C 1 15 ? -57.793 16.065 49.694 1.00 37.98 15 GLY B O 1
ATOM 2924 N N . LYS C 1 16 ? -56.788 16.690 51.607 1.00 33.83 16 LYS B N 1
ATOM 2925 C CA . LYS C 1 16 ? -57.361 18.024 51.663 1.00 42.23 16 LYS B CA 1
ATOM 2926 C C . LYS C 1 16 ? -56.307 18.998 51.170 1.00 36.02 16 LYS B C 1
ATOM 2927 O O . LYS C 1 16 ? -55.174 18.980 51.647 1.00 33.39 16 LYS B O 1
ATOM 2933 N N . LYS C 1 17 ? -56.660 19.836 50.203 1.00 29.29 17 LYS B N 1
ATOM 2934 C CA . LYS C 1 17 ? -55.781 20.931 49.803 1.00 25.22 17 LYS B CA 1
ATOM 2935 C C . LYS C 1 17 ? -55.735 21.902 50.962 1.00 31.83 17 LYS B C 1
ATOM 2936 O O . LYS C 1 17 ? -56.764 22.204 51.575 1.00 38.43 17 LYS B O 1
ATOM 2942 N N . GLY C 1 18 ? -54.534 22.345 51.304 1.00 35.19 18 GLY B N 1
ATOM 2943 C CA . GLY C 1 18 ? -54.369 23.172 52.483 1.00 38.18 18 GLY B CA 1
ATOM 2944 C C . GLY C 1 18 ? -52.930 23.478 52.813 1.00 29.17 18 GLY B C 1
ATOM 2945 O O . GLY C 1 18 ? -52.010 23.030 52.137 1.00 33.81 18 GLY B O 1
ATOM 2946 N N . GLU C 1 19 ? -52.782 24.288 53.853 1.00 27.81 19 GLU B N 1
ATOM 2947 C CA . GLU C 1 19 ? -51.496 24.737 54.358 1.00 30.63 19 GLU B CA 1
ATOM 2948 C C . GLU C 1 19 ? -50.821 23.649 55.198 1.00 19.38 19 GLU B C 1
ATOM 2949 O O . GLU C 1 19 ? -51.474 22.845 55.836 1.00 20.54 19 GLU B O 1
ATOM 2955 N N . ILE C 1 20 ? -49.492 23.671 55.190 1.00 21.00 20 ILE B N 1
ATOM 2956 C CA . ILE C 1 20 ? -48.682 22.962 56.187 1.00 16.74 20 ILE B CA 1
ATOM 2957 C C . ILE C 1 20 ? -48.027 24.053 57.018 1.00 19.16 20 ILE B C 1
ATOM 2958 O O . ILE C 1 20 ? -47.103 24.724 56.572 1.00 19.67 20 ILE B O 1
ATOM 2963 N N . LYS C 1 21 ? -48.520 24.218 58.243 1.00 15.86 21 LYS B N 1
ATOM 2964 C CA . LYS C 1 21 ? -48.098 25.294 59.127 1.00 16.18 21 LYS B CA 1
ATOM 2965 C C . LYS C 1 21 ? -48.013 24.789 60.548 1.00 18.33 21 LYS B C 1
ATOM 2966 O O . LYS C 1 21 ? -48.997 24.750 61.285 1.00 19.24 21 LYS B O 1
ATOM 2972 N N . THR C 1 22 ? -46.803 24.412 60.941 1.00 16.91 22 THR B N 1
ATOM 2973 C CA . THR C 1 22 ? -46.541 23.895 62.286 1.00 16.66 22 THR B CA 1
ATOM 2974 C C . THR C 1 22 ? -45.913 24.878 63.260 1.00 20.49 22 THR B C 1
ATOM 2975 O O . THR C 1 22 ? -45.661 24.515 64.416 1.00 21.72 22 THR B O 1
ATOM 2979 N N . ASN C 1 23 ? -45.608 26.083 62.802 1.00 17.49 23 ASN B N 1
ATOM 2980 C CA . ASN C 1 23 ? -44.811 27.059 63.569 1.00 19.62 23 ASN B CA 1
ATOM 2981 C C . ASN C 1 23 ? -43.342 26.643 63.759 1.00 21.97 23 ASN B C 1
ATOM 2982 O O . ASN C 1 23 ? -42.675 27.104 64.678 1.00 24.12 23 ASN B O 1
ATOM 2987 N N . ASP C 1 24 ? -42.852 25.793 62.846 1.00 14.18 24 ASP B N 1
ATOM 2988 C CA . ASP C 1 24 ? -41.444 25.416 62.754 1.00 15.90 24 ASP B CA 1
ATOM 2989 C C . ASP C 1 24 ? -41.146 25.391 61.253 1.00 15.21 24 ASP B C 1
ATOM 2990 O O . ASP C 1 24 ? -41.635 24.505 60.556 1.00 14.67 24 ASP B O 1
ATOM 2995 N N . LEU C 1 25 ? -40.381 26.377 60.766 1.00 13.68 25 LEU B N 1
ATOM 2996 C CA . LEU C 1 25 ? -40.139 26.479 59.331 1.00 14.84 25 LEU B CA 1
ATOM 2997 C C . LEU C 1 25 ? -39.369 25.298 58.743 1.00 13.71 25 LEU B C 1
ATOM 2998 O O . LEU C 1 25 ? -39.578 24.947 57.565 1.00 14.59 25 LEU B O 1
ATOM 3003 N N . ILE C 1 26 ? -38.512 24.662 59.540 1.00 13.52 26 ILE B N 1
ATOM 3004 C CA . ILE C 1 26 ? -37.750 23.526 59.061 1.00 12.69 26 ILE B CA 1
ATOM 3005 C C . ILE C 1 26 ? -38.719 22.352 58.881 1.00 12.42 26 ILE B C 1
ATOM 3006 O O . ILE C 1 26 ? -38.729 21.714 57.815 1.00 12.59 26 ILE B O 1
ATOM 3011 N N . LEU C 1 27 ? -39.532 22.079 59.900 1.00 12.17 27 LEU B N 1
ATOM 3012 C CA . LEU C 1 27 ? -40.505 20.985 59.817 1.00 12.88 27 LEU B CA 1
ATOM 3013 C C . LEU C 1 27 ? -41.526 21.264 58.709 1.00 13.70 27 LEU B C 1
ATOM 3014 O O . LEU C 1 27 ? -41.897 20.343 57.985 1.00 12.39 27 LEU B O 1
ATOM 3019 N N . ASP C 1 28 ? -41.984 22.514 58.560 1.00 13.22 28 ASP B N 1
ATOM 3020 C CA . ASP C 1 28 ? -42.909 22.799 57.443 1.00 14.17 28 ASP B CA 1
ATOM 3021 C C . ASP C 1 28 ? -42.291 22.387 56.086 1.00 12.90 28 ASP B C 1
ATOM 3022 O O . ASP C 1 28 ? -42.967 21.794 55.237 1.00 13.25 28 ASP B O 1
ATOM 3027 N N . HIS C 1 29 ? -41.012 22.685 55.893 1.00 11.85 29 HIS B N 1
ATOM 3028 C CA . HIS C 1 29 ? -40.330 22.330 54.657 1.00 10.39 29 HIS B CA 1
ATOM 3029 C C . HIS C 1 29 ? -40.201 20.822 54.496 1.00 11.60 29 HIS B C 1
ATOM 3030 O O . HIS C 1 29 ? -40.436 20.286 53.417 1.00 13.58 29 HIS B O 1
ATOM 3037 N N . MET C 1 30 ? -39.827 20.133 55.574 1.00 11.02 30 MET B N 1
ATOM 3038 C CA . MET C 1 30 ? -39.688 18.676 55.533 1.00 13.40 30 MET B CA 1
ATOM 3039 C C . MET C 1 30 ? -41.020 17.995 55.226 1.00 12.84 30 MET B C 1
ATOM 3040 O O . MET C 1 30 ? -41.064 17.036 54.456 1.00 13.13 30 MET B O 1
ATOM 3045 N N . LEU C 1 31 ? -42.090 18.469 55.858 1.00 11.58 31 LEU B N 1
ATOM 3046 C CA . LEU C 1 31 ? -43.411 17.893 55.621 1.00 12.87 31 LEU B CA 1
ATOM 3047 C C . LEU C 1 31 ? -43.925 18.218 54.215 1.00 12.27 31 LEU B C 1
ATOM 3048 O O . LEU C 1 31 ? -44.621 17.412 53.617 1.00 13.62 31 LEU B O 1
ATOM 3053 N N . THR C 1 32 ? -43.603 19.397 53.698 1.00 11.68 32 THR B N 1
ATOM 3054 C CA . THR C 1 32 ? -43.932 19.751 52.310 1.00 12.69 32 THR B CA 1
ATOM 3055 C C . THR C 1 32 ? -43.266 18.758 51.374 1.00 12.22 32 THR B C 1
ATOM 3056 O O . THR C 1 32 ? -43.900 18.231 50.440 1.00 14.38 32 THR B O 1
ATOM 3060 N N . ALA C 1 33 ? -41.987 18.471 51.623 1.00 13.02 33 ALA B N 1
ATOM 3061 C CA . ALA C 1 33 ? -41.276 17.455 50.870 1.00 12.36 33 ALA B CA 1
ATOM 3062 C C . ALA C 1 33 ? -41.951 16.094 50.981 1.00 12.59 33 ALA B C 1
ATOM 3063 O O . ALA C 1 33 ? -42.213 15.439 49.970 1.00 14.52 33 ALA B O 1
ATOM 3065 N N . PHE C 1 34 ? -42.195 15.651 52.200 1.00 12.75 34 PHE B N 1
ATOM 3066 C CA . PHE C 1 34 ? -42.866 14.369 52.433 1.00 11.51 34 PHE B CA 1
ATOM 3067 C C . PHE C 1 34 ? -44.162 14.252 51.618 1.00 13.99 34 PHE B C 1
ATOM 3068 O O . PHE C 1 34 ? -44.360 13.298 50.897 1.00 14.17 34 PHE B O 1
ATOM 3076 N N . ALA C 1 35 ? -45.038 15.238 51.751 1.00 13.53 35 ALA B N 1
ATOM 3077 C CA . ALA C 1 35 ? -46.341 15.186 51.091 1.00 13.20 35 ALA B CA 1
ATOM 3078 C C . ALA C 1 35 ? -46.207 15.182 49.565 1.00 13.23 35 ALA B C 1
ATOM 3079 O O . ALA C 1 35 ? -46.933 14.453 48.880 1.00 14.31 35 ALA B O 1
ATOM 3081 N N . PHE C 1 36 ? -45.286 15.982 49.040 1.00 12.36 36 PHE B N 1
ATOM 3082 C CA . PHE C 1 36 ? -45.052 16.083 47.597 1.00 13.39 36 PHE B CA 1
ATOM 3083 C C . PHE C 1 36 ? -44.652 14.738 47.012 1.00 15.90 36 PHE B C 1
ATOM 3084 O O . PHE C 1 36 ? -45.199 14.320 45.981 1.00 15.42 36 PHE B O 1
ATOM 3092 N N . TYR C 1 37 ? -43.707 14.061 47.675 1.00 12.90 37 TYR B N 1
ATOM 3093 C CA . TYR C 1 37 ? -43.211 12.777 47.185 1.00 12.09 37 TYR B CA 1
ATOM 3094 C C . TYR C 1 37 ? -44.161 11.620 47.503 1.00 13.76 37 TYR B C 1
ATOM 3095 O O . TYR C 1 37 ? -44.163 10.619 46.784 1.00 16.26 37 TYR B O 1
ATOM 3104 N N . LEU C 1 38 ? -44.960 11.741 48.561 1.00 14.17 38 LEU B N 1
ATOM 3105 C CA . LEU C 1 38 ? -46.099 10.820 48.781 1.00 13.58 38 LEU B CA 1
ATOM 3106 C C . LEU C 1 38 ? -47.122 10.924 47.652 1.00 17.25 38 LEU B C 1
ATOM 3107 O O . LEU C 1 38 ? -47.766 9.945 47.298 1.00 17.29 38 LEU B O 1
ATOM 3112 N N . GLY C 1 39 ? -47.266 12.129 47.119 1.00 16.09 39 GLY B N 1
ATOM 3113 C CA . GLY C 1 39 ? -48.185 12.404 46.021 1.00 17.67 39 GLY B CA 1
ATOM 3114 C C . GLY C 1 39 ? -49.573 12.733 46.522 1.00 20.99 39 GLY B C 1
ATOM 3115 O O . GLY C 1 39 ? -50.540 12.487 45.801 1.00 22.24 39 GLY B O 1
ATOM 3116 N N . LYS C 1 40 ? -49.688 13.301 47.723 1.00 18.80 40 LYS B N 1
ATOM 3117 C CA . LYS C 1 40 ? -50.998 13.648 48.290 1.00 20.56 40 LYS B CA 1
ATOM 3118 C C . LYS C 1 40 ? -50.998 15.065 48.808 1.00 23.66 40 LYS B C 1
ATOM 3119 O O . LYS C 1 40 ? -49.996 15.569 49.325 1.00 23.66 40 LYS B O 1
ATOM 3125 N N . ASP C 1 41 ? -52.129 15.741 48.631 1.00 22.52 41 ASP B N 1
ATOM 3126 C CA . ASP C 1 41 ? -52.342 17.007 49.304 1.00 21.83 41 ASP B CA 1
ATOM 3127 C C . ASP C 1 41 ? -52.573 16.697 50.770 1.00 18.84 41 ASP B C 1
ATOM 3128 O O . ASP C 1 41 ? -53.200 15.698 51.119 1.00 22.71 41 ASP B O 1
ATOM 3133 N N . MET C 1 42 ? -52.080 17.573 51.631 1.00 22.34 42 MET B N 1
ATOM 3134 C CA . MET C 1 42 ? -52.489 17.512 53.011 1.00 23.38 42 MET B CA 1
ATOM 3135 C C . MET C 1 42 ? -52.480 18.863 53.694 1.00 19.88 42 MET B C 1
ATOM 3136 O O . MET C 1 42 ? -51.772 19.789 53.299 1.00 27.56 42 MET B O 1
ATOM 3141 N N . ARG C 1 43 ? -53.335 18.951 54.702 1.00 18.96 43 ARG B N 1
ATOM 3142 C CA . ARG C 1 43 ? -53.443 20.105 55.540 1.00 20.56 43 ARG B CA 1
ATOM 3143 C C . ARG C 1 43 ? -52.877 19.685 56.866 1.00 18.21 43 ARG B C 1
ATOM 3144 O O . ARG C 1 43 ? -53.308 18.675 57.429 1.00 20.98 43 ARG B O 1
ATOM 3152 N N . ILE C 1 44 ? -51.895 20.440 57.360 1.00 17.76 44 ILE B N 1
ATOM 3153 C CA . ILE C 1 44 ? -51.313 20.142 58.662 1.00 17.74 44 ILE B CA 1
ATOM 3154 C C . ILE C 1 44 ? -51.185 21.434 59.429 1.00 19.28 44 ILE B C 1
ATOM 3155 O O . ILE C 1 44 ? -50.620 22.401 58.919 1.00 20.92 44 ILE B O 1
ATOM 3160 N N . THR C 1 45 ? -51.715 21.461 60.653 1.00 17.37 45 THR B N 1
ATOM 3161 C CA . THR C 1 45 ? -51.575 22.626 61.539 1.00 16.88 45 THR B CA 1
ATOM 3162 C C . THR C 1 45 ? -51.184 22.110 62.924 1.00 16.98 45 THR B C 1
ATOM 3163 O O . THR C 1 45 ? -51.621 21.035 63.329 1.00 18.74 45 THR B O 1
ATOM 3167 N N . ALA C 1 46 ? -50.341 22.860 63.629 1.00 15.38 46 ALA B N 1
ATOM 3168 C CA . ALA C 1 46 ? -49.901 22.458 64.960 1.00 15.97 46 ALA B CA 1
ATOM 3169 C C . ALA C 1 46 ? -49.634 23.641 65.844 1.00 17.68 46 ALA B C 1
ATOM 3170 O O . ALA C 1 46 ? -49.192 24.682 65.352 1.00 21.00 46 ALA B O 1
ATOM 3172 N N . THR C 1 47 ? -49.886 23.462 67.138 1.00 17.72 47 THR B N 1
ATOM 3173 C CA . THR C 1 47 ? -49.296 24.293 68.183 1.00 18.87 47 THR B CA 1
ATOM 3174 C C . THR C 1 47 ? -48.481 23.374 69.090 1.00 15.70 47 THR B C 1
ATOM 3175 O O . THR C 1 47 ? -48.769 22.168 69.221 1.00 16.28 47 THR B O 1
ATOM 3179 N N . TYR C 1 48 ? -47.428 23.939 69.668 1.00 15.23 48 TYR B N 1
ATOM 3180 C CA . TYR C 1 48 ? -46.521 23.146 70.478 1.00 15.99 48 TYR B CA 1
ATOM 3181 C C . TYR C 1 48 ? -45.764 23.992 71.494 1.00 13.93 48 TYR B C 1
ATOM 3182 O O . TYR C 1 48 ? -45.626 25.217 71.329 1.00 16.31 48 TYR B O 1
ATOM 3191 N N . ASP C 1 49 ? -45.208 23.308 72.497 1.00 15.23 49 ASP B N 1
ATOM 3192 C CA . ASP C 1 49 ? -44.350 23.924 73.501 1.00 16.83 49 ASP B CA 1
ATOM 3193 C C . ASP C 1 49 ? -42.871 23.841 73.121 1.00 14.56 49 ASP B C 1
ATOM 3194 O O . ASP C 1 49 ? -42.190 24.856 72.978 1.00 16.68 49 ASP B O 1
ATOM 3199 N N . LEU C 1 50 ? -42.385 22.622 72.917 1.00 13.04 50 LEU B N 1
ATOM 3200 C CA . LEU C 1 50 ? -40.995 22.320 72.596 1.00 13.67 50 LEU B CA 1
ATOM 3201 C C . LEU C 1 50 ? -40.925 21.583 71.248 1.00 13.55 50 LEU B C 1
ATOM 3202 O O . LEU C 1 50 ? -41.785 20.755 70.942 1.00 12.45 50 LEU B O 1
ATOM 3207 N N . ARG C 1 51 ? -39.898 21.883 70.465 1.00 12.38 51 ARG B N 1
ATOM 3208 C CA . ARG C 1 51 ? -39.753 21.313 69.112 1.00 11.35 51 ARG B CA 1
ATOM 3209 C C . ARG C 1 51 ? -39.742 19.785 69.120 1.00 12.83 51 ARG B C 1
ATOM 3210 O O . ARG C 1 51 ? -40.310 19.166 68.236 1.00 11.88 51 ARG B O 1
ATOM 3218 N N . HIS C 1 52 ? -39.121 19.156 70.115 1.00 12.04 52 HIS B N 1
ATOM 3219 C CA . HIS C 1 52 ? -39.098 17.690 70.146 1.00 10.23 52 HIS B CA 1
ATOM 3220 C C . HIS C 1 52 ? -40.521 17.156 70.211 1.00 11.31 52 HIS B C 1
ATOM 3221 O O . HIS C 1 52 ? -40.878 16.200 69.506 1.00 11.95 52 HIS B O 1
ATOM 3228 N N . HIS C 1 53 ? -41.343 17.761 71.080 1.00 10.43 53 HIS B N 1
ATOM 3229 C CA . HIS C 1 53 ? -42.712 17.302 71.206 1.00 12.04 53 HIS B CA 1
ATOM 3230 C C . HIS C 1 53 ? -43.446 17.481 69.883 1.00 12.38 53 HIS B C 1
ATOM 3231 O O . HIS C 1 53 ? -44.232 16.625 69.495 1.00 12.17 53 HIS B O 1
ATOM 3238 N N . LEU C 1 54 ? -43.197 18.589 69.193 1.00 10.21 54 LEU B N 1
ATOM 3239 C CA . LEU C 1 54 ? -43.782 18.827 67.875 1.00 11.04 54 LEU B CA 1
ATOM 3240 C C . LEU C 1 54 ? -43.396 17.734 66.879 1.00 12.42 54 LEU B C 1
ATOM 3241 O O . LEU C 1 54 ? -44.241 17.143 66.209 1.00 11.78 54 LEU B O 1
ATOM 3246 N N . TRP C 1 55 ? -42.096 17.498 66.728 1.00 11.40 55 TRP B N 1
ATOM 3247 C CA . TRP C 1 55 ? -41.638 16.549 65.706 1.00 12.17 55 TRP B CA 1
ATOM 3248 C C . TRP C 1 55 ? -42.162 15.128 65.959 1.00 11.85 55 TRP B C 1
ATOM 3249 O O . TRP C 1 55 ? -42.634 14.456 65.050 1.00 12.27 55 TRP B O 1
ATOM 3260 N N . GLU C 1 56 ? -42.085 14.695 67.203 1.00 11.06 56 GLU B N 1
ATOM 3261 C CA . GLU C 1 56 ? -42.584 13.386 67.577 1.00 11.23 56 GLU B CA 1
ATOM 3262 C C . GLU C 1 56 ? -44.076 13.284 67.372 1.00 11.52 56 GLU B C 1
ATOM 3263 O O . GLU C 1 56 ? -44.560 12.297 66.813 1.00 12.35 56 GLU B O 1
ATOM 3269 N N . ASP C 1 57 ? -44.811 14.288 67.849 1.00 11.42 57 ASP B N 1
ATOM 3270 C CA . ASP C 1 57 ? -46.253 14.200 67.830 1.00 12.82 57 ASP B CA 1
ATOM 3271 C C . ASP C 1 57 ? -46.808 14.356 66.424 1.00 11.72 57 ASP B C 1
ATOM 3272 O O . ASP C 1 57 ? -47.864 13.772 66.093 1.00 12.78 57 ASP B O 1
ATOM 3277 N N . ILE C 1 58 ? -46.126 15.142 65.593 1.00 12.89 58 ILE B N 1
ATOM 3278 C CA . ILE C 1 58 ? -46.426 15.192 64.156 1.00 11.74 58 ILE B CA 1
ATOM 3279 C C . ILE C 1 58 ? -46.228 13.806 63.546 1.00 12.53 58 ILE B C 1
ATOM 3280 O O . ILE C 1 58 ? -47.048 13.333 62.761 1.00 12.93 58 ILE B O 1
ATOM 3285 N N . GLY C 1 59 ? -45.126 13.140 63.891 1.00 11.56 59 GLY B N 1
ATOM 3286 C CA . GLY C 1 59 ? -44.918 11.794 63.377 1.00 12.88 59 GLY B CA 1
ATOM 3287 C C . GLY C 1 59 ? -46.037 10.857 63.797 1.00 12.37 59 GLY B C 1
ATOM 3288 O O . GLY C 1 59 ? -46.577 10.119 62.971 1.00 11.82 59 GLY B O 1
ATOM 3289 N N . ILE C 1 60 ? -46.392 10.872 65.073 1.00 11.41 60 ILE B N 1
ATOM 3290 C CA . ILE C 1 60 ? -47.480 10.012 65.559 1.00 10.75 60 ILE B CA 1
ATOM 3291 C C . ILE C 1 60 ? -48.774 10.323 64.801 1.00 13.86 60 ILE B C 1
ATOM 3292 O O . ILE C 1 60 ? -49.441 9.402 64.321 1.00 14.11 60 ILE B O 1
ATOM 3297 N N . THR C 1 61 ? -49.127 11.597 64.729 1.00 13.82 61 THR B N 1
ATOM 3298 C CA . THR C 1 61 ? -50.431 11.968 64.146 1.00 12.90 61 THR B CA 1
ATOM 3299 C C . THR C 1 61 ? -50.473 11.664 62.658 1.00 13.64 61 THR B C 1
ATOM 3300 O O . THR C 1 61 ? -51.474 11.159 62.145 1.00 13.14 61 THR B O 1
ATOM 3304 N N . LEU C 1 62 ? -49.393 11.985 61.955 1.00 14.07 62 LEU B N 1
ATOM 3305 C CA . LEU C 1 62 ? -49.264 11.649 60.549 1.00 12.37 62 LEU B CA 1
ATOM 3306 C C . LEU C 1 62 ? -49.345 10.131 60.351 1.00 11.93 62 LEU B C 1
ATOM 3307 O O . LEU C 1 62 ? -50.025 9.650 59.451 1.00 13.66 62 LEU B O 1
ATOM 3312 N N . GLY C 1 63 ? -48.657 9.358 61.189 1.00 12.38 63 GLY B N 1
ATOM 3313 C CA . GLY C 1 63 ? -48.753 7.921 61.112 1.00 12.46 63 GLY B CA 1
ATOM 3314 C C . GLY C 1 63 ? -50.163 7.388 61.307 1.00 13.66 63 GLY B C 1
ATOM 3315 O O . GLY C 1 63 ? -50.604 6.503 60.579 1.00 13.69 63 GLY B O 1
ATOM 3316 N N . GLU C 1 64 ? -50.856 7.920 62.301 1.00 13.96 64 GLU B N 1
ATOM 3317 C CA . GLU C 1 64 ? -52.250 7.542 62.560 1.00 15.06 64 GLU B CA 1
ATOM 3318 C C . GLU C 1 64 ? -53.131 7.915 61.369 1.00 13.82 64 GLU B C 1
ATOM 3319 O O . GLU C 1 64 ? -54.008 7.136 60.981 1.00 15.79 64 GLU B O 1
ATOM 3325 N N . ALA C 1 65 ? -52.888 9.061 60.769 1.00 14.51 65 ALA B N 1
ATOM 3326 C CA . ALA C 1 65 ? -53.690 9.495 59.605 1.00 13.54 65 ALA B CA 1
ATOM 3327 C C . ALA C 1 65 ? -53.444 8.595 58.403 1.00 15.34 65 ALA B C 1
ATOM 3328 O O . ALA C 1 65 ? -54.386 8.197 57.698 1.00 16.73 65 ALA B O 1
ATOM 3330 N N . LEU C 1 66 ? -52.183 8.239 58.169 1.00 13.52 66 LEU B N 1
ATOM 3331 C CA . LEU C 1 66 ? -51.848 7.294 57.104 1.00 13.98 66 LEU B CA 1
ATOM 3332 C C . LEU C 1 66 ? -52.503 5.937 57.358 1.00 15.13 66 LEU B C 1
ATOM 3333 O O . LEU C 1 66 ? -53.051 5.330 56.453 1.00 16.06 66 LEU B O 1
ATOM 3338 N N . ARG C 1 67 ? -52.462 5.469 58.592 1.00 13.45 67 ARG B N 1
ATOM 3339 C CA . ARG C 1 67 ? -53.056 4.190 58.947 1.00 11.82 67 ARG B CA 1
ATOM 3340 C C . ARG C 1 67 ? -54.562 4.184 58.701 1.00 13.36 67 ARG B C 1
ATOM 3341 O O . ARG C 1 67 ? -55.098 3.229 58.130 1.00 17.23 67 ARG B O 1
ATOM 3349 N N . GLU C 1 68 ? -55.223 5.251 59.129 1.00 16.24 68 GLU B N 1
ATOM 3350 C CA . GLU C 1 68 ? -56.691 5.384 58.942 1.00 17.86 68 GLU B CA 1
ATOM 3351 C C . GLU C 1 68 ? -57.075 5.330 57.466 1.00 20.40 68 GLU B C 1
ATOM 3352 O O . GLU C 1 68 ? -58.140 4.779 57.127 1.00 21.43 68 GLU B O 1
ATOM 3358 N N . ASN C 1 69 ? -56.233 5.891 56.602 1.00 17.16 69 ASN B N 1
ATOM 3359 C CA . ASN C 1 69 ? -56.481 5.949 55.159 1.00 18.45 69 ASN B CA 1
ATOM 3360 C C . ASN C 1 69 ? -56.087 4.707 54.373 1.00 22.56 69 ASN B C 1
ATOM 3361 O O . ASN C 1 69 ? -56.362 4.644 53.184 1.00 22.57 69 ASN B O 1
ATOM 3366 N N . LEU C 1 70 ? -55.452 3.719 55.001 1.00 18.28 70 LEU B N 1
ATOM 3367 C CA . LEU C 1 70 ? -55.037 2.538 54.269 1.00 17.27 70 LEU B CA 1
ATOM 3368 C C . LEU C 1 70 ? -56.244 1.743 53.803 1.00 21.22 70 LEU B C 1
ATOM 3369 O O . LEU C 1 70 ? -57.184 1.583 54.572 1.00 22.27 70 LEU B O 1
ATOM 3374 N N . PRO C 1 71 ? -56.174 1.192 52.579 1.00 22.70 71 PRO B N 1
ATOM 3375 C CA . PRO C 1 71 ? -57.201 0.214 52.202 1.00 24.83 71 PRO B CA 1
ATOM 3376 C C . PRO C 1 71 ? -57.079 -1.049 53.042 1.00 31.31 71 PRO B C 1
ATOM 3377 O O . PRO C 1 71 ? -56.050 -1.264 53.681 1.00 26.12 71 PRO B O 1
ATOM 3381 N N . GLU C 1 72 ? -58.112 -1.881 53.054 1.00 22.02 72 GLU B N 1
ATOM 3382 C CA . GLU C 1 72 ? -58.076 -3.136 53.796 1.00 24.70 72 GLU B CA 1
ATOM 3383 C C . GLU C 1 72 ? -56.842 -3.984 53.419 1.00 20.87 72 GLU B C 1
ATOM 3384 O O . GLU C 1 72 ? -56.181 -4.534 54.293 1.00 27.15 72 GLU B O 1
ATOM 3390 N N . LYS C 1 73 ? -56.557 -4.074 52.122 1.00 19.58 73 LYS B N 1
ATOM 3391 C CA . LYS C 1 73 ? -55.428 -4.831 51.593 1.00 17.31 73 LYS B CA 1
ATOM 3392 C C . LYS C 1 73 ? -54.502 -3.838 50.921 1.00 16.77 73 LYS B C 1
ATOM 3393 O O . LYS C 1 73 ? -54.872 -3.158 49.967 1.00 17.35 73 LYS B O 1
ATOM 3399 N N . PHE C 1 74 ? -53.266 -3.746 51.428 1.00 15.74 74 PHE B N 1
ATOM 3400 C CA . PHE C 1 74 ? -52.303 -2.761 50.971 1.00 15.40 74 PHE B CA 1
ATOM 3401 C C . PHE C 1 74 ? -50.964 -3.434 50.634 1.00 13.94 74 PHE B C 1
ATOM 3402 O O . PHE C 1 74 ? -50.658 -4.531 51.108 1.00 15.73 74 PHE B O 1
ATOM 3410 N N . THR C 1 75 ? -50.183 -2.738 49.815 1.00 14.32 75 THR B N 1
ATOM 3411 C CA . THR C 1 75 ? -48.936 -3.225 49.253 1.00 13.39 75 THR B CA 1
ATOM 3412 C C . THR C 1 75 ? -47.879 -3.534 50.316 1.00 12.63 75 THR B C 1
ATOM 3413 O O . THR C 1 75 ? -47.031 -4.412 50.106 1.00 14.46 75 THR B O 1
ATOM 3417 N N . ARG C 1 76 ? -47.928 -2.780 51.415 1.00 13.00 76 ARG B N 1
ATOM 3418 C CA . ARG C 1 76 ? -47.149 -3.043 52.665 1.00 12.42 76 ARG B CA 1
ATOM 3419 C C . ARG C 1 76 ? -45.694 -2.583 52.614 1.00 12.70 76 ARG B C 1
ATOM 3420 O O . ARG C 1 76 ? -45.211 -1.908 53.552 1.00 11.59 76 ARG B O 1
ATOM 3428 N N . PHE C 1 77 ? -45.003 -2.947 51.537 1.00 12.83 77 PHE B N 1
ATOM 3429 C CA . PHE C 1 77 ? -43.592 -2.642 51.353 1.00 11.79 77 PHE B CA 1
ATOM 3430 C C . PHE C 1 77 ? -43.361 -1.492 50.408 1.00 12.35 77 PHE B C 1
ATOM 3431 O O . PHE C 1 77 ? -43.988 -1.417 49.345 1.00 14.19 77 PHE B O 1
ATOM 3439 N N . GLY C 1 78 ? -42.429 -0.600 50.749 1.00 11.67 78 GLY B N 1
ATOM 3440 C CA . GLY C 1 78 ? -41.962 0.392 49.808 1.00 11.71 78 GLY B CA 1
ATOM 3441 C C . GLY C 1 78 ? -40.580 0.879 50.166 1.00 13.79 78 GLY B C 1
ATOM 3442 O O . GLY C 1 78 ? -40.265 0.996 51.340 1.00 13.03 78 GLY B O 1
ATOM 3443 N N . ASN C 1 79 ? -39.771 1.147 49.154 1.00 13.01 79 ASN B N 1
ATOM 3444 C CA . ASN C 1 79 ? -38.426 1.677 49.324 1.00 12.80 79 ASN B CA 1
ATOM 3445 C C . ASN C 1 79 ? -38.211 2.910 48.478 1.00 13.00 79 ASN B C 1
ATOM 3446 O O . ASN C 1 79 ? -38.918 3.140 47.483 1.00 15.13 79 ASN B O 1
ATOM 3451 N N . ALA C 1 80 ? -37.199 3.689 48.855 1.00 12.05 80 ALA B N 1
ATOM 3452 C CA . ALA C 1 80 ? -36.733 4.774 48.020 1.00 12.52 80 ALA B CA 1
ATOM 3453 C C . ALA C 1 80 ? -35.244 4.964 48.262 1.00 14.32 80 ALA B C 1
ATOM 3454 O O . ALA C 1 80 ? -34.779 4.807 49.374 1.00 14.15 80 ALA B O 1
ATOM 3456 N N . ILE C 1 81 ? -34.507 5.304 47.221 1.00 11.43 81 ILE B N 1
ATOM 3457 C CA . ILE C 1 81 ? -33.142 5.807 47.356 1.00 11.86 81 ILE B CA 1
ATOM 3458 C C . ILE C 1 81 ? -33.165 7.214 46.802 1.00 12.99 81 ILE B C 1
ATOM 3459 O O . ILE C 1 81 ? -33.473 7.411 45.633 1.00 14.72 81 ILE B O 1
ATOM 3464 N N . MET C 1 82 ? -32.858 8.188 47.654 1.00 12.72 82 MET B N 1
ATOM 3465 C CA . MET C 1 82 ? -32.970 9.574 47.310 1.00 12.59 82 MET B CA 1
ATOM 3466 C C . MET C 1 82 ? -31.641 10.307 47.407 1.00 11.94 82 MET B C 1
ATOM 3467 O O . MET C 1 82 ? -31.064 10.371 48.502 1.00 12.78 82 MET B O 1
ATOM 3472 N N . PRO C 1 83 ? -31.149 10.861 46.277 1.00 12.92 83 PRO B N 1
ATOM 3473 C CA . PRO C 1 83 ? -29.999 11.738 46.302 1.00 12.80 83 PRO B CA 1
ATOM 3474 C C . PRO C 1 83 ? -30.438 13.173 46.580 1.00 14.59 83 PRO B C 1
ATOM 3475 O O . PRO C 1 83 ? -31.570 13.573 46.260 1.00 15.17 83 PRO B O 1
ATOM 3479 N N . MET C 1 84 ? -29.560 13.929 47.214 1.00 11.57 84 MET B N 1
ATOM 3480 C CA . MET C 1 84 ? -29.640 15.385 47.220 1.00 13.18 84 MET B CA 1
ATOM 3481 C C . MET C 1 84 ? -28.225 15.921 47.262 1.00 12.95 84 MET B C 1
ATOM 3482 O O . MET C 1 84 ? -27.593 15.924 48.333 1.00 12.54 84 MET B O 1
ATOM 3487 N N . ASP C 1 85 ? -27.711 16.370 46.113 1.00 12.44 85 ASP B N 1
ATOM 3488 C CA . ASP C 1 85 ? -26.313 16.747 45.978 1.00 12.00 85 ASP B CA 1
ATOM 3489 C C . ASP C 1 85 ? -25.430 15.650 46.611 1.00 11.86 85 ASP B C 1
ATOM 3490 O O . ASP C 1 85 ? -25.516 14.500 46.188 1.00 12.46 85 ASP B O 1
ATOM 3495 N N . ASP C 1 86 ? -24.622 15.985 47.636 1.00 12.11 86 ASP B N 1
ATOM 3496 C CA . ASP C 1 86 ? -23.744 14.999 48.291 1.00 12.07 86 ASP B CA 1
ATOM 3497 C C . ASP C 1 86 ? -24.477 13.849 48.966 1.00 11.63 86 ASP B C 1
ATOM 3498 O O . ASP C 1 86 ? -23.899 12.768 49.127 1.00 12.86 86 ASP B O 1
ATOM 3503 N N . ALA C 1 87 ? -25.718 14.081 49.388 1.00 10.55 87 ALA B N 1
ATOM 3504 C CA . ALA C 1 87 ? -26.467 13.097 50.188 1.00 12.15 87 ALA B CA 1
ATOM 3505 C C . ALA C 1 87 ? -27.034 11.991 49.301 1.00 12.67 87 ALA B C 1
ATOM 3506 O O . ALA C 1 87 ? -27.459 12.246 48.161 1.00 12.38 87 ALA B O 1
ATOM 3508 N N . LEU C 1 88 ? -27.038 10.774 49.842 1.00 11.04 88 LEU B N 1
ATOM 3509 C CA . LEU C 1 88 ? -27.674 9.641 49.199 1.00 10.97 88 LEU B CA 1
ATOM 3510 C C . LEU C 1 88 ? -28.256 8.798 50.313 1.00 12.22 88 LEU B C 1
ATOM 3511 O O . LEU C 1 88 ? -27.496 8.286 51.136 1.00 13.21 88 LEU B O 1
ATOM 3516 N N . VAL C 1 89 ? -29.582 8.722 50.391 1.00 11.25 89 VAL B N 1
ATOM 3517 C CA . VAL C 1 89 ? -30.255 8.135 51.545 1.00 9.25 89 VAL B CA 1
ATOM 3518 C C . VAL C 1 89 ? -31.223 7.041 51.105 1.00 11.99 89 VAL B C 1
ATOM 3519 O O . VAL C 1 89 ? -32.076 7.268 50.246 1.00 12.35 89 VAL B O 1
ATOM 3523 N N . LEU C 1 90 ? -31.092 5.871 51.724 1.00 11.05 90 LEU B N 1
ATOM 3524 C CA . LEU C 1 90 ? -32.024 4.755 51.520 1.00 12.20 90 LEU B CA 1
ATOM 3525 C C . LEU C 1 90 ? -33.094 4.811 52.605 1.00 11.72 90 LEU B C 1
ATOM 3526 O O . LEU C 1 90 ? -32.786 4.946 53.790 1.00 11.20 90 LEU B O 1
ATOM 3531 N N . VAL C 1 91 ? -34.355 4.693 52.177 1.00 11.16 91 VAL B N 1
ATOM 3532 C CA . VAL C 1 91 ? -35.511 4.631 53.050 1.00 11.92 91 VAL B CA 1
ATOM 3533 C C . VAL C 1 91 ? -36.259 3.369 52.716 1.00 12.59 91 VAL B C 1
ATOM 3534 O O . VAL C 1 91 ? -36.601 3.133 51.553 1.00 13.15 91 VAL B O 1
ATOM 3538 N N . SER C 1 92 ? -36.528 2.561 53.729 1.00 11.66 92 SER B N 1
ATOM 3539 C CA A SER C 1 92 ? -37.212 1.275 53.547 0.50 11.90 92 SER B CA 1
ATOM 3540 C CA B SER C 1 92 ? -37.228 1.288 53.549 0.50 12.07 92 SER B CA 1
ATOM 3541 C C . SER C 1 92 ? -38.318 1.166 54.576 1.00 15.49 92 SER B C 1
ATOM 3542 O O . SER C 1 92 ? -38.072 1.327 55.773 1.00 14.50 92 SER B O 1
ATOM 3547 N N . VAL C 1 93 ? -39.525 0.874 54.112 1.00 13.10 93 VAL B N 1
ATOM 3548 C CA . VAL C 1 93 ? -40.702 0.829 54.946 1.00 12.52 93 VAL B CA 1
ATOM 3549 C C . VAL C 1 93 ? -41.392 -0.520 54.774 1.00 12.49 93 VAL B C 1
ATOM 3550 O O . VAL C 1 93 ? -41.500 -1.053 53.665 1.00 13.42 93 VAL B O 1
ATOM 3554 N N . ASP C 1 94 ? -41.856 -1.069 55.882 1.00 11.82 94 ASP B N 1
ATOM 3555 C CA . ASP C 1 94 ? -42.722 -2.254 55.909 1.00 11.78 94 ASP B CA 1
ATOM 3556 C C . ASP C 1 94 ? -43.855 -1.906 56.875 1.00 14.02 94 ASP B C 1
ATOM 3557 O O . ASP C 1 94 ? -43.617 -1.769 58.082 1.00 12.95 94 ASP B O 1
ATOM 3562 N N . ILE C 1 95 ? -45.078 -1.775 56.359 1.00 12.06 95 ILE B N 1
ATOM 3563 C CA . ILE C 1 95 ? -46.257 -1.520 57.193 1.00 12.66 95 ILE B CA 1
ATOM 3564 C C . ILE C 1 95 ? -46.671 -2.841 57.836 1.00 13.10 95 ILE B C 1
ATOM 3565 O O . ILE C 1 95 ? -47.600 -3.534 57.399 1.00 13.38 95 ILE B O 1
ATOM 3570 N N . SER C 1 96 ? -45.899 -3.195 58.862 1.00 12.18 96 SER B N 1
ATOM 3571 C CA . SER C 1 96 ? -45.816 -4.538 59.422 1.00 12.17 96 SER B CA 1
ATOM 3572 C C . SER C 1 96 ? -46.688 -4.777 60.642 1.00 13.16 96 SER B C 1
ATOM 3573 O O . SER C 1 96 ? -46.809 -5.920 61.104 1.00 13.63 96 SER B O 1
ATOM 3576 N N . ASN C 1 97 ? -47.217 -3.705 61.219 1.00 11.34 97 ASN B N 1
ATOM 3577 C CA . ASN C 1 97 ? -47.796 -3.739 62.559 1.00 13.38 97 ASN B CA 1
ATOM 3578 C C . ASN C 1 97 ? -46.797 -4.107 63.657 1.00 13.67 97 ASN B C 1
ATOM 3579 O O . ASN C 1 97 ? -47.183 -4.584 64.717 1.00 15.54 97 ASN B O 1
ATOM 3584 N N . ARG C 1 98 ? -45.510 -3.862 63.406 1.00 12.52 98 ARG B N 1
ATOM 3585 C CA . ARG C 1 98 ? -44.447 -4.076 64.375 1.00 12.79 98 ARG B CA 1
ATOM 3586 C C . ARG C 1 98 ? -43.647 -2.793 64.480 1.00 11.50 98 ARG B C 1
ATOM 3587 O O . ARG C 1 98 ? -42.652 -2.616 63.763 1.00 13.68 98 ARG B O 1
ATOM 3595 N N . PRO C 1 99 ? -44.078 -1.864 65.357 1.00 11.39 99 PRO B N 1
ATOM 3596 C CA . PRO C 1 99 ? -43.355 -0.593 65.386 1.00 10.87 99 PRO B CA 1
ATOM 3597 C C . PRO C 1 99 ? -41.858 -0.742 65.608 1.00 12.51 99 PRO B C 1
ATOM 3598 O O . PRO C 1 99 ? -41.449 -1.423 66.558 1.00 12.52 99 PRO B O 1
ATOM 3602 N N . TYR C 1 100 ? -41.078 -0.084 64.753 1.00 10.69 100 TYR B N 1
ATOM 3603 C CA . TYR C 1 100 ? -39.619 -0.115 64.829 1.00 10.72 100 TYR B CA 1
ATOM 3604 C C . TYR C 1 100 ? -39.059 0.977 63.939 1.00 10.65 100 TYR B C 1
ATOM 3605 O O . TYR C 1 100 ? -39.519 1.146 62.816 1.00 11.56 100 TYR B O 1
ATOM 3614 N N . ALA C 1 101 ? -38.040 1.683 64.414 1.00 10.68 101 ALA B N 1
ATOM 3615 C CA . ALA C 1 101 ? -37.292 2.612 63.581 1.00 10.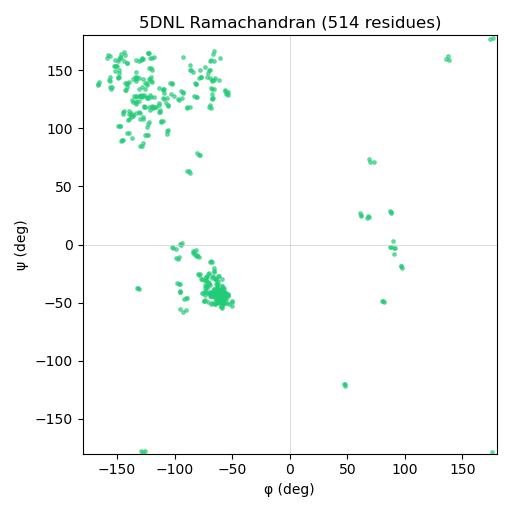98 101 ALA B CA 1
ATOM 3616 C C . ALA C 1 101 ? -35.811 2.406 63.798 1.00 15.05 101 ALA B C 1
ATOM 3617 O O . ALA C 1 101 ? -35.377 2.167 64.917 1.00 14.08 101 ALA B O 1
ATOM 3619 N N . ASN C 1 102 ? -35.044 2.546 62.729 1.00 12.34 102 ASN B N 1
ATOM 3620 C CA . ASN C 1 102 ? -33.584 2.584 62.795 1.00 13.20 102 ASN B CA 1
ATOM 3621 C C . ASN C 1 102 ? -33.156 3.682 61.859 1.00 11.39 102 ASN B C 1
ATOM 3622 O O . ASN C 1 102 ? -33.317 3.557 60.639 1.00 13.86 102 ASN B O 1
ATOM 3627 N N . VAL C 1 103 ? -32.623 4.767 62.428 1.00 11.32 103 VAL B N 1
ATOM 3628 C CA . VAL C 1 103 ? -32.163 5.914 61.673 1.00 13.02 103 VAL B CA 1
ATOM 3629 C C . VAL C 1 103 ? -30.662 6.004 61.833 1.00 14.52 103 VAL B C 1
ATOM 3630 O O . VAL C 1 103 ? -30.176 6.242 62.937 1.00 18.24 103 VAL B O 1
ATOM 3634 N N . ASP C 1 104 ? -29.941 5.807 60.727 1.00 13.03 104 ASP B N 1
ATOM 3635 C CA . ASP C 1 104 ? -28.491 5.729 60.705 1.00 15.12 104 ASP B CA 1
ATOM 3636 C C . ASP C 1 104 ? -28.009 6.783 59.723 1.00 16.39 104 ASP B C 1
ATOM 3637 O O . ASP C 1 104 ? -27.917 6.539 58.511 1.00 16.94 104 ASP B O 1
ATOM 3642 N N . VAL C 1 105 ? -27.694 7.955 60.259 1.00 15.22 105 VAL B N 1
ATOM 3643 C CA . VAL C 1 105 ? -27.129 9.053 59.492 1.00 13.03 105 VAL B CA 1
ATOM 3644 C C . VAL C 1 105 ? -25.796 9.496 60.086 1.00 16.14 105 VAL B C 1
ATOM 3645 O O . VAL C 1 105 ? -25.458 9.141 61.223 1.00 17.87 105 VAL B O 1
ATOM 3649 N N . ASN C 1 106 ? -25.056 10.267 59.300 1.00 14.01 106 ASN B N 1
ATOM 3650 C CA . ASN C 1 106 ? -23.720 10.737 59.680 1.00 12.98 106 ASN B CA 1
ATOM 3651 C C . ASN C 1 106 ? -23.563 12.130 59.111 1.00 14.39 106 ASN B C 1
ATOM 3652 O O . ASN C 1 106 ? -23.164 12.314 57.967 1.00 16.56 106 ASN B O 1
ATOM 3657 N N . ILE C 1 107 ? -23.952 13.113 59.910 1.00 15.66 107 ILE B N 1
ATOM 3658 C CA . ILE C 1 107 ? -23.933 14.499 59.465 1.00 14.77 107 ILE B CA 1
ATOM 3659 C C . ILE C 1 107 ? -22.565 15.092 59.782 1.00 18.31 107 ILE B C 1
ATOM 3660 O O . ILE C 1 107 ? -22.169 15.148 60.966 1.00 20.37 107 ILE B O 1
ATOM 3665 N N . LYS C 1 108 ? -21.844 15.517 58.754 1.00 15.83 108 LYS B N 1
ATOM 3666 C CA . LYS C 1 108 ? -20.517 16.140 58.920 1.00 15.18 108 LYS B CA 1
ATOM 3667 C C . LYS C 1 108 ? -20.645 17.649 59.081 1.00 18.08 108 LYS B C 1
ATOM 3668 O O . LYS C 1 108 ? -19.977 18.243 59.948 1.00 17.87 108 LYS B O 1
ATOM 3674 N N . ASP C 1 109 ? -21.460 18.274 58.221 1.00 16.33 109 ASP B N 1
ATOM 3675 C CA . ASP C 1 109 ? -21.666 19.721 58.212 1.00 14.59 109 ASP B CA 1
ATOM 3676 C C . ASP C 1 109 ? -23.055 20.011 58.795 1.00 12.55 109 ASP B C 1
ATOM 3677 O O . ASP C 1 109 ? -24.091 19.908 58.105 1.00 13.36 109 ASP B O 1
ATOM 3682 N N . ALA C 1 110 ? -23.102 20.353 60.077 1.00 12.46 110 ALA B N 1
ATOM 3683 C CA . ALA C 1 110 ? -24.339 20.621 60.759 1.00 13.06 110 ALA B CA 1
ATOM 3684 C C . ALA C 1 110 ? -25.013 21.895 60.268 1.00 12.34 110 ALA B C 1
ATOM 3685 O O . ALA C 1 110 ? -24.360 22.789 59.725 1.00 13.60 110 ALA B O 1
ATOM 3687 N N . GLU C 1 111 ? -26.312 21.979 60.506 1.00 11.36 111 GLU B N 1
ATOM 3688 C CA . GLU C 1 111 ? -27.088 23.152 60.133 1.00 10.89 111 GLU B CA 1
ATOM 3689 C C . GLU C 1 111 ? -28.128 23.434 61.185 1.00 13.35 111 GLU B C 1
ATOM 3690 O O . GLU C 1 111 ? -28.877 22.537 61.579 1.00 13.76 111 GLU B O 1
ATOM 3696 N N . GLU C 1 112 ? -28.221 24.704 61.602 1.00 14.17 112 GLU B N 1
ATOM 3697 C CA . GLU C 1 112 ? -29.187 25.118 62.633 1.00 14.70 112 GLU B CA 1
ATOM 3698 C C . GLU C 1 112 ? -30.607 24.725 62.207 1.00 14.51 112 GLU B C 1
ATOM 3699 O O . GLU C 1 112 ? -31.023 24.996 61.076 1.00 17.79 112 GLU B O 1
ATOM 3705 N N . GLY C 1 113 ? -31.352 24.122 63.115 1.00 14.46 113 GLY B N 1
ATOM 3706 C CA . GLY C 1 113 ? -32.702 23.687 62.838 1.00 14.11 113 GLY B CA 1
ATOM 3707 C C . GLY C 1 113 ? -32.833 22.221 62.465 1.00 15.14 113 GLY B C 1
ATOM 3708 O O . GLY C 1 113 ? -33.929 21.654 62.550 1.00 16.09 113 GLY B O 1
ATOM 3709 N N . PHE C 1 114 ? -31.724 21.609 62.028 1.00 13.25 114 PHE B N 1
ATOM 3710 C CA . PHE C 1 114 ? -31.662 20.219 61.637 1.00 12.14 114 PHE B CA 1
ATOM 3711 C C . PHE C 1 114 ? -30.928 19.479 62.746 1.00 15.86 114 PHE B C 1
ATOM 3712 O O . PHE C 1 114 ? -29.798 19.818 63.080 1.00 17.89 114 PHE B O 1
ATOM 3720 N N . ALA C 1 115 ? -31.590 18.529 63.367 1.00 14.52 115 ALA B N 1
ATOM 3721 C CA . ALA C 1 115 ? -30.965 17.747 64.420 1.00 13.09 115 ALA B CA 1
ATOM 3722 C C . ALA C 1 115 ? -31.369 16.297 64.281 1.00 13.86 115 ALA B C 1
ATOM 3723 O O . ALA C 1 115 ? -32.540 15.979 64.017 1.00 14.27 115 ALA B O 1
ATOM 3725 N N . VAL C 1 116 ? -30.403 15.407 64.509 1.00 13.18 116 VAL B N 1
ATOM 3726 C CA . VAL C 1 116 ? -30.668 13.976 64.552 1.00 12.38 116 VAL B CA 1
ATOM 3727 C C . VAL C 1 116 ? -31.747 13.656 65.578 1.00 14.19 116 VAL B C 1
ATOM 3728 O O . VAL C 1 116 ? -32.629 12.830 65.283 1.00 14.17 116 VAL B O 1
ATOM 3732 N N . SER C 1 117 ? -31.718 14.292 66.757 1.00 13.09 117 SER B N 1
ATOM 3733 C CA . SER C 1 117 ? -32.778 14.074 67.766 1.00 12.65 117 SER B CA 1
ATOM 3734 C C . SER C 1 117 ? -34.158 14.216 67.164 1.00 13.34 117 SER B C 1
ATOM 3735 O O . SER C 1 117 ? -35.011 13.341 67.329 1.00 13.22 117 SER B O 1
ATOM 3738 N N . LEU C 1 118 ? -34.364 15.307 66.445 1.00 12.64 118 LEU B N 1
ATOM 3739 C CA . LEU C 1 118 ? -35.686 15.630 65.933 1.00 12.46 118 LEU B CA 1
ATOM 3740 C C . LEU C 1 118 ? -36.070 14.671 64.799 1.00 11.86 118 LEU B C 1
ATOM 3741 O O . LEU C 1 118 ? -37.214 14.193 64.737 1.00 12.23 118 LEU B O 1
ATOM 3746 N N . LEU C 1 119 ? -35.119 14.373 63.914 1.00 11.03 119 LEU B N 1
ATOM 3747 C CA . LEU C 1 119 ? -35.395 13.402 62.842 1.00 12.04 119 LEU B CA 1
ATOM 3748 C C . LEU C 1 119 ? -35.779 12.060 63.432 1.00 11.26 119 LEU B C 1
ATOM 3749 O O . LEU C 1 119 ? -36.773 11.444 63.028 1.00 10.67 119 LEU B O 1
ATOM 3754 N N . LYS C 1 120 ? -34.991 11.578 64.388 1.00 11.23 120 LYS B N 1
ATOM 3755 C CA . LYS C 1 120 ? -35.240 10.272 64.978 1.00 10.50 120 LYS B CA 1
ATOM 3756 C C . LYS C 1 120 ? -36.599 10.217 65.667 1.00 11.79 120 LYS B C 1
ATOM 3757 O O . LYS C 1 120 ? -37.335 9.226 65.544 1.00 12.92 120 LYS B O 1
ATOM 3763 N N . GLU C 1 121 ? -36.955 11.299 66.363 1.00 10.46 121 GLU B N 1
ATOM 3764 C CA . GLU C 1 121 ? -38.236 11.310 67.082 1.00 12.21 121 GLU B CA 1
ATOM 3765 C C . GLU C 1 121 ? -39.433 11.429 66.142 1.00 12.35 121 GLU B C 1
ATOM 3766 O O . GLU C 1 121 ? -40.448 10.784 66.385 1.00 12.67 121 GLU B O 1
ATOM 3772 N N . PHE C 1 122 ? -39.301 12.177 65.050 1.00 11.78 122 PHE B N 1
ATOM 3773 C CA . PHE C 1 122 ? -40.338 12.139 64.011 1.00 11.18 122 PHE B CA 1
ATOM 3774 C C . PHE C 1 122 ? -40.506 10.716 63.443 1.00 11.22 122 PHE B C 1
ATOM 3775 O O . PHE C 1 122 ? -41.626 10.215 63.319 1.00 12.33 122 PHE B O 1
ATOM 3783 N N . VAL C 1 123 ? -39.394 10.052 63.122 1.00 10.38 123 VAL B N 1
ATOM 3784 C CA . VAL C 1 123 ? -39.466 8.726 62.500 1.00 11.59 123 VAL B CA 1
ATOM 3785 C C . VAL C 1 123 ? -40.042 7.672 63.461 1.00 10.25 123 VAL B C 1
ATOM 3786 O O . VAL C 1 123 ? -40.875 6.843 63.060 1.00 10.95 123 VAL B O 1
ATOM 3790 N N . TRP C 1 124 ? -39.614 7.686 64.720 1.00 9.87 124 TRP B N 1
ATOM 3791 C CA . TRP C 1 124 ? -40.186 6.789 65.715 1.00 9.80 124 TRP B CA 1
ATOM 3792 C C . TRP C 1 124 ? -41.660 7.087 65.936 1.00 9.97 124 TRP B C 1
ATOM 3793 O O . TRP C 1 124 ? -42.455 6.177 66.100 1.00 11.99 124 TRP B O 1
ATOM 3804 N N . GLY C 1 125 ? -42.042 8.365 65.914 1.00 11.68 125 GLY B N 1
ATOM 3805 C CA . GLY C 1 125 ? -43.446 8.713 66.043 1.00 10.29 125 GLY B CA 1
ATOM 3806 C C . GLY C 1 125 ? -44.264 8.152 64.885 1.00 11.11 125 GLY B C 1
ATOM 3807 O O . GLY C 1 125 ? -45.326 7.562 65.089 1.00 11.99 125 GLY B O 1
ATOM 3808 N N . LEU C 1 126 ? -43.745 8.341 63.682 1.00 10.55 126 LEU B N 1
ATOM 3809 C CA . LEU C 1 126 ? -44.364 7.805 62.485 1.00 12.23 126 LEU B CA 1
ATOM 3810 C C . LEU C 1 126 ? -44.465 6.276 62.547 1.00 12.48 126 LEU B C 1
ATOM 3811 O O . LEU C 1 126 ? -45.519 5.703 62.256 1.00 12.52 126 LEU B O 1
ATOM 3816 N N . ALA C 1 127 ? -43.397 5.613 62.954 1.00 11.07 127 ALA B N 1
ATOM 3817 C CA . ALA C 1 127 ? -43.417 4.146 63.073 1.00 11.96 127 ALA B CA 1
ATOM 3818 C C . ALA C 1 127 ? -44.477 3.664 64.059 1.00 11.84 127 ALA B C 1
ATOM 3819 O O . ALA C 1 127 ? -45.175 2.672 63.819 1.00 13.25 127 ALA B O 1
ATOM 3821 N N . ARG C 1 128 ? -44.603 4.377 65.169 1.00 9.91 128 ARG B N 1
ATOM 3822 C CA . ARG C 1 128 ? -45.565 4.036 66.213 1.00 10.87 128 ARG B CA 1
ATOM 3823 C C . ARG C 1 128 ? -47.015 4.354 65.824 1.00 12.39 128 ARG B C 1
ATOM 3824 O O . ARG C 1 128 ? -47.907 3.557 66.104 1.00 13.61 128 ARG B O 1
ATOM 3832 N N . GLY C 1 129 ? -47.235 5.480 65.159 1.00 12.98 129 GLY B N 1
ATOM 3833 C CA . GLY C 1 129 ? -48.593 5.871 64.749 1.00 13.06 129 GLY B CA 1
ATOM 3834 C C . GLY C 1 129 ? -49.129 5.054 63.596 1.00 14.46 129 GLY B C 1
ATOM 3835 O O . GLY C 1 129 ? -50.297 4.667 63.579 1.00 14.86 129 GLY B O 1
ATOM 3836 N N . LEU C 1 130 ? -48.288 4.829 62.606 1.00 11.22 130 LEU B N 1
ATOM 3837 C CA . LEU C 1 130 ? -48.640 3.965 61.474 1.00 12.87 130 LEU B CA 1
ATOM 3838 C C . LEU C 1 130 ? -48.617 2.484 61.827 1.00 13.87 130 LEU B C 1
ATOM 3839 O O . LEU C 1 130 ? -49.367 1.699 61.251 1.00 15.31 130 LEU B O 1
ATOM 3844 N N . ARG C 1 131 ? -47.744 2.110 62.762 1.00 12.48 131 ARG B N 1
ATOM 3845 C CA . ARG C 1 131 ? -47.474 0.727 63.190 1.00 12.49 131 ARG B CA 1
ATOM 3846 C C . ARG C 1 131 ? -46.686 0.028 62.085 1.00 13.33 131 ARG B C 1
ATOM 3847 O O . ARG C 1 131 ? -47.193 -0.816 61.334 1.00 12.48 131 ARG B O 1
ATOM 3855 N N . ALA C 1 132 ? -45.426 0.450 61.952 1.00 11.88 132 ALA B N 1
ATOM 3856 C CA . ALA C 1 132 ? -44.587 0.095 60.818 1.00 11.69 132 ALA B CA 1
ATOM 3857 C C . ALA C 1 132 ? -43.130 -0.021 61.217 1.00 12.24 132 ALA B C 1
ATOM 3858 O O . ALA C 1 132 ? -42.718 0.506 62.248 1.00 12.28 132 ALA B O 1
ATOM 3860 N N . THR C 1 133 ? -42.390 -0.705 60.360 1.00 11.77 133 THR B N 1
ATOM 3861 C CA . THR C 1 133 ? -40.938 -0.820 60.410 1.00 12.08 133 THR B CA 1
ATOM 3862 C C . THR C 1 133 ? -40.355 0.205 59.466 1.00 10.84 133 THR B C 1
ATOM 3863 O O . THR C 1 133 ? -40.697 0.198 58.274 1.00 11.60 133 THR B O 1
ATOM 3867 N N . ILE C 1 134 ? -39.454 1.071 59.938 1.00 10.94 134 ILE B N 1
ATOM 3868 C CA . ILE C 1 134 ? -38.882 2.112 59.106 1.00 10.54 134 ILE B CA 1
ATOM 3869 C C . ILE C 1 134 ? -37.380 2.166 59.276 1.00 11.67 134 ILE B C 1
ATOM 3870 O O . ILE C 1 134 ? -36.895 2.348 60.388 1.00 13.23 134 ILE B O 1
ATOM 3875 N N . HIS C 1 135 ? -36.665 2.007 58.175 1.00 10.99 135 HIS B N 1
ATOM 3876 C CA . HIS C 1 135 ? -35.217 2.190 58.132 1.00 11.97 135 HIS B CA 1
ATOM 3877 C C . HIS C 1 135 ? -34.892 3.431 57.335 1.00 12.36 135 HIS B C 1
ATOM 3878 O O . HIS C 1 135 ? -35.377 3.611 56.217 1.00 12.91 135 HIS B O 1
ATOM 3885 N N . ILE C 1 136 ? -33.995 4.243 57.888 1.00 12.82 136 ILE B N 1
ATOM 3886 C CA . ILE C 1 136 ? -33.352 5.337 57.176 1.00 12.25 136 ILE B CA 1
ATOM 3887 C C . ILE C 1 136 ? -31.861 5.064 57.250 1.00 13.23 136 ILE B C 1
ATOM 3888 O O . ILE C 1 136 ? -31.296 5.077 58.334 1.00 13.16 136 ILE B O 1
ATOM 3893 N N . LYS C 1 137 ? -31.228 4.822 56.107 1.00 11.36 137 LYS B N 1
ATOM 3894 C CA . LYS C 1 137 ? -29.821 4.484 56.058 1.00 12.89 137 LYS B CA 1
ATOM 3895 C C . LYS C 1 137 ? -29.097 5.393 55.094 1.00 12.18 137 LYS B C 1
ATOM 3896 O O . LYS C 1 137 ? -29.274 5.310 53.875 1.00 13.21 137 LYS B O 1
ATOM 3902 N N . GLN C 1 138 ? -28.276 6.275 55.643 1.00 12.33 138 GLN B N 1
ATOM 3903 C CA . GLN C 1 138 ? -27.438 7.115 54.823 1.00 10.94 138 GLN B CA 1
ATOM 3904 C C . GLN C 1 138 ? -26.378 6.276 54.121 1.00 13.15 138 GLN B C 1
ATOM 3905 O O . GLN C 1 138 ? -25.664 5.486 54.749 1.00 15.85 138 GLN B O 1
ATOM 3911 N N . LEU C 1 139 ? -26.303 6.394 52.798 1.00 11.98 139 LEU B N 1
ATOM 3912 C CA . LEU C 1 139 ? -25.280 5.731 52.008 1.00 12.29 139 LEU B CA 1
ATOM 3913 C C . LEU C 1 139 ? -24.089 6.643 51.713 1.00 14.65 139 LEU B C 1
ATOM 3914 O O . LEU C 1 139 ? -22.942 6.168 51.634 1.00 16.22 139 LEU B O 1
ATOM 3919 N N . SER C 1 140 ? -24.358 7.935 51.550 1.00 12.05 140 SER B N 1
ATOM 3920 C CA A SER C 1 140 ? -23.333 8.958 51.287 0.50 10.85 140 SER B CA 1
ATOM 3921 C CA B SER C 1 140 ? -23.320 8.944 51.317 0.50 10.74 140 SER B CA 1
ATOM 3922 C C . SER C 1 140 ? -23.832 10.289 51.798 1.00 12.96 140 SER B C 1
ATOM 3923 O O . SER C 1 140 ? -25.032 10.483 51.914 1.00 13.26 140 SER B O 1
ATOM 3928 N N . GLY C 1 141 ? -22.908 11.203 52.096 1.00 13.74 141 GLY B N 1
ATOM 3929 C CA . GLY C 1 141 ? -23.338 12.564 52.404 1.00 14.75 141 GLY B CA 1
ATOM 3930 C C . GLY C 1 141 ? -22.621 13.210 53.540 1.00 12.59 141 GLY B C 1
ATOM 3931 O O . GLY C 1 141 ? -22.043 12.553 54.402 1.00 14.25 141 GLY B O 1
ATOM 3932 N N . GLU C 1 142 ? -22.690 14.538 53.518 1.00 13.01 142 GLU B N 1
ATOM 3933 C CA . GLU C 1 142 ? -22.111 15.394 54.551 1.00 13.85 142 GLU B CA 1
ATOM 3934 C C . GLU C 1 142 ? -23.056 16.463 55.085 1.00 12.61 142 GLU B C 1
ATOM 3935 O O . GLU C 1 142 ? -23.011 16.787 56.257 1.00 12.89 142 GLU B O 1
ATOM 3941 N N . ASN C 1 143 ? -23.877 17.069 54.230 1.00 12.31 143 ASN B N 1
ATOM 3942 C CA . ASN C 1 143 ? -24.650 18.234 54.600 1.00 11.70 143 ASN B CA 1
ATOM 3943 C C . ASN C 1 143 ? -25.946 17.857 55.326 1.00 11.90 143 ASN B C 1
ATOM 3944 O O . ASN C 1 143 ? -26.728 17.059 54.837 1.00 11.59 143 ASN B O 1
ATOM 3949 N N . ALA C 1 144 ? -26.187 18.446 56.493 1.00 11.59 144 ALA B N 1
ATOM 3950 C CA . ALA C 1 144 ? -27.347 18.123 57.317 1.00 12.27 144 ALA B CA 1
ATOM 3951 C C . ALA C 1 144 ? -28.685 18.261 56.582 1.00 11.58 144 ALA B C 1
ATOM 3952 O O . ALA C 1 144 ? -29.534 17.389 56.646 1.00 12.23 144 ALA B O 1
ATOM 3954 N N . HIS C 1 145 ? -28.852 19.372 55.881 1.00 11.38 145 HIS B N 1
ATOM 3955 C CA . HIS C 1 145 ? -30.126 19.667 55.225 1.00 10.07 145 HIS B CA 1
ATOM 3956 C C . HIS C 1 145 ? -30.330 18.697 54.073 1.00 11.80 145 HIS B C 1
ATOM 3957 O O . HIS C 1 145 ? -31.424 18.150 53.906 1.00 11.72 145 HIS B O 1
ATOM 3964 N N . HIS C 1 146 ? -29.271 18.437 53.314 1.00 10.17 146 HIS B N 1
ATOM 3965 C CA . HIS C 1 146 ? -29.389 17.485 52.186 1.00 9.84 146 HIS B CA 1
ATOM 3966 C C . HIS C 1 146 ? -29.745 16.089 52.687 1.00 12.98 146 HIS B C 1
ATOM 3967 O O . HIS C 1 146 ? -30.595 15.411 52.119 1.00 11.48 146 HIS B O 1
ATOM 3974 N N . ILE C 1 147 ? -29.093 15.655 53.760 1.00 11.04 147 ILE B N 1
ATOM 3975 C CA . ILE C 1 147 ? -29.348 14.333 54.324 1.00 9.94 147 ILE B CA 1
ATOM 3976 C C . ILE C 1 147 ? -30.777 14.224 54.874 1.00 11.61 147 ILE B C 1
ATOM 3977 O O . ILE C 1 147 ? -31.510 13.264 54.548 1.00 11.50 147 ILE B O 1
ATOM 3982 N N . VAL C 1 148 ? -31.186 15.171 55.719 1.00 10.46 148 VAL B N 1
ATOM 3983 C CA . VAL C 1 148 ? -32.520 15.112 56.330 1.00 10.90 148 VAL B CA 1
ATOM 3984 C C . VAL C 1 148 ? -33.626 15.288 55.263 1.00 10.19 148 VAL B C 1
ATOM 3985 O O . VAL C 1 148 ? -34.625 14.566 55.281 1.00 11.58 148 VAL B O 1
ATOM 3989 N N . GLU C 1 149 ? -33.448 16.238 54.347 1.00 11.26 149 GLU B N 1
ATOM 3990 C CA . GLU C 1 149 ? -34.482 16.421 53.321 1.00 11.77 149 GLU B CA 1
ATOM 3991 C C . GLU C 1 149 ? -34.568 15.191 52.412 1.00 12.01 149 GLU B C 1
ATOM 3992 O O . GLU C 1 149 ? -35.673 14.759 52.053 1.00 11.98 149 GLU B O 1
ATOM 3998 N N . ALA C 1 150 ? -33.434 14.572 52.078 1.00 11.27 150 ALA B N 1
ATOM 3999 C CA . ALA C 1 150 ? -33.473 13.334 51.303 1.00 11.09 150 ALA B CA 1
ATOM 4000 C C . ALA C 1 150 ? -34.263 12.262 52.028 1.00 9.80 150 ALA B C 1
ATOM 4001 O O . ALA C 1 150 ? -35.010 11.505 51.417 1.00 12.12 150 ALA B O 1
ATOM 4003 N N . ALA C 1 151 ? -34.089 12.176 53.334 1.00 10.25 151 ALA B N 1
ATOM 4004 C CA . ALA C 1 151 ? -34.841 11.228 54.166 1.00 11.25 151 ALA B CA 1
ATOM 4005 C C . ALA C 1 151 ? -36.342 11.499 54.104 1.00 11.74 151 ALA B C 1
ATOM 4006 O O . ALA C 1 151 ? -37.121 10.570 53.954 1.00 12.46 151 ALA B O 1
ATOM 4008 N N . PHE C 1 152 ? -36.748 12.759 54.210 1.00 11.89 152 PHE B N 1
ATOM 4009 C CA . PHE C 1 152 ? -38.191 13.060 54.102 1.00 12.38 152 PHE B CA 1
ATOM 4010 C C . PHE C 1 152 ? -38.746 12.814 52.694 1.00 12.32 152 PHE B C 1
ATOM 4011 O O . PHE C 1 152 ? -39.877 12.293 52.549 1.00 12.97 152 PHE B O 1
ATOM 4019 N N . LYS C 1 153 ? -37.999 13.187 51.662 1.00 10.66 153 LYS B N 1
ATOM 4020 C CA . LYS C 1 153 ? -38.422 12.860 50.288 1.00 10.77 153 LYS B CA 1
ATOM 4021 C C . LYS C 1 153 ? -38.565 11.349 50.139 1.00 13.51 153 LYS B C 1
ATOM 4022 O O . LYS C 1 153 ? -39.525 10.842 49.542 1.00 12.58 153 LYS B O 1
ATOM 4028 N N . GLY C 1 154 ? -37.578 10.621 50.654 1.00 11.72 154 GLY B N 1
ATOM 4029 C CA . GLY C 1 154 ? -37.587 9.167 50.563 1.00 12.62 154 GLY B CA 1
ATOM 4030 C C . GLY C 1 154 ? -38.740 8.512 51.297 1.00 12.42 154 GLY B C 1
ATOM 4031 O O . GLY C 1 154 ? -39.296 7.524 50.814 1.00 12.70 154 GLY B O 1
ATOM 4032 N N . LEU C 1 155 ? -39.069 9.017 52.489 1.00 11.55 155 LEU B N 1
ATOM 4033 C CA . LEU C 1 155 ? -40.227 8.525 53.225 1.00 12.77 155 LEU B CA 1
ATOM 4034 C C . LEU C 1 155 ? -41.495 8.720 52.406 1.00 12.70 155 LEU B C 1
ATOM 4035 O O . LEU C 1 155 ? -42.337 7.817 52.356 1.00 12.83 155 LEU B O 1
ATOM 4040 N N . GLY C 1 156 ? -41.625 9.873 51.750 1.00 11.62 156 GLY B N 1
ATOM 4041 C CA . GLY C 1 156 ? -42.796 10.122 50.918 1.00 13.95 156 GLY B CA 1
ATOM 4042 C C . GLY C 1 156 ? -42.862 9.131 49.777 1.00 13.43 156 GLY B C 1
ATOM 4043 O O . GLY C 1 156 ? -43.906 8.491 49.552 1.00 13.44 156 GLY B O 1
ATOM 4044 N N . MET C 1 157 ? -41.762 8.973 49.055 1.00 12.12 157 MET B N 1
ATOM 4045 C CA . MET C 1 157 ? -41.699 8.027 47.914 1.00 13.29 157 MET B CA 1
ATOM 4046 C C . MET C 1 157 ? -41.977 6.587 48.368 1.00 16.06 157 MET B C 1
ATOM 4047 O O . MET C 1 157 ? -42.698 5.852 47.718 1.00 15.18 157 MET B O 1
ATOM 4052 N N . ALA C 1 158 ? -41.377 6.156 49.470 1.00 12.45 158 ALA B N 1
ATOM 4053 C CA . ALA C 1 158 ? -41.548 4.789 49.939 1.00 11.78 158 ALA B CA 1
ATOM 4054 C C . ALA C 1 158 ? -42.975 4.526 50.343 1.00 13.50 158 ALA B C 1
ATOM 4055 O O . ALA C 1 158 ? -43.521 3.466 50.032 1.00 14.00 158 ALA B O 1
ATOM 4057 N N . LEU C 1 159 ? -43.583 5.479 51.054 1.00 11.77 159 LEU B N 1
ATOM 4058 C CA . LEU C 1 159 ? -44.946 5.316 51.525 1.00 12.56 159 LEU B CA 1
ATOM 4059 C C . LEU C 1 159 ? -45.929 5.434 50.364 1.00 14.40 159 LEU B C 1
ATOM 4060 O O . LEU C 1 159 ? -46.966 4.788 50.404 1.00 14.69 159 LEU B O 1
ATOM 4065 N N . ARG C 1 160 ? -45.585 6.177 49.318 1.00 12.82 160 ARG B N 1
ATOM 4066 C CA . ARG C 1 160 ? -46.401 6.173 48.083 1.00 14.01 160 ARG B CA 1
ATOM 4067 C C . ARG C 1 160 ? -46.599 4.732 47.601 1.00 18.45 160 ARG B C 1
ATOM 4068 O O . ARG C 1 160 ? -47.705 4.335 47.229 1.00 18.76 160 ARG B O 1
ATOM 4076 N N . VAL C 1 161 ? -45.548 3.941 47.644 1.00 12.75 161 VAL B N 1
ATOM 4077 C CA . VAL C 1 161 ? -45.590 2.541 47.189 1.00 14.51 161 VAL B CA 1
ATOM 4078 C C . VAL C 1 161 ? -46.332 1.670 48.199 1.00 16.28 161 VAL B C 1
ATOM 4079 O O . VAL C 1 161 ? -47.215 0.868 47.846 1.00 17.19 161 VAL B O 1
ATOM 4083 N N . ALA C 1 162 ? -45.974 1.808 49.471 1.00 14.47 162 ALA B N 1
ATOM 4084 C CA . ALA C 1 162 ? -46.442 0.891 50.505 1.00 13.67 162 ALA B CA 1
ATOM 4085 C C . ALA C 1 162 ? -47.920 1.032 50.845 1.00 12.41 162 ALA B C 1
ATOM 4086 O O . ALA C 1 162 ? -48.535 0.087 51.327 1.00 15.16 162 ALA B O 1
ATOM 4088 N N . THR C 1 163 ? -48.476 2.215 50.615 1.00 13.97 163 THR B N 1
ATOM 4089 C CA . THR C 1 163 ? -49.864 2.494 50.973 1.00 13.48 163 THR B CA 1
ATOM 4090 C C . THR C 1 163 ? -50.866 2.258 49.856 1.00 15.69 163 THR B C 1
ATOM 4091 O O . THR C 1 163 ? -52.053 2.474 50.078 1.00 19.74 163 THR B O 1
ATOM 4095 N N . LYS C 1 164 ? -50.404 1.797 48.693 1.00 17.22 164 LYS B N 1
ATOM 4096 C CA . LYS C 1 164 ? -51.333 1.509 47.570 1.00 18.37 164 LYS B CA 1
ATOM 4097 C C . LYS C 1 164 ? -52.108 0.256 47.853 1.00 21.36 164 LYS B C 1
ATOM 4098 O O . LYS C 1 164 ? -51.663 -0.628 48.577 1.00 21.15 164 LYS B O 1
ATOM 4104 N N . GLU C 1 165 ? -53.305 0.168 47.278 1.00 19.47 165 GLU B N 1
ATOM 4105 C CA . GLU C 1 165 ? -54.113 -1.036 47.411 1.00 18.97 165 GLU B CA 1
ATOM 4106 C C . GLU C 1 165 ? -53.479 -2.269 46.740 1.00 18.80 165 GLU B C 1
ATOM 4107 O O . GLU C 1 165 ? -52.818 -2.151 45.710 1.00 27.25 165 GLU B O 1
ATOM 4113 N N . SER C 1 166 ? -53.662 -3.422 47.374 1.00 21.29 166 SER B N 1
ATOM 4114 C CA . SER C 1 166 ? -53.200 -4.730 46.907 1.00 23.99 166 SER B CA 1
ATOM 4115 C C . SER C 1 166 ? -54.408 -5.663 46.769 1.00 22.11 166 SER B C 1
ATOM 4116 O O . SER C 1 166 ? -55.455 -5.443 47.385 1.00 26.18 166 SER B O 1
ATOM 4119 N N . GLU C 1 167 ? -54.238 -6.723 45.988 1.00 21.19 167 GLU B N 1
ATOM 4120 C CA . GLU C 1 167 ? -55.266 -7.753 45.874 1.00 23.86 167 GLU B CA 1
ATOM 4121 C C . GLU C 1 167 ? -55.313 -8.737 47.039 1.00 25.91 167 GLU B C 1
ATOM 4122 O O . GLU C 1 167 ? -56.256 -9.507 47.141 1.00 27.53 167 GLU B O 1
ATOM 4128 N N . ARG C 1 168 ? -54.312 -8.735 47.926 1.00 18.98 168 ARG B N 1
ATOM 4129 C CA . ARG C 1 168 ? -54.264 -9.710 48.996 1.00 18.08 168 ARG B CA 1
ATOM 4130 C C . ARG C 1 168 ? -53.725 -9.089 50.278 1.00 15.38 168 ARG B C 1
ATOM 4131 O O . ARG C 1 168 ? -53.101 -8.019 50.242 1.00 17.93 168 ARG B O 1
ATOM 4139 N N . VAL C 1 169 ? -53.958 -9.783 51.385 1.00 20.13 169 VAL B N 1
ATOM 4140 C CA . VAL C 1 169 ? -53.283 -9.484 52.650 1.00 17.66 169 VAL B CA 1
ATOM 4141 C C . VAL C 1 169 ? -51.818 -9.895 52.444 1.00 17.33 169 VAL B C 1
ATOM 4142 O O . VAL C 1 169 ? -51.512 -11.068 52.162 1.00 17.31 169 VAL B O 1
ATOM 4146 N N . GLU C 1 170 ? -50.896 -8.936 52.571 1.00 14.56 170 GLU B N 1
ATOM 4147 C CA . GLU C 1 170 ? -49.517 -9.162 52.150 1.00 16.11 170 GLU B CA 1
ATOM 4148 C C . GLU C 1 170 ? -48.671 -9.756 53.283 1.00 14.53 170 GLU B C 1
ATOM 4149 O O . GLU C 1 170 ? -47.706 -9.150 53.729 1.00 15.68 170 GLU B O 1
ATOM 4155 N N . SER C 1 171 ? -49.028 -10.949 53.730 1.00 12.65 171 SER B N 1
ATOM 4156 C CA . SER C 1 171 ? -48.272 -11.678 54.738 1.00 12.60 171 SER B CA 1
ATOM 4157 C C . SER C 1 171 ? -48.550 -13.165 54.619 1.00 14.20 171 SER B C 1
ATOM 4158 O O . SER C 1 171 ? -49.702 -13.584 54.545 1.00 15.42 171 SER B O 1
ATOM 4161 N N . THR C 1 172 ? -47.495 -13.962 54.691 1.00 12.05 172 THR B N 1
ATOM 4162 C CA . THR C 1 172 ? -47.636 -15.409 54.676 1.00 13.06 172 THR B CA 1
ATOM 4163 C C . THR C 1 172 ? -48.362 -15.936 55.926 1.00 15.28 172 THR B C 1
ATOM 4164 O O . THR C 1 172 ? -48.883 -17.057 55.907 1.00 16.37 172 THR B O 1
ATOM 4168 N N . LYS C 1 173 ? -48.363 -15.173 57.027 1.00 13.78 173 LYS B N 1
ATOM 4169 C CA . LYS C 1 173 ? -49.053 -15.619 58.241 1.00 14.70 173 LYS B CA 1
ATOM 4170 C C . LYS C 1 173 ? -50.552 -15.313 58.214 1.00 17.42 173 LYS B C 1
ATOM 4171 O O . LYS C 1 173 ? -51.296 -15.735 59.113 1.00 15.87 173 LYS B O 1
ATOM 4177 N N . GLY C 1 174 ? -50.983 -14.592 57.184 1.00 15.24 174 GLY B N 1
ATOM 4178 C CA . GLY C 1 174 ? -52.406 -14.413 56.886 1.00 18.72 174 GLY B CA 1
ATOM 4179 C C . GLY C 1 174 ? -53.022 -13.210 57.556 1.00 19.85 174 GLY B C 1
ATOM 4180 O O . GLY C 1 174 ? -54.200 -12.921 57.343 1.00 22.95 174 GLY B O 1
ATOM 4181 N N . VAL C 1 175 ? -52.247 -12.505 58.373 1.00 17.56 175 VAL B N 1
ATOM 4182 C CA . VAL C 1 175 ? -52.744 -11.336 59.082 1.00 19.40 175 VAL B CA 1
ATOM 4183 C C . VAL C 1 175 ? -51.569 -10.408 59.344 1.00 19.56 175 VAL B C 1
ATOM 4184 O O . VAL C 1 175 ? -50.397 -10.851 59.361 1.00 21.12 175 VAL B O 1
ATOM 4188 N N . LEU C 1 176 ? -51.879 -9.123 59.462 1.00 20.42 176 LEU B N 1
ATOM 4189 C CA . LEU C 1 176 ? -50.900 -8.161 59.919 1.00 32.57 176 LEU B CA 1
ATOM 4190 C C . LEU C 1 176 ? -51.292 -7.777 61.364 1.00 200.00 176 LEU B C 1
ATOM 4191 O O . LEU C 1 176 ? -50.532 -7.860 62.342 1.00 32.79 176 LEU B O 1
#